Protein AF-A0A431NS01-F1 (afdb_monomer)

Radius of gyration: 31.06 Å; Cα contacts (8 Å, |Δi|>4): 645; chains: 1; bounding box: 121×93×99 Å

Nearest PDB structures (foldseek):
  7duw-assembly1_A  TM=1.323E-01  e=1.481E+00  Rhizobium tropici
  5a7d-assembly2_Q  TM=1.524E-01  e=5.743E+00  Drosophila melanogaster

Sequence (541 aa):
MADAGSRIERSRRGRADPACVFRDGCDLYASVATGSGQASLRGASGALLPEGGARLRQSWDGGRGHHDRQRLPRGDGAGVHAAAARGLDRRRDRAGGPIRLALPAAEPRCATGMMEAVNAPSPPDAMTRFLVTWSALGTILAVLVPLATPVLLGGSMLMPLLLADRPELGQRFWKIGPTTALMLVICLYLAVNASWSPASRNAAMAVAMVVLATLAAHVATVAFPLMRAEQVDALRRGLVIGLLVGLAILAFEYVTRMSGQRALKSLLDTLGVRGVRIETGNWLHPRNQGMTRNLGFVVPIVWIGLAACLRINRADSRSAGALIFALAAVSVLVSPSATAKIGLTAGAIGALGALWFPQLTLAGLTAAWVFLCAAVVPVAHLLYRLRLYDAAWIHETGRHRIAIWGATSDWYWSAPIFGAGLASAREQPALDAAHADALKNLSATAKLNWHAHNGYLQVWYEAGAVGGLLFMLLGLALLHAVRKSDDVVKPLLIGAFASFTFFIATGFSLWAAWYIGALGLVIVSAQLTGAELPGGAAKPR

Foldseek 3Di:
DDDDDDDDDDDDDDDDDPDDDDDDDPPPPPPPDDDDDDDDDDDDDDDDDDDDDDDDDDDDDDDDDDDDDDDDDDDDDDDDDDDDDDDDDDPPDCDDDDPPPPPPDPDPPDDPPDDPPPPPPDPDDPLLVVLLQLLLVLLLCCLQPLVCLLVSLLVLLVVLCVAFDPVQLVVCLPLQFPLLVLLVVLLVLLVVLLVLFPPNVLSVLLSVLSVSLSVSLSSLLRRVVRHDPSSLLSSLNSNLNNLLVNLQVLLVCLVQQNPVLVVVVVVCVVVVPPDDDRQQDDPVDGPCVSNVSSLLLLLLQLLLNLLSLLVPPDPVSNVSNVSSLVSNCSSQVSDPDPLSVQLNVQLVCQLVCCVPPVPVSLVVLLVLLCCLLPVLLVVLLVCVVVLVLPVPVDDLLRSVLSLLSNQLSVLLVVPAAAASGPPNLQVDDDDDPVSVVSCVVRDPVCDPPSASLAASSRQRHSGHPVSSVSSSVSLVLQSVLLVPFDSSSSSSSSSSSSSNSSSNRRHDHCSDSSSSSSVSVSSSSSVSSVSNRRRPDPPPD

Mean predicted aligned error: 11.87 Å

pLDDT: mean 80.88, std 24.95, range [27.64, 98.75]

Structure (mmCIF, N/CA/C/O backbone):
data_AF-A0A431NS01-F1
#
_entry.id   AF-A0A431NS01-F1
#
loop_
_atom_site.group_PDB
_atom_site.id
_atom_site.type_symbol
_atom_site.label_atom_id
_atom_site.label_alt_id
_atom_site.label_comp_id
_atom_site.label_asym_id
_atom_site.label_entity_id
_atom_site.label_seq_id
_atom_site.pdbx_PDB_ins_code
_atom_site.Cartn_x
_atom_site.Cartn_y
_atom_site.Cartn_z
_atom_site.occupancy
_atom_site.B_iso_or_equiv
_atom_site.auth_seq_id
_atom_site.auth_comp_id
_atom_site.auth_asym_id
_atom_site.auth_atom_id
_atom_site.pdbx_PDB_model_num
ATOM 1 N N . MET A 1 1 ? 75.195 24.330 -11.729 1.00 33.34 1 MET A N 1
ATOM 2 C CA . MET A 1 1 ? 75.000 25.610 -12.444 1.00 33.34 1 MET A CA 1
ATOM 3 C C . MET A 1 1 ? 73.632 25.513 -13.104 1.00 33.34 1 MET A C 1
ATOM 5 O O . MET A 1 1 ? 73.496 24.703 -14.004 1.00 33.34 1 MET A O 1
ATOM 9 N N . ALA A 1 2 ? 72.581 25.921 -12.385 1.00 33.59 2 ALA A N 1
ATOM 10 C CA . ALA A 1 2 ? 71.924 27.243 -12.482 1.00 33.59 2 ALA A CA 1
ATOM 11 C C . ALA A 1 2 ? 70.943 27.262 -13.679 1.00 33.59 2 ALA A C 1
ATOM 13 O O . ALA A 1 2 ? 71.342 26.874 -14.765 1.00 33.59 2 ALA A O 1
ATOM 14 N N . ASP A 1 3 ? 69.675 27.662 -13.603 1.00 36.19 3 ASP A N 1
ATOM 15 C CA . ASP A 1 3 ? 68.833 28.206 -12.537 1.00 36.19 3 ASP A CA 1
ATOM 16 C C . ASP A 1 3 ? 67.353 28.125 -13.003 1.00 36.19 3 ASP A C 1
ATOM 18 O O . ASP A 1 3 ? 67.060 27.773 -14.145 1.00 36.19 3 ASP A O 1
ATOM 22 N N . ALA A 1 4 ? 66.458 28.439 -12.075 1.00 36.59 4 ALA A N 1
ATOM 23 C CA . ALA A 1 4 ? 65.003 28.397 -12.019 1.00 36.59 4 ALA A CA 1
ATOM 24 C C . ALA A 1 4 ? 64.166 28.994 -13.174 1.00 36.59 4 ALA A C 1
ATOM 26 O O . ALA A 1 4 ? 64.605 29.824 -13.964 1.00 36.59 4 ALA A O 1
ATOM 27 N N . GLY A 1 5 ? 62.865 28.661 -13.157 1.00 29.86 5 GLY A N 1
ATOM 28 C CA . GLY A 1 5 ? 61.849 29.394 -13.918 1.00 29.86 5 GLY A CA 1
ATOM 29 C C . GLY A 1 5 ? 60.424 28.843 -13.833 1.00 29.86 5 GLY A C 1
ATOM 30 O O . GLY A 1 5 ? 59.851 28.460 -14.846 1.00 29.86 5 GLY A O 1
ATOM 31 N N . SER A 1 6 ? 59.837 28.805 -12.637 1.00 34.50 6 SER A N 1
ATOM 32 C CA . SER A 1 6 ? 58.416 28.517 -12.407 1.00 34.50 6 SER A CA 1
ATOM 33 C C . SER A 1 6 ? 57.505 29.612 -12.991 1.00 34.50 6 SER A C 1
ATOM 35 O O . SER A 1 6 ? 57.715 30.803 -12.758 1.00 34.50 6 SER A O 1
ATOM 37 N N . ARG A 1 7 ? 56.434 29.226 -13.703 1.00 35.66 7 ARG A N 1
ATOM 38 C CA . ARG A 1 7 ? 55.319 30.130 -14.036 1.00 35.66 7 ARG A CA 1
ATOM 39 C C . ARG A 1 7 ? 53.987 29.523 -13.616 1.00 35.66 7 ARG A C 1
ATOM 41 O O . ARG A 1 7 ? 53.487 28.570 -14.198 1.00 35.66 7 ARG A O 1
ATOM 48 N N . ILE A 1 8 ? 53.462 30.113 -12.550 1.00 33.59 8 ILE A N 1
ATOM 49 C CA . ILE A 1 8 ? 52.143 29.911 -11.963 1.00 33.59 8 ILE A CA 1
ATOM 50 C C . ILE A 1 8 ? 51.148 30.751 -12.772 1.00 33.59 8 ILE A C 1
ATOM 52 O O . ILE A 1 8 ? 51.217 31.981 -12.735 1.00 33.59 8 ILE A O 1
ATOM 56 N N . GLU A 1 9 ? 50.208 30.115 -13.469 1.00 35.34 9 GLU A N 1
ATOM 57 C CA . GLU A 1 9 ? 49.037 30.803 -14.017 1.00 35.34 9 GLU A CA 1
ATOM 58 C C . GLU A 1 9 ? 47.927 30.875 -12.962 1.00 35.34 9 GLU A C 1
ATOM 60 O O . GLU A 1 9 ? 47.358 29.879 -12.517 1.00 35.34 9 GLU A O 1
ATOM 65 N N . ARG A 1 10 ? 47.647 32.109 -12.531 1.00 30.94 10 ARG A N 1
ATOM 66 C CA . ARG A 1 10 ? 46.547 32.474 -11.637 1.00 30.94 10 ARG A CA 1
ATOM 67 C C . ARG A 1 10 ? 45.225 32.396 -12.402 1.00 30.94 10 ARG A C 1
ATOM 69 O O . ARG A 1 10 ? 44.937 33.281 -13.207 1.00 30.94 10 ARG A O 1
ATOM 76 N N . SER A 1 11 ? 44.379 31.417 -12.088 1.00 33.78 11 SER A N 1
ATOM 77 C CA . SER A 1 11 ? 42.965 31.477 -12.461 1.00 33.78 11 SER A CA 1
ATOM 78 C C . SER A 1 11 ? 42.239 32.500 -11.576 1.00 33.78 11 SER A C 1
ATOM 80 O O . SER A 1 11 ? 42.367 32.536 -10.347 1.00 33.78 11 SER A O 1
ATOM 82 N N . ARG A 1 12 ? 41.521 33.416 -12.228 1.00 36.84 12 ARG A N 1
ATOM 83 C CA . ARG A 1 12 ? 40.730 34.472 -11.594 1.00 36.84 12 ARG A CA 1
ATOM 84 C C . ARG A 1 12 ? 39.577 33.857 -10.797 1.00 36.84 12 ARG A C 1
ATOM 86 O O . ARG A 1 12 ? 38.711 33.194 -11.358 1.00 36.84 12 ARG A O 1
ATOM 93 N N . ARG A 1 13 ? 39.535 34.159 -9.496 1.00 33.12 13 ARG A N 1
ATOM 94 C CA . ARG A 1 13 ? 38.363 33.986 -8.628 1.00 33.12 13 ARG A CA 1
ATOM 95 C C . ARG A 1 13 ? 37.255 34.946 -9.076 1.00 33.12 13 ARG A C 1
ATOM 97 O O . ARG A 1 13 ? 37.357 36.150 -8.849 1.00 33.12 13 ARG A O 1
ATOM 104 N N . GLY A 1 14 ? 36.212 34.407 -9.700 1.00 31.81 14 GLY A N 1
ATOM 105 C CA . GLY A 1 14 ? 34.910 35.059 -9.822 1.00 31.81 14 GLY A CA 1
ATOM 106 C C . GLY A 1 14 ? 34.128 34.893 -8.520 1.00 31.81 14 GLY A C 1
ATOM 107 O O . GLY A 1 14 ? 34.096 33.806 -7.948 1.00 31.81 14 GLY A O 1
ATOM 108 N N . ARG A 1 15 ? 33.559 35.994 -8.025 1.00 32.25 15 ARG A N 1
ATOM 109 C CA . ARG A 1 15 ? 32.717 36.060 -6.824 1.00 32.25 15 ARG A CA 1
ATOM 110 C C . ARG A 1 15 ? 31.480 35.176 -7.004 1.00 32.25 15 ARG A C 1
ATOM 112 O O . ARG A 1 15 ? 30.786 35.310 -8.005 1.00 32.25 15 ARG A O 1
ATOM 119 N N . ALA A 1 16 ? 31.217 34.305 -6.033 1.00 30.95 16 ALA A N 1
ATOM 120 C CA . ALA A 1 16 ? 29.962 33.574 -5.926 1.00 30.95 16 ALA A CA 1
ATOM 121 C C . ALA A 1 16 ? 28.913 34.473 -5.261 1.00 30.95 16 ALA A C 1
ATOM 123 O O . ALA A 1 16 ? 29.131 34.978 -4.159 1.00 30.95 16 ALA A O 1
ATOM 124 N N . ASP A 1 17 ? 27.804 34.671 -5.963 1.00 34.62 17 ASP A N 1
ATOM 125 C CA . ASP A 1 17 ? 26.605 35.369 -5.510 1.00 34.62 17 ASP A CA 1
ATOM 126 C C . ASP A 1 17 ? 25.679 34.341 -4.822 1.00 34.62 17 ASP A C 1
ATOM 128 O O . ASP A 1 17 ? 25.337 33.330 -5.448 1.00 34.62 17 ASP A O 1
ATOM 132 N N . PRO A 1 18 ? 25.297 34.498 -3.541 1.00 35.00 18 PRO A N 1
ATOM 133 C CA . PRO A 1 18 ? 24.524 33.494 -2.823 1.00 35.00 18 PRO A CA 1
ATOM 134 C C . PRO A 1 18 ? 23.024 33.785 -2.945 1.00 35.00 18 PRO A C 1
ATOM 136 O O . PRO A 1 18 ? 22.380 34.154 -1.969 1.00 35.00 18 PRO A O 1
ATOM 139 N N . ALA A 1 19 ? 22.445 33.632 -4.138 1.00 31.41 19 ALA A N 1
ATOM 140 C CA . ALA A 1 19 ? 20.993 33.741 -4.311 1.00 31.41 19 ALA A CA 1
ATOM 141 C C . ALA A 1 19 ? 20.503 33.110 -5.625 1.00 31.41 19 ALA A C 1
ATOM 143 O O . ALA A 1 19 ? 20.149 33.826 -6.552 1.00 31.41 19 ALA A O 1
ATOM 144 N N . CYS A 1 20 ? 20.473 31.775 -5.712 1.00 30.70 20 CYS A N 1
ATOM 145 C CA . CYS A 1 20 ? 19.517 31.006 -6.533 1.00 30.70 20 CYS A CA 1
ATOM 146 C C . CYS A 1 20 ? 19.805 29.503 -6.402 1.00 30.70 20 CYS A C 1
ATOM 148 O O . CYS A 1 20 ? 20.466 28.896 -7.236 1.00 30.70 20 CYS A O 1
ATOM 150 N N . VAL A 1 21 ? 19.289 28.884 -5.341 1.00 31.81 21 VAL A N 1
ATOM 151 C CA . VAL A 1 21 ? 19.198 27.423 -5.220 1.00 31.81 21 VAL A CA 1
ATOM 152 C C . VAL A 1 21 ? 17.716 27.095 -5.182 1.00 31.81 21 VAL A C 1
ATOM 154 O O . VAL A 1 21 ? 17.154 27.057 -4.104 1.00 31.81 21 VAL A O 1
ATOM 157 N N . PHE A 1 22 ? 17.060 26.974 -6.339 1.00 32.44 22 PHE A N 1
ATOM 158 C CA . PHE A 1 22 ? 15.772 26.277 -6.523 1.00 32.44 22 PHE A CA 1
ATOM 159 C C . PHE A 1 22 ? 15.331 26.397 -7.988 1.00 32.44 22 PHE A C 1
ATOM 161 O O . PHE A 1 22 ? 14.490 27.221 -8.334 1.00 32.44 22 PHE A O 1
ATOM 168 N N . ARG A 1 23 ? 15.914 25.578 -8.862 1.00 31.03 23 ARG A N 1
ATOM 169 C CA . ARG A 1 23 ? 15.356 25.157 -10.159 1.00 31.03 23 ARG A CA 1
ATOM 170 C C . ARG A 1 23 ? 16.413 24.289 -10.812 1.00 31.03 23 ARG A C 1
ATOM 172 O O . ARG A 1 23 ? 17.381 24.831 -11.298 1.00 31.03 23 ARG A O 1
ATOM 179 N N . ASP A 1 24 ? 16.251 22.976 -10.709 1.00 28.94 24 ASP A N 1
ATOM 180 C CA . ASP A 1 24 ? 16.693 22.020 -11.726 1.00 28.94 24 ASP A CA 1
ATOM 181 C C . ASP A 1 24 ? 16.125 20.644 -11.371 1.00 28.94 24 ASP A C 1
ATOM 183 O O . ASP A 1 24 ? 16.316 20.099 -10.281 1.00 28.94 24 ASP A O 1
ATOM 187 N N . GLY A 1 25 ? 15.296 20.131 -12.273 1.00 27.64 25 GLY A N 1
ATOM 188 C CA . GLY A 1 25 ? 14.521 18.906 -12.078 1.00 27.64 25 GLY A CA 1
ATOM 189 C C . GLY A 1 25 ? 13.311 18.756 -13.002 1.00 27.64 25 GLY A C 1
ATOM 190 O O . GLY A 1 25 ? 12.562 17.798 -12.845 1.00 27.64 25 GLY A O 1
ATOM 191 N N . CYS A 1 26 ? 13.090 19.674 -13.951 1.00 28.86 26 CYS A N 1
ATOM 192 C CA . CYS A 1 26 ? 11.990 19.578 -14.921 1.00 28.86 26 CYS A CA 1
ATOM 193 C C . CYS A 1 26 ? 12.416 19.569 -16.400 1.00 28.86 26 CYS A C 1
ATOM 195 O O . CYS A 1 26 ? 11.560 19.303 -17.241 1.00 28.86 26 CYS A O 1
ATOM 197 N N . ASP A 1 27 ? 13.699 19.739 -16.734 1.00 28.06 27 ASP A N 1
ATOM 198 C CA . ASP A 1 27 ? 14.088 20.031 -18.126 1.00 28.06 27 ASP A CA 1
ATOM 199 C C . ASP A 1 27 ? 14.616 18.851 -18.954 1.00 28.06 27 ASP A C 1
ATOM 201 O O . ASP A 1 27 ? 14.976 19.027 -20.113 1.00 28.06 27 ASP A O 1
ATOM 205 N N . LEU A 1 28 ? 14.534 17.607 -18.468 1.00 30.22 28 LEU A N 1
ATOM 206 C CA . LEU A 1 28 ? 14.897 16.440 -19.294 1.00 30.22 28 LEU A CA 1
ATOM 207 C C . LEU A 1 28 ? 13.788 15.948 -20.258 1.00 30.22 28 LEU A C 1
ATOM 209 O O . LEU A 1 28 ? 13.894 14.858 -20.816 1.00 30.22 28 LEU A O 1
ATOM 213 N N . TYR A 1 29 ? 12.716 16.723 -20.468 1.00 31.14 29 TYR A N 1
ATOM 214 C CA . TYR A 1 29 ? 11.567 16.324 -21.305 1.00 31.14 29 TYR A CA 1
ATOM 215 C C . TYR A 1 29 ? 11.198 17.299 -22.441 1.00 31.14 29 TYR A C 1
ATOM 217 O O . TYR A 1 29 ? 10.174 17.092 -23.091 1.00 31.14 29 TYR A O 1
ATOM 225 N N . ALA A 1 30 ? 12.008 18.326 -22.722 1.00 29.73 30 ALA A N 1
ATOM 226 C CA . ALA A 1 30 ? 11.619 19.430 -23.612 1.00 29.73 30 ALA A CA 1
ATOM 227 C C . ALA A 1 30 ? 12.442 19.596 -24.910 1.00 29.73 30 ALA A C 1
ATOM 229 O O . ALA A 1 30 ? 12.482 20.696 -25.449 1.00 29.73 30 ALA A O 1
ATOM 230 N N . SER A 1 31 ? 13.064 18.546 -25.464 1.00 28.95 31 SER A N 1
ATOM 231 C CA . SER A 1 31 ? 13.873 18.684 -26.693 1.00 28.95 31 SER A CA 1
ATOM 232 C C . SER A 1 31 ? 13.560 17.699 -27.826 1.00 28.95 31 SER A C 1
ATOM 234 O O . SER A 1 31 ? 14.472 17.248 -28.497 1.00 28.95 31 SER A O 1
ATOM 236 N N . VAL A 1 32 ? 12.285 17.395 -28.107 1.00 33.78 32 VAL A N 1
ATOM 237 C CA . VAL A 1 32 ? 11.858 16.921 -29.448 1.00 33.78 32 VAL A CA 1
ATOM 238 C C . VAL A 1 32 ? 10.396 17.322 -29.690 1.00 33.78 32 VAL A C 1
ATOM 240 O O . VAL A 1 32 ? 9.506 16.493 -29.535 1.00 33.78 32 VAL A O 1
ATOM 243 N N . ALA A 1 33 ? 10.124 18.597 -29.995 1.00 32.38 33 ALA A N 1
ATOM 244 C CA . ALA A 1 33 ? 8.884 19.037 -30.663 1.00 32.38 33 ALA A CA 1
ATOM 245 C C . ALA A 1 33 ? 8.894 20.551 -30.956 1.00 32.38 33 ALA A C 1
ATOM 247 O O . ALA A 1 33 ? 8.083 21.293 -30.413 1.00 32.38 33 ALA A O 1
ATOM 248 N N . THR A 1 34 ? 9.773 21.017 -31.841 1.00 32.00 34 THR A N 1
ATOM 249 C CA . THR A 1 34 ? 9.561 22.277 -32.576 1.00 32.00 34 THR A CA 1
ATOM 250 C C . THR A 1 34 ? 10.155 22.137 -33.974 1.00 32.00 34 THR A C 1
ATOM 252 O O . THR A 1 34 ? 11.347 22.306 -34.193 1.00 32.00 34 THR A O 1
ATOM 255 N N . GLY A 1 35 ? 9.306 21.777 -34.934 1.00 29.34 35 GLY A N 1
ATOM 256 C CA . GLY A 1 35 ? 9.692 21.602 -36.331 1.00 29.34 35 GLY A CA 1
ATOM 257 C C . GLY A 1 35 ? 8.480 21.648 -37.250 1.00 29.34 35 GLY A C 1
ATOM 258 O O . GLY A 1 35 ? 8.200 20.682 -37.946 1.00 29.34 35 GLY A O 1
ATOM 259 N N . SER A 1 36 ? 7.724 22.746 -37.219 1.00 31.41 36 SER A N 1
ATOM 260 C CA . SER A 1 36 ? 6.714 23.039 -38.241 1.00 31.41 36 SER A CA 1
ATOM 261 C C . SER A 1 36 ? 6.540 24.551 -38.387 1.00 31.41 36 SER A C 1
ATOM 263 O O . SER A 1 36 ? 5.704 25.163 -37.726 1.00 31.41 36 SER A O 1
ATOM 265 N N . GLY A 1 37 ? 7.364 25.146 -39.246 1.00 28.31 37 GLY A N 1
ATOM 266 C CA . GLY A 1 37 ? 7.150 26.475 -39.808 1.00 28.31 37 GLY A CA 1
ATOM 267 C C . GLY A 1 37 ? 6.996 26.345 -41.320 1.00 28.31 37 GLY A C 1
ATOM 268 O O . GLY A 1 37 ? 7.968 26.067 -42.015 1.00 28.31 37 GLY A O 1
ATOM 269 N N . GLN A 1 38 ? 5.765 26.491 -41.809 1.00 33.03 38 GLN A N 1
ATOM 270 C CA . GLN A 1 38 ? 5.445 26.695 -43.221 1.00 33.03 38 GLN A CA 1
ATOM 271 C C . GLN A 1 38 ? 5.909 28.090 -43.662 1.00 33.03 38 GLN A C 1
ATOM 273 O O . GLN A 1 38 ? 5.616 29.055 -42.962 1.00 33.03 38 GLN A O 1
ATOM 278 N N . ALA A 1 39 ? 6.534 28.199 -44.839 1.00 31.11 39 ALA A N 1
ATOM 279 C CA . ALA A 1 39 ? 6.130 29.111 -45.921 1.00 31.11 39 ALA A CA 1
ATOM 280 C C . ALA A 1 39 ? 7.177 29.130 -47.048 1.00 31.11 39 ALA A C 1
ATOM 282 O O . ALA A 1 39 ? 8.329 29.476 -46.813 1.00 31.11 39 ALA A O 1
ATOM 283 N N . SER A 1 40 ? 6.747 28.805 -48.274 1.00 28.42 40 SER A N 1
ATOM 284 C CA . SER A 1 40 ? 7.030 29.559 -49.511 1.00 28.42 40 SER A CA 1
ATOM 285 C C . SER A 1 40 ? 6.770 28.682 -50.741 1.00 28.42 40 SER A C 1
ATOM 287 O O . SER A 1 40 ? 7.588 27.854 -51.134 1.00 28.42 40 SER A O 1
ATOM 289 N N . LEU A 1 41 ? 5.613 28.906 -51.365 1.00 38.66 41 LEU A N 1
ATOM 290 C CA . LEU A 1 41 ? 5.299 28.513 -52.736 1.00 38.66 41 LEU A CA 1
ATOM 291 C C . LEU A 1 41 ? 6.184 29.293 -53.719 1.00 38.66 41 LEU A C 1
ATOM 293 O O . LEU A 1 41 ? 6.156 30.521 -53.691 1.00 38.66 41 LEU A O 1
ATOM 297 N N . ARG A 1 42 ? 6.862 28.596 -54.642 1.00 31.38 42 ARG A N 1
ATOM 298 C CA . ARG A 1 42 ? 7.040 29.013 -56.049 1.00 31.38 42 ARG A CA 1
ATOM 299 C C . ARG A 1 42 ? 7.678 27.896 -56.888 1.00 31.38 42 ARG A C 1
ATOM 301 O O . ARG A 1 42 ? 8.815 27.523 -56.651 1.00 31.38 42 ARG A O 1
ATOM 308 N N . GLY A 1 43 ? 6.896 27.425 -57.863 1.00 30.91 43 GLY A N 1
ATOM 309 C CA . GLY A 1 43 ? 7.279 27.057 -59.232 1.00 30.91 43 GLY A CA 1
ATOM 310 C C . GLY A 1 43 ? 8.401 26.046 -59.477 1.00 30.91 43 GLY A C 1
ATOM 311 O O . GLY A 1 43 ? 9.565 26.375 -59.312 1.00 30.91 43 GLY A O 1
ATOM 312 N N . ALA A 1 44 ? 8.049 24.902 -60.069 1.00 30.08 44 ALA A N 1
ATOM 313 C CA . ALA A 1 44 ? 8.586 24.483 -61.370 1.00 30.08 44 ALA A CA 1
ATOM 314 C C . ALA A 1 44 ? 7.861 23.220 -61.859 1.00 30.08 44 ALA A C 1
ATOM 316 O O . ALA A 1 44 ? 7.810 22.199 -61.179 1.00 30.08 44 ALA A O 1
ATOM 317 N N . SER A 1 45 ? 7.289 23.331 -63.053 1.00 32.59 45 SER A N 1
ATOM 318 C CA . SER A 1 45 ? 6.777 22.247 -63.886 1.00 32.59 45 SER A CA 1
ATOM 319 C C . SER A 1 45 ? 7.890 21.262 -64.256 1.00 32.59 45 SER A C 1
ATOM 321 O O . SER A 1 45 ? 9.009 21.692 -64.524 1.00 32.59 45 SER A O 1
ATOM 323 N N . GLY A 1 46 ? 7.582 19.967 -64.373 1.00 28.86 46 GLY A N 1
ATOM 324 C CA . GLY A 1 46 ? 8.531 19.013 -64.956 1.00 28.86 46 GLY A CA 1
ATOM 325 C C . GLY A 1 46 ? 8.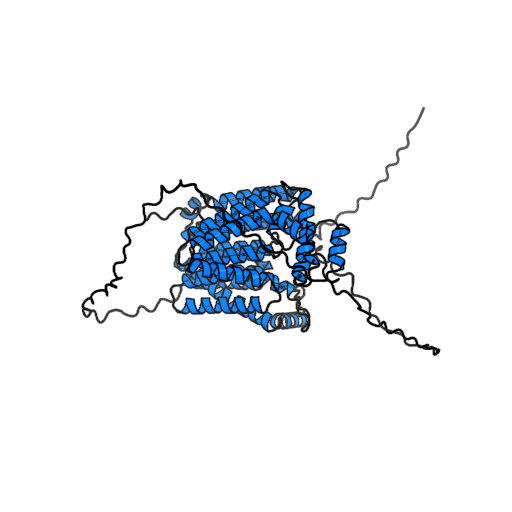204 17.543 -64.712 1.00 28.86 46 GLY A C 1
ATOM 326 O O . GLY A 1 46 ? 8.694 16.965 -63.759 1.00 28.86 46 GLY A O 1
ATOM 327 N N . ALA A 1 47 ? 7.348 17.010 -65.584 1.00 33.84 47 ALA A N 1
ATOM 328 C CA . ALA A 1 47 ? 7.252 15.656 -66.141 1.00 33.84 47 ALA A CA 1
ATOM 329 C C . ALA A 1 47 ? 7.903 14.409 -65.476 1.00 33.84 47 ALA A C 1
ATOM 331 O O . ALA A 1 47 ? 9.017 14.433 -64.968 1.00 33.84 47 ALA A O 1
ATOM 332 N N . LEU A 1 48 ? 7.227 13.282 -65.763 1.00 32.50 48 LEU A N 1
ATOM 333 C CA . LEU A 1 48 ? 7.668 11.873 -65.821 1.00 32.50 48 LEU A CA 1
ATOM 334 C C . LEU A 1 48 ? 7.310 10.983 -64.618 1.00 32.50 48 LEU A C 1
ATOM 336 O O . LEU A 1 48 ? 8.053 10.835 -63.654 1.00 32.50 48 LEU A O 1
ATOM 340 N N . LEU A 1 49 ? 6.168 10.301 -64.768 1.00 37.50 49 LEU A N 1
ATOM 341 C CA . LEU A 1 49 ? 5.919 8.977 -64.195 1.00 37.50 49 LEU A CA 1
ATOM 342 C C . LEU A 1 49 ? 6.729 7.930 -64.977 1.00 37.50 49 LEU A C 1
ATOM 344 O O . LEU A 1 49 ? 6.867 8.057 -66.197 1.00 37.50 49 LEU A O 1
ATOM 348 N N . PRO A 1 50 ? 7.151 6.848 -64.309 1.00 44.47 50 PRO A N 1
ATOM 349 C CA . PRO A 1 50 ? 6.747 5.553 -64.835 1.00 44.47 50 PRO A CA 1
ATOM 350 C C . PRO A 1 50 ? 6.182 4.606 -63.774 1.00 44.47 50 PRO A C 1
ATOM 352 O O . PRO A 1 50 ? 6.475 4.665 -62.581 1.00 44.47 50 PRO A O 1
ATOM 355 N N . GLU A 1 51 ? 5.336 3.734 -64.304 1.00 35.66 51 GLU A N 1
ATOM 356 C CA . GLU A 1 51 ? 4.665 2.598 -63.699 1.00 35.66 51 GLU A CA 1
ATOM 357 C C . GLU A 1 51 ? 5.626 1.524 -63.157 1.00 35.66 51 GLU A C 1
ATOM 359 O O . GLU A 1 51 ? 6.753 1.369 -63.623 1.00 35.66 51 GLU A O 1
ATOM 364 N N . GLY A 1 52 ? 5.117 0.711 -62.227 1.00 30.31 52 GLY A N 1
ATOM 365 C CA . GLY A 1 52 ? 5.720 -0.548 -61.776 1.00 30.31 52 GLY A CA 1
ATOM 366 C C . GLY A 1 52 ? 5.414 -0.778 -60.292 1.00 30.31 52 GLY A C 1
ATOM 367 O O . GLY A 1 52 ? 5.985 -0.122 -59.437 1.00 30.31 52 GLY A O 1
ATOM 368 N N . GLY A 1 53 ? 4.486 -1.629 -59.853 1.00 30.86 53 GLY A N 1
ATOM 369 C CA . GLY A 1 53 ? 4.040 -2.884 -60.444 1.00 30.86 53 GLY A CA 1
ATOM 370 C C . GLY A 1 53 ? 4.836 -4.055 -59.865 1.00 30.86 53 GLY A C 1
ATOM 371 O O . GLY A 1 53 ? 5.652 -4.631 -60.566 1.00 30.86 53 GLY A O 1
ATOM 372 N N . ALA A 1 54 ? 4.597 -4.431 -58.602 1.00 32.03 54 ALA A N 1
ATOM 373 C CA . ALA A 1 54 ? 5.029 -5.731 -58.078 1.00 32.03 54 ALA A CA 1
ATOM 374 C C . ALA A 1 54 ? 4.109 -6.206 -56.942 1.00 32.03 54 ALA A C 1
ATOM 376 O O . ALA A 1 54 ? 4.257 -5.848 -55.776 1.00 32.03 54 ALA A O 1
ATOM 377 N N . ARG A 1 55 ? 3.129 -7.033 -57.323 1.00 33.91 55 ARG A N 1
ATOM 378 C CA . ARG A 1 55 ? 2.357 -7.900 -56.428 1.00 33.91 55 ARG A CA 1
ATOM 379 C C . ARG A 1 55 ? 3.258 -9.060 -56.007 1.00 33.91 55 ARG A C 1
ATOM 381 O O . ARG A 1 55 ? 3.665 -9.836 -56.870 1.00 33.91 55 ARG A O 1
ATOM 388 N N . LEU A 1 56 ? 3.508 -9.232 -54.712 1.00 31.34 56 LEU A N 1
ATOM 389 C CA . LEU A 1 56 ? 4.070 -10.477 -54.188 1.00 31.34 56 LEU A CA 1
ATOM 390 C C . LEU A 1 56 ? 2.930 -11.427 -53.826 1.00 31.34 56 LEU A C 1
ATOM 392 O O . LEU A 1 56 ? 2.119 -11.164 -52.938 1.00 31.34 56 LEU A O 1
ATOM 396 N N . ARG A 1 57 ? 2.856 -12.505 -54.610 1.00 31.56 57 ARG A N 1
ATOM 397 C CA . ARG A 1 57 ? 1.950 -13.635 -54.439 1.00 31.56 57 ARG A CA 1
ATOM 398 C C . ARG A 1 57 ? 2.346 -14.454 -53.217 1.00 31.56 57 ARG A C 1
ATOM 400 O O . ARG A 1 57 ? 3.521 -14.702 -52.967 1.00 31.56 57 ARG A O 1
ATOM 407 N N . GLN A 1 58 ? 1.312 -14.920 -52.531 1.00 35.00 58 GLN A N 1
ATOM 408 C CA . GLN A 1 58 ? 1.332 -16.068 -51.639 1.00 35.00 58 GLN A CA 1
ATOM 409 C C . GLN A 1 58 ? 1.707 -17.342 -52.414 1.00 35.00 58 GLN A C 1
ATOM 411 O O . GLN A 1 58 ? 1.120 -17.630 -53.458 1.00 35.00 58 GLN A O 1
ATOM 416 N N . SER A 1 59 ? 2.626 -18.126 -51.856 1.00 29.83 59 SER A N 1
ATOM 417 C CA . SER A 1 59 ? 2.774 -19.559 -52.118 1.00 29.83 59 SER A CA 1
ATOM 418 C C . SER A 1 59 ? 3.156 -20.236 -50.805 1.00 29.83 59 SER A C 1
ATOM 420 O O . SER A 1 59 ? 4.280 -20.092 -50.325 1.00 29.83 59 SER A O 1
ATOM 422 N N . TRP A 1 60 ? 2.200 -20.933 -50.200 1.00 30.95 60 TRP A N 1
ATOM 423 C CA . TRP A 1 60 ? 2.440 -21.827 -49.076 1.00 30.95 60 TRP A CA 1
ATOM 424 C C . TRP A 1 60 ? 1.959 -23.196 -49.538 1.00 30.95 60 TRP A C 1
ATOM 426 O O . TRP A 1 60 ? 0.758 -23.442 -49.608 1.00 30.95 60 TRP A O 1
ATOM 436 N N . ASP A 1 61 ? 2.914 -24.030 -49.937 1.00 31.19 61 ASP A N 1
ATOM 437 C CA . ASP A 1 61 ? 2.697 -25.417 -50.319 1.00 31.19 61 ASP A CA 1
ATOM 438 C C . ASP A 1 61 ? 3.409 -26.332 -49.322 1.00 31.19 61 ASP A C 1
ATOM 440 O O . ASP A 1 61 ? 4.576 -26.127 -48.996 1.00 31.19 61 ASP A O 1
ATOM 444 N N . GLY A 1 62 ? 2.690 -27.381 -48.921 1.00 30.84 62 GLY A N 1
ATOM 445 C CA . GLY A 1 62 ? 3.263 -28.712 -48.735 1.00 30.84 62 GLY A CA 1
ATOM 446 C C . GLY A 1 62 ? 3.905 -29.044 -47.388 1.00 30.84 62 GLY A C 1
ATOM 447 O O . GLY A 1 62 ? 5.070 -28.757 -47.146 1.00 30.84 62 GLY A O 1
ATOM 448 N N . GLY A 1 63 ? 3.189 -29.823 -46.571 1.00 27.83 63 GLY A N 1
ATOM 449 C CA . GLY A 1 63 ? 3.796 -30.535 -45.444 1.00 27.83 63 GLY A CA 1
ATOM 450 C C . GLY A 1 63 ? 2.846 -31.452 -44.677 1.00 27.83 63 GLY A C 1
ATOM 451 O O . GLY A 1 63 ? 2.643 -31.261 -43.483 1.00 27.83 63 GLY A O 1
ATOM 452 N N . ARG A 1 64 ? 2.241 -32.442 -45.351 1.00 36.69 64 ARG A N 1
ATOM 453 C CA . ARG A 1 64 ? 1.574 -33.579 -44.688 1.00 36.69 64 ARG A CA 1
ATOM 454 C C . ARG A 1 64 ? 2.641 -34.523 -44.127 1.00 36.69 64 ARG A C 1
ATOM 456 O O . ARG A 1 64 ? 3.493 -34.982 -44.879 1.00 36.69 64 ARG A O 1
ATOM 463 N N . GLY A 1 65 ? 2.553 -34.838 -42.837 1.00 32.28 65 GLY A N 1
ATOM 464 C CA . GLY A 1 65 ? 3.398 -35.811 -42.143 1.00 32.28 65 GLY A CA 1
ATOM 465 C C . GLY A 1 65 ? 2.559 -36.679 -41.207 1.00 32.28 65 GLY A C 1
ATOM 466 O O . GLY A 1 65 ? 1.666 -36.186 -40.527 1.00 32.28 65 GLY A O 1
ATOM 467 N N . HIS A 1 66 ? 2.820 -37.979 -41.268 1.00 34.19 66 HIS A N 1
ATOM 468 C CA . HIS A 1 66 ? 2.007 -39.103 -40.821 1.00 34.19 66 HIS A CA 1
ATOM 469 C C . HIS A 1 66 ? 1.761 -39.244 -39.309 1.00 34.19 66 HIS A C 1
ATOM 471 O O . HIS A 1 66 ? 2.564 -38.861 -38.465 1.00 34.19 66 HIS A O 1
ATOM 477 N N . HIS A 1 67 ? 0.638 -39.915 -39.033 1.00 35.50 67 HIS A N 1
ATOM 478 C CA . HIS A 1 67 ? 0.316 -40.691 -37.839 1.00 35.50 67 HIS A CA 1
ATOM 479 C C . HIS A 1 67 ? 1.505 -41.460 -37.249 1.00 35.50 67 HIS A C 1
ATOM 481 O O . HIS A 1 67 ? 2.128 -42.232 -37.970 1.00 35.50 67 HIS A O 1
ATOM 487 N N . ASP A 1 68 ? 1.654 -41.419 -35.922 1.00 34.31 68 ASP A N 1
ATOM 488 C CA . ASP A 1 68 ? 2.019 -42.636 -35.201 1.00 34.31 68 ASP A CA 1
ATOM 489 C C . ASP A 1 68 ? 1.413 -42.693 -33.790 1.00 34.31 68 ASP A C 1
ATOM 491 O O . ASP A 1 68 ? 1.525 -41.771 -32.981 1.00 34.31 68 ASP A O 1
ATOM 495 N N . ARG A 1 69 ? 0.691 -43.786 -33.532 1.00 37.12 69 ARG A N 1
ATOM 496 C CA . ARG A 1 69 ? 0.033 -44.114 -32.262 1.00 37.12 69 ARG A CA 1
ATOM 497 C C . ARG A 1 69 ? 0.996 -44.973 -31.451 1.00 37.12 69 ARG A C 1
ATOM 499 O O . ARG A 1 69 ? 1.160 -46.147 -31.770 1.00 37.12 69 ARG A O 1
ATOM 506 N N . GLN A 1 70 ? 1.555 -44.447 -30.364 1.00 38.00 70 GLN A N 1
ATOM 507 C CA . GLN A 1 70 ? 2.273 -45.283 -29.401 1.00 38.00 70 GLN A CA 1
ATOM 508 C C . GLN A 1 70 ? 1.359 -45.753 -28.268 1.00 38.00 70 GLN A C 1
ATOM 510 O O . GLN A 1 70 ? 0.649 -44.986 -27.619 1.00 38.00 70 GLN A O 1
ATOM 515 N N . ARG A 1 71 ? 1.361 -47.078 -28.116 1.00 34.62 71 ARG A N 1
ATOM 516 C CA . ARG A 1 71 ? 0.606 -47.887 -27.165 1.00 34.62 71 ARG A CA 1
ATOM 517 C C . ARG A 1 71 ? 1.194 -47.760 -25.759 1.00 34.62 71 ARG A C 1
ATOM 519 O O . ARG A 1 71 ? 2.405 -47.798 -25.580 1.00 34.62 71 ARG A O 1
ATOM 526 N N . LEU A 1 72 ? 0.301 -47.701 -24.777 1.00 38.06 72 LEU A N 1
ATOM 527 C CA . LEU A 1 72 ? 0.586 -47.889 -23.354 1.00 38.06 72 LEU A CA 1
ATOM 528 C C . LEU A 1 72 ? 0.920 -49.363 -23.061 1.00 38.06 72 LEU A C 1
ATOM 530 O O . LEU A 1 72 ? 0.191 -50.236 -23.546 1.00 38.06 72 LEU A O 1
ATOM 534 N N . PRO A 1 73 ? 1.910 -49.669 -22.206 1.00 51.41 73 PRO A N 1
ATOM 535 C CA . PRO A 1 73 ? 1.982 -50.959 -21.544 1.00 51.41 73 PRO A CA 1
ATOM 536 C C . PRO A 1 73 ? 1.200 -50.931 -20.223 1.00 51.41 73 PRO A C 1
ATOM 538 O O . PRO A 1 73 ? 1.428 -50.092 -19.352 1.00 51.41 73 PRO A O 1
ATOM 541 N N . ARG A 1 74 ? 0.275 -51.887 -20.089 1.00 41.88 74 ARG A N 1
ATOM 542 C CA . ARG A 1 74 ? -0.269 -52.344 -18.806 1.00 41.88 74 ARG A CA 1
ATOM 543 C C . ARG A 1 74 ? 0.821 -53.139 -18.090 1.00 41.88 74 ARG A C 1
ATOM 545 O O . ARG A 1 74 ? 1.373 -54.063 -18.680 1.00 41.88 74 ARG A O 1
ATOM 552 N N . GLY A 1 75 ? 1.099 -52.785 -16.842 1.00 39.31 75 GLY A N 1
ATOM 553 C CA . GLY A 1 75 ? 1.924 -53.569 -15.931 1.00 39.31 75 GLY A CA 1
ATOM 554 C C . GLY A 1 75 ? 1.144 -53.820 -14.651 1.00 39.31 75 GLY A C 1
ATOM 555 O O . GLY A 1 75 ? 0.943 -52.896 -13.866 1.00 39.31 75 GLY A O 1
ATOM 556 N N . ASP A 1 76 ? 0.691 -55.061 -14.486 1.00 41.16 76 ASP A N 1
ATOM 557 C CA . ASP A 1 76 ? 0.242 -55.618 -13.216 1.00 41.16 76 ASP A CA 1
ATOM 558 C C . ASP A 1 76 ? 1.454 -55.811 -12.296 1.00 41.16 76 ASP A C 1
ATOM 560 O O . ASP A 1 76 ? 2.510 -56.278 -12.723 1.00 41.16 76 ASP A O 1
ATOM 564 N N . GLY A 1 77 ? 1.297 -55.461 -11.024 1.00 36.91 77 GLY A N 1
ATOM 565 C CA . GLY A 1 77 ? 2.342 -55.595 -10.017 1.00 36.91 77 GLY A CA 1
ATOM 566 C C . GLY A 1 77 ? 1.750 -55.530 -8.621 1.00 36.91 77 GLY A C 1
ATOM 567 O O . GLY A 1 77 ? 1.652 -54.466 -8.018 1.00 36.91 77 GLY A O 1
ATOM 568 N N . ALA A 1 78 ? 1.313 -56.689 -8.140 1.00 36.62 78 ALA A N 1
ATOM 569 C CA . ALA A 1 78 ? 0.935 -56.927 -6.760 1.00 36.62 78 ALA A CA 1
ATOM 570 C C . ALA A 1 78 ? 2.144 -56.788 -5.818 1.00 36.62 78 ALA A C 1
ATOM 572 O O . ALA A 1 78 ? 3.252 -57.182 -6.172 1.00 36.62 78 ALA A O 1
ATOM 573 N N . GLY A 1 79 ? 1.891 -56.356 -4.579 1.00 33.12 79 GLY A N 1
ATOM 574 C CA . GLY A 1 79 ? 2.665 -56.831 -3.432 1.00 33.12 79 GLY A CA 1
ATOM 575 C C . GLY A 1 79 ? 3.247 -55.777 -2.488 1.00 33.12 79 GLY A C 1
ATOM 576 O O . GLY A 1 79 ? 4.277 -55.187 -2.766 1.00 33.12 79 GLY A O 1
ATOM 577 N N . VAL A 1 80 ? 2.614 -55.691 -1.311 1.00 35.88 80 VAL A N 1
ATOM 578 C CA . VAL A 1 80 ? 3.244 -55.633 0.024 1.00 35.88 80 VAL A CA 1
ATOM 579 C C . VAL A 1 80 ? 4.149 -54.428 0.345 1.00 35.88 80 VAL A C 1
ATOM 581 O O . VAL A 1 80 ? 5.299 -54.374 -0.055 1.00 35.88 80 VAL A O 1
ATOM 584 N N . HIS A 1 81 ? 3.676 -53.531 1.219 1.00 38.88 81 HIS A N 1
ATOM 585 C CA . HIS A 1 81 ? 4.235 -53.399 2.575 1.00 38.88 81 HIS A CA 1
ATOM 586 C C . HIS A 1 81 ? 3.366 -52.495 3.459 1.00 38.88 81 HIS A C 1
ATOM 588 O O . HIS A 1 81 ? 3.162 -51.308 3.214 1.00 38.88 81 HIS A O 1
ATOM 594 N N . ALA A 1 82 ? 2.851 -53.118 4.515 1.00 36.75 82 ALA A N 1
ATOM 595 C CA . ALA A 1 82 ? 2.251 -52.484 5.669 1.00 36.75 82 ALA A CA 1
ATOM 596 C C . ALA A 1 82 ? 3.324 -51.794 6.525 1.00 36.75 82 ALA A C 1
ATOM 598 O O . ALA A 1 82 ? 4.399 -52.361 6.700 1.00 36.75 82 ALA A O 1
ATOM 599 N N . ALA A 1 83 ? 2.980 -50.627 7.085 1.00 36.25 83 ALA A N 1
ATOM 600 C CA . ALA A 1 83 ? 3.320 -50.143 8.435 1.00 36.25 83 ALA A CA 1
ATOM 601 C C . ALA A 1 83 ? 3.450 -48.610 8.456 1.00 36.25 83 ALA A C 1
ATOM 603 O O . ALA A 1 83 ? 4.498 -48.083 8.113 1.00 36.25 83 ALA A O 1
ATOM 604 N N . ALA A 1 84 ? 2.399 -47.909 8.902 1.00 36.88 84 ALA A N 1
ATOM 605 C CA . ALA A 1 84 ? 2.482 -46.661 9.684 1.00 36.88 84 ALA A CA 1
ATOM 606 C C . ALA A 1 84 ? 1.072 -46.088 9.915 1.00 36.88 84 ALA A C 1
ATOM 608 O O . ALA A 1 84 ? 0.679 -45.079 9.340 1.00 36.88 84 ALA A O 1
ATOM 609 N N . ALA A 1 85 ? 0.289 -46.744 10.772 1.00 36.31 85 ALA A N 1
ATOM 610 C CA . ALA A 1 85 ? -0.954 -46.190 11.300 1.00 36.31 85 ALA A CA 1
ATOM 611 C C . ALA A 1 85 ? -0.948 -46.326 12.825 1.00 36.31 85 ALA A C 1
ATOM 613 O O . ALA A 1 85 ? -1.468 -47.288 13.378 1.00 36.31 85 ALA A O 1
ATOM 614 N N . ARG A 1 86 ? -0.313 -45.371 13.511 1.00 39.94 86 ARG A N 1
ATOM 615 C CA . ARG A 1 86 ? -0.542 -45.086 14.934 1.00 39.94 86 ARG A CA 1
ATOM 616 C C . ARG A 1 86 ? -0.388 -43.587 15.143 1.00 39.94 86 ARG A C 1
ATOM 618 O O . ARG A 1 86 ? 0.710 -43.067 14.994 1.00 39.94 86 ARG A O 1
ATOM 625 N N . GLY A 1 87 ? -1.485 -42.910 15.482 1.00 37.91 87 GLY A N 1
ATOM 626 C CA . GLY A 1 87 ? -1.406 -41.535 15.975 1.00 37.91 87 GLY A CA 1
ATOM 627 C C . GLY A 1 87 ? -2.519 -40.570 15.580 1.00 37.91 87 GLY A C 1
ATOM 628 O O . GLY A 1 87 ? -2.235 -39.385 15.493 1.00 37.91 87 GLY A O 1
ATOM 629 N N . LEU A 1 88 ? -3.762 -41.006 15.356 1.00 42.44 88 LEU A N 1
ATOM 630 C CA . LEU A 1 88 ? -4.904 -40.083 15.272 1.00 42.44 88 LEU A CA 1
ATOM 631 C C . LEU A 1 88 ? -6.148 -40.710 15.909 1.00 42.44 88 LEU A C 1
ATOM 633 O O . LEU A 1 88 ? -7.063 -41.135 15.215 1.00 42.44 88 LEU A O 1
ATOM 637 N N . ASP A 1 89 ? -6.178 -40.742 17.243 1.00 39.75 89 ASP A N 1
ATOM 638 C CA . ASP A 1 89 ? -7.381 -41.091 18.005 1.00 39.75 89 ASP A CA 1
ATOM 639 C C . ASP A 1 89 ? -7.660 -40.066 19.118 1.00 39.75 89 ASP A C 1
ATOM 641 O O . ASP A 1 89 ? -7.456 -40.306 20.304 1.00 39.75 89 ASP A O 1
ATOM 645 N N . ARG A 1 90 ? -8.051 -38.849 18.708 1.00 45.97 90 ARG A N 1
ATOM 646 C CA . ARG A 1 90 ? -8.638 -37.811 19.587 1.00 45.97 90 ARG A CA 1
ATOM 647 C C . ARG A 1 90 ? -9.694 -36.954 18.872 1.00 45.97 90 ARG A C 1
ATOM 649 O O . ARG A 1 90 ? -9.753 -35.742 19.069 1.00 45.97 90 ARG A O 1
ATOM 656 N N . ARG A 1 91 ? -10.518 -37.545 17.996 1.00 45.47 91 ARG A N 1
ATOM 657 C CA . ARG A 1 91 ? -11.648 -36.838 17.344 1.00 45.47 91 ARG A CA 1
ATOM 658 C C . ARG A 1 91 ? -12.862 -37.733 17.061 1.00 45.47 91 ARG A C 1
ATOM 660 O O . ARG A 1 91 ? -13.432 -37.690 15.975 1.00 45.47 91 ARG A O 1
ATOM 667 N N . ARG A 1 92 ? -13.311 -38.498 18.052 1.00 41.94 92 ARG A N 1
ATOM 668 C CA . ARG A 1 92 ? -14.636 -39.133 18.037 1.00 41.94 92 ARG A CA 1
ATOM 669 C C . ARG A 1 92 ? -15.304 -38.914 19.385 1.00 41.94 92 ARG A C 1
ATOM 671 O O . ARG A 1 92 ? -15.148 -39.735 20.259 1.00 41.94 92 ARG A O 1
ATOM 678 N N . ASP A 1 93 ? -15.968 -37.765 19.519 1.00 43.44 93 ASP A N 1
ATOM 679 C CA . ASP A 1 93 ? -17.034 -37.509 20.510 1.00 43.44 93 ASP A CA 1
ATOM 680 C C . ASP A 1 93 ? -17.903 -36.299 20.104 1.00 43.44 93 ASP A C 1
ATOM 682 O O . ASP A 1 93 ? -18.427 -35.544 20.916 1.00 43.44 93 ASP A O 1
ATOM 686 N N . ARG A 1 94 ? -18.087 -36.084 18.795 1.00 46.28 94 ARG A N 1
ATOM 687 C CA . ARG A 1 94 ? -19.151 -35.202 18.285 1.00 46.28 94 ARG A CA 1
ATOM 688 C C . ARG A 1 94 ? -20.068 -35.998 17.370 1.00 46.28 94 ARG A C 1
ATOM 690 O O . ARG A 1 94 ? -20.156 -35.738 16.175 1.00 46.28 94 ARG A O 1
ATOM 697 N N . ALA A 1 95 ? -20.700 -37.018 17.946 1.00 42.09 95 ALA A N 1
ATOM 698 C CA . ALA A 1 95 ? -21.891 -37.612 17.365 1.00 42.09 95 ALA A CA 1
ATOM 699 C C . ALA A 1 95 ? -23.011 -36.558 17.371 1.00 42.09 95 ALA A C 1
ATOM 701 O O . ALA A 1 95 ? -23.245 -35.878 18.371 1.00 42.09 95 ALA A O 1
ATOM 702 N N . GLY A 1 96 ? -23.639 -36.386 16.210 1.00 44.06 96 GLY A N 1
ATOM 703 C CA . GLY A 1 96 ? -24.678 -35.402 15.946 1.00 44.06 96 GLY A CA 1
ATOM 704 C C . GLY A 1 96 ? -25.945 -35.631 16.764 1.00 44.06 96 GLY A C 1
ATOM 705 O O . GLY A 1 96 ? -26.816 -36.399 16.366 1.00 44.06 96 GLY A O 1
ATOM 706 N N . GLY A 1 97 ? -26.082 -34.889 17.860 1.00 44.81 97 GLY A N 1
ATOM 707 C CA . GLY A 1 97 ? -27.397 -34.542 18.387 1.00 44.81 97 GLY A CA 1
ATOM 708 C C . GLY A 1 97 ? -28.080 -33.526 17.457 1.00 44.81 97 GLY A C 1
ATOM 709 O O . GLY A 1 97 ? -27.396 -32.642 16.932 1.00 44.81 97 GLY A O 1
ATOM 710 N N . PRO A 1 98 ? -29.404 -33.616 17.232 1.00 43.66 98 PRO A N 1
ATOM 711 C CA . PRO A 1 98 ? -30.139 -32.587 16.507 1.00 43.66 98 PRO A CA 1
ATOM 712 C C . PRO A 1 98 ? -29.917 -31.238 17.195 1.00 43.66 98 PRO A C 1
ATOM 714 O O . PRO A 1 98 ? -30.037 -31.135 18.418 1.00 43.66 98 PRO A O 1
ATOM 717 N N . ILE A 1 99 ? -29.588 -30.208 16.411 1.00 44.81 99 ILE A N 1
ATOM 718 C CA . ILE A 1 99 ? -29.510 -28.823 16.879 1.00 44.81 99 ILE A CA 1
ATOM 719 C C . ILE A 1 99 ? -30.919 -28.436 17.343 1.00 44.81 99 ILE A C 1
ATOM 721 O O . ILE A 1 99 ? -31.751 -27.993 16.555 1.00 44.81 99 ILE A O 1
ATOM 725 N N . ARG A 1 100 ? -31.215 -28.647 18.629 1.00 36.28 100 ARG A N 1
ATOM 726 C CA . ARG A 1 100 ? -32.366 -28.038 19.287 1.00 36.28 100 ARG A CA 1
ATOM 727 C C . ARG A 1 100 ? -32.043 -26.553 19.404 1.00 36.28 100 ARG A C 1
ATOM 729 O O . ARG A 1 100 ? -31.316 -26.142 20.303 1.00 36.28 100 ARG A O 1
ATOM 736 N N . LEU A 1 101 ? -32.562 -25.762 18.467 1.00 41.38 101 LEU A N 1
ATOM 737 C CA . LEU A 1 101 ? -32.807 -24.341 18.683 1.00 41.38 101 LEU A CA 1
ATOM 738 C C . LEU A 1 101 ? -33.740 -24.243 19.894 1.00 41.38 101 LEU A C 1
ATOM 740 O O . LEU A 1 101 ? -34.955 -24.369 19.765 1.00 41.38 101 LEU A O 1
ATOM 744 N N . ALA A 1 102 ? -33.161 -24.105 21.086 1.00 38.81 102 ALA A N 1
ATOM 745 C CA . ALA A 1 102 ? -33.896 -23.673 22.257 1.00 38.81 102 ALA A CA 1
ATOM 746 C C . ALA A 1 102 ? -34.364 -22.246 21.960 1.00 38.81 102 ALA A C 1
ATOM 748 O O . ALA A 1 102 ? -33.602 -21.289 22.089 1.00 38.81 102 ALA A O 1
ATOM 749 N N . LEU A 1 103 ? -35.595 -22.126 21.463 1.00 44.38 103 LEU A N 1
ATOM 750 C CA . LEU A 1 103 ? -36.309 -20.861 21.456 1.00 44.38 103 LEU A CA 1
ATOM 751 C C . LEU A 1 103 ? -36.311 -20.369 22.910 1.00 44.38 103 LEU A C 1
ATOM 753 O O . LEU A 1 103 ? -36.743 -21.130 23.782 1.00 44.38 103 LEU A O 1
ATOM 757 N N . PRO A 1 104 ? -35.779 -19.169 23.201 1.00 55.06 104 PRO A N 1
ATOM 758 C CA . PRO A 1 104 ? -35.827 -18.633 24.550 1.00 55.06 104 PRO A CA 1
ATOM 759 C C . PRO A 1 104 ? -37.290 -18.609 24.996 1.00 55.06 104 PRO A C 1
ATOM 761 O O . PRO A 1 104 ? -38.159 -18.135 24.260 1.00 55.06 104 PRO A O 1
ATOM 764 N N . ALA A 1 105 ? -37.556 -19.191 26.168 1.00 51.19 105 ALA A N 1
ATOM 765 C CA . ALA A 1 105 ? -38.866 -19.145 26.794 1.00 51.19 105 ALA A CA 1
ATOM 766 C C . ALA A 1 105 ? -39.323 -17.683 26.830 1.00 51.19 105 ALA A C 1
ATOM 768 O O . ALA A 1 105 ? -38.572 -16.810 27.263 1.00 51.19 105 ALA A O 1
ATOM 769 N N . ALA A 1 106 ? -40.518 -17.423 26.302 1.00 44.41 106 ALA A N 1
ATOM 770 C CA . ALA A 1 106 ? -41.111 -16.099 26.287 1.00 44.41 106 ALA A CA 1
ATOM 771 C C . ALA A 1 106 ? -41.253 -15.610 27.733 1.00 44.41 106 ALA A C 1
ATOM 773 O O . ALA A 1 106 ? -42.145 -16.050 28.457 1.00 44.41 106 ALA A O 1
ATOM 774 N N . GLU A 1 107 ? -40.347 -14.732 28.160 1.00 54.50 107 GLU A N 1
ATOM 775 C CA . GLU A 1 107 ? -40.494 -14.037 29.429 1.00 54.50 107 GLU A CA 1
ATOM 776 C C . GLU A 1 107 ? -41.788 -13.209 29.385 1.00 54.50 107 GLU A C 1
ATOM 778 O O . GLU A 1 107 ? -42.060 -12.531 28.382 1.00 54.50 107 GLU A O 1
ATOM 783 N N . PRO A 1 108 ? -42.617 -13.266 30.441 1.00 58.53 108 PRO A N 1
ATOM 784 C CA . PRO A 1 108 ? -43.818 -12.459 30.526 1.00 58.53 108 PRO A CA 1
ATOM 785 C C . PRO A 1 108 ? -43.411 -10.985 30.491 1.00 58.53 108 PRO A C 1
ATOM 787 O O . PRO A 1 108 ? -42.756 -10.480 31.402 1.00 58.53 108 PRO A O 1
ATOM 790 N N . ARG A 1 109 ? -43.801 -10.300 29.410 1.00 48.41 109 ARG A N 1
ATOM 791 C CA . ARG A 1 109 ? -43.692 -8.847 29.254 1.00 48.41 109 ARG A CA 1
ATOM 792 C C . ARG A 1 109 ? -44.556 -8.182 30.320 1.00 48.41 109 ARG A C 1
ATOM 794 O O . ARG A 1 109 ? -45.727 -7.890 30.095 1.00 48.41 109 ARG A O 1
ATOM 801 N N . CYS A 1 110 ? -43.973 -7.990 31.496 1.00 53.69 110 CYS A N 1
ATOM 802 C CA . CYS A 1 110 ? -44.546 -7.165 32.538 1.00 53.69 110 CYS A CA 1
ATOM 803 C C . CYS A 1 110 ? -44.597 -5.728 32.010 1.00 53.69 110 CYS A C 1
ATOM 805 O O . CYS A 1 110 ? -43.621 -5.217 31.460 1.00 53.69 110 CYS A O 1
ATOM 807 N N . ALA A 1 111 ? -45.770 -5.117 32.113 1.00 53.06 111 ALA A N 1
ATOM 808 C CA . ALA A 1 111 ? -46.070 -3.792 31.609 1.00 53.06 111 ALA A CA 1
ATOM 809 C C . ALA A 1 111 ? -45.289 -2.710 32.378 1.00 53.06 111 ALA A C 1
ATOM 811 O O . ALA A 1 111 ? -45.809 -2.093 33.299 1.00 53.06 111 ALA A O 1
ATOM 812 N N . THR A 1 112 ? -44.050 -2.436 31.975 1.00 59.44 112 THR A N 1
ATOM 813 C CA . THR A 1 112 ? -43.349 -1.171 32.245 1.00 59.44 112 THR A CA 1
ATOM 814 C C . THR A 1 112 ? -43.567 -0.228 31.066 1.00 59.44 112 THR A C 1
ATOM 816 O O . THR A 1 112 ? -42.661 0.137 30.321 1.00 59.44 112 THR A O 1
ATOM 819 N N . GLY A 1 113 ? -44.835 0.129 30.858 1.00 55.97 113 GLY A N 1
ATOM 820 C CA . GLY A 1 113 ? -45.209 1.245 30.003 1.00 55.97 113 GLY A CA 1
ATOM 821 C C . GLY A 1 113 ? -44.869 2.570 30.687 1.00 55.97 113 GLY A C 1
ATOM 822 O O . GLY A 1 113 ? -45.038 2.706 31.894 1.00 55.97 113 GLY A O 1
ATOM 823 N N . MET A 1 114 ? -44.448 3.546 29.881 1.00 51.06 114 MET A N 1
ATOM 824 C CA . MET A 1 114 ? -44.330 4.969 30.225 1.00 51.06 114 MET A CA 1
ATOM 825 C C . MET A 1 114 ? -43.131 5.391 31.089 1.00 51.06 114 MET A C 1
ATOM 827 O O . MET A 1 114 ? -43.323 5.994 32.136 1.00 51.06 114 MET A O 1
ATOM 831 N N . MET A 1 115 ? -41.893 5.195 30.613 1.00 53.09 115 MET A N 1
ATOM 832 C CA . MET A 1 115 ? -40.815 6.161 30.919 1.00 53.09 115 MET A CA 1
ATOM 833 C C . MET A 1 115 ? -39.566 6.109 30.018 1.00 53.09 115 MET A C 1
ATOM 835 O O . MET A 1 115 ? -38.555 6.720 30.356 1.00 53.09 115 MET A O 1
ATOM 839 N N . GLU A 1 116 ? -39.615 5.486 28.833 1.00 56.72 116 GLU A N 1
ATOM 840 C CA . GLU A 1 116 ? -38.643 5.805 27.772 1.00 56.72 116 GLU A CA 1
ATOM 841 C C . GLU A 1 116 ? -39.011 7.162 27.162 1.00 56.72 116 GLU A C 1
ATOM 843 O O . GLU A 1 116 ? -39.506 7.280 26.041 1.00 56.72 116 GLU A O 1
ATOM 848 N N . ALA A 1 117 ? -38.799 8.220 27.946 1.00 56.44 117 ALA A N 1
ATOM 849 C CA . ALA A 1 117 ? -38.600 9.539 27.388 1.00 56.44 117 ALA A CA 1
ATOM 850 C C . ALA A 1 117 ? -37.458 9.400 26.379 1.00 56.44 117 ALA A C 1
ATOM 852 O O . ALA A 1 117 ? -36.322 9.089 26.737 1.00 56.44 117 ALA A O 1
ATOM 853 N N . VAL A 1 118 ? -37.822 9.540 25.107 1.00 59.59 118 VAL A N 1
ATOM 854 C CA . VAL A 1 118 ? -36.946 9.541 23.944 1.00 59.59 118 VAL A CA 1
ATOM 855 C C . VAL A 1 118 ? -35.857 10.580 24.193 1.00 59.59 118 VAL A C 1
ATOM 857 O O . VAL A 1 118 ? -36.028 11.762 23.903 1.00 59.59 118 VAL A O 1
ATOM 860 N N . ASN A 1 119 ? -34.737 10.147 24.770 1.00 65.00 119 ASN A N 1
ATOM 861 C CA . ASN A 1 119 ? -33.519 10.935 24.833 1.00 65.00 119 ASN A CA 1
ATOM 862 C C . ASN A 1 119 ? -33.021 11.037 23.396 1.00 65.00 119 ASN A C 1
ATOM 864 O O . ASN A 1 119 ? -32.258 10.193 22.922 1.00 65.00 119 ASN A O 1
ATOM 868 N N . ALA A 1 120 ? -33.528 12.039 22.674 1.00 68.12 120 ALA A N 1
ATOM 869 C CA . ALA A 1 120 ? -33.016 12.391 21.368 1.00 68.12 120 ALA A CA 1
ATOM 870 C C . ALA A 1 120 ? -31.489 12.507 21.500 1.00 68.12 120 ALA A C 1
ATOM 872 O O . ALA A 1 120 ? -31.015 13.173 22.427 1.00 68.12 120 ALA A O 1
ATOM 873 N N . PRO A 1 121 ? -30.711 11.820 20.644 1.00 74.44 121 PRO A N 1
ATOM 874 C CA . PRO A 1 121 ? -29.264 11.837 20.753 1.00 74.44 121 PRO A CA 1
ATOM 875 C C . PRO A 1 121 ? -28.800 13.289 20.714 1.00 74.44 121 PRO A C 1
ATOM 877 O O . PRO A 1 121 ? -29.146 14.031 19.790 1.00 74.44 121 PRO A O 1
ATOM 880 N N . SER A 1 122 ? -28.046 13.699 21.734 1.00 76.38 122 SER A N 1
ATOM 881 C CA . SER A 1 122 ? -27.463 15.032 21.772 1.00 76.38 122 SER A CA 1
ATOM 882 C C . SER A 1 12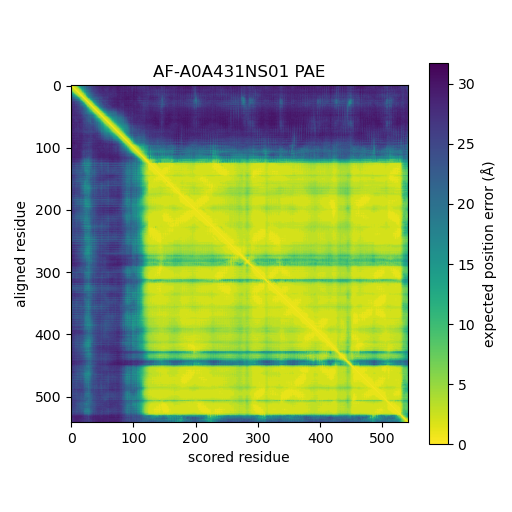2 ? -26.653 15.262 20.489 1.00 76.38 122 SER A C 1
ATOM 884 O O . SER A 1 122 ? -26.020 14.332 19.970 1.00 76.38 122 SER A O 1
ATOM 886 N N . PRO A 1 123 ? -26.706 16.475 19.910 1.00 78.19 123 PRO A N 1
ATOM 887 C CA . PRO A 1 123 ? -25.966 16.767 18.694 1.00 78.19 123 PRO A CA 1
ATOM 888 C C . PRO A 1 123 ? -24.477 16.463 18.913 1.00 78.19 123 PRO A C 1
ATOM 890 O O . PRO A 1 123 ? -23.958 16.724 20.001 1.00 78.19 123 PRO A O 1
ATOM 893 N N . PRO A 1 124 ? -23.771 15.930 17.898 1.00 84.44 124 PRO A N 1
ATOM 894 C CA . PRO A 1 124 ? -22.365 15.586 18.046 1.00 84.44 124 PRO A CA 1
ATOM 895 C C . PRO A 1 124 ? -21.559 16.815 18.473 1.00 84.44 124 PRO A C 1
ATOM 897 O O . PRO A 1 124 ? -21.728 17.919 17.927 1.00 84.44 124 PRO A O 1
ATOM 900 N N . ASP A 1 125 ? -20.659 16.613 19.434 1.00 94.62 125 ASP A N 1
ATOM 901 C CA . ASP A 1 125 ? -19.785 17.673 19.922 1.00 94.62 125 ASP A CA 1
ATOM 902 C C . ASP A 1 125 ? -18.911 18.248 18.782 1.00 94.62 125 ASP A C 1
ATOM 904 O O . ASP A 1 125 ? -18.759 17.673 17.692 1.00 94.62 125 ASP A O 1
ATOM 908 N N . ALA A 1 126 ? -18.380 19.455 18.988 1.00 95.56 126 ALA A N 1
ATOM 909 C CA . ALA A 1 126 ? -17.566 20.132 17.977 1.00 95.56 126 ALA A CA 1
ATOM 910 C C . ALA A 1 126 ? -16.311 19.315 17.603 1.00 95.56 126 ALA A C 1
ATOM 912 O O . ALA A 1 126 ? -15.915 19.285 16.437 1.00 95.56 126 ALA A O 1
ATOM 913 N N . MET A 1 127 ? -15.735 18.596 18.573 1.00 95.50 127 MET A N 1
ATOM 914 C CA . MET A 1 127 ? -14.557 17.745 18.388 1.00 95.50 127 MET A CA 1
ATOM 915 C C . MET A 1 127 ? -14.838 16.568 17.444 1.00 95.50 127 MET A C 1
ATOM 917 O O . MET A 1 127 ? -14.064 16.303 16.529 1.00 95.50 127 MET A O 1
ATOM 921 N N . THR A 1 128 ? -15.971 15.891 17.606 1.00 95.38 128 THR A N 1
ATOM 922 C CA . THR A 1 128 ? -16.411 14.780 16.756 1.00 95.38 128 THR A CA 1
ATOM 923 C C . THR A 1 128 ? -16.574 15.244 15.316 1.00 95.38 128 THR A C 1
ATOM 925 O O . THR A 1 128 ? -16.065 14.598 14.400 1.00 95.38 128 THR A O 1
ATOM 928 N N . ARG A 1 129 ? -17.236 16.390 15.098 1.00 96.38 129 ARG A N 1
ATOM 929 C CA . ARG A 1 129 ? -17.387 16.979 13.757 1.00 96.38 129 ARG A CA 1
ATOM 930 C C . ARG A 1 129 ? -16.039 17.326 13.134 1.00 96.38 129 ARG A C 1
ATOM 932 O O . ARG A 1 129 ? -15.824 17.035 11.959 1.00 96.38 129 ARG A O 1
ATOM 939 N N . PHE A 1 130 ? -15.125 17.894 13.917 1.00 96.94 130 PHE A N 1
ATOM 940 C CA . PHE A 1 130 ? -13.774 18.195 13.459 1.00 96.94 130 PHE A CA 1
ATOM 941 C C . PHE A 1 130 ? -13.011 16.930 13.039 1.00 96.94 130 PHE A C 1
ATOM 943 O O . PHE A 1 130 ? -12.459 16.897 11.943 1.00 96.94 130 PHE A O 1
ATOM 950 N N . LEU A 1 131 ? -13.038 15.863 13.845 1.00 97.06 131 LEU A N 1
ATOM 951 C CA . LEU A 1 131 ? -12.346 14.604 13.542 1.00 97.06 131 LEU A CA 1
ATOM 952 C C . LEU A 1 131 ? -12.911 13.885 12.313 1.00 97.06 131 LEU A C 1
ATOM 954 O O . LEU A 1 131 ? -12.139 13.364 11.503 1.00 97.06 131 LEU A O 1
ATOM 958 N N . VAL A 1 132 ? -14.239 13.889 12.146 1.00 97.31 132 VAL A N 1
ATOM 959 C CA . VAL A 1 132 ? -14.887 13.371 10.931 1.00 97.31 132 VAL A CA 1
ATOM 960 C C . VAL A 1 132 ? -14.382 14.137 9.709 1.00 97.31 132 VAL A C 1
ATOM 962 O O . VAL A 1 132 ? -13.921 13.517 8.753 1.00 97.31 132 VAL A O 1
ATOM 965 N N . THR A 1 133 ? -14.410 15.472 9.751 1.00 97.44 133 THR A N 1
ATOM 966 C CA . THR A 1 133 ? -13.956 16.325 8.642 1.00 97.44 133 THR A CA 1
ATOM 967 C C . THR A 1 133 ? -12.467 16.142 8.353 1.00 97.44 133 THR A C 1
ATOM 969 O O . THR A 1 133 ? -12.088 15.987 7.195 1.00 97.44 133 THR A O 1
ATOM 972 N N . TRP A 1 134 ? -11.624 16.093 9.388 1.00 97.75 134 TRP A N 1
ATOM 973 C CA . TRP A 1 134 ? -10.182 15.869 9.272 1.00 97.75 134 TRP A CA 1
ATOM 974 C C . TRP A 1 134 ? -9.872 14.570 8.524 1.00 97.75 134 TRP A C 1
ATOM 976 O O . TRP A 1 134 ? -9.144 14.567 7.529 1.00 97.75 134 TRP A O 1
ATOM 986 N N . SER A 1 135 ? -10.463 13.459 8.972 1.00 98.00 135 SER A N 1
ATOM 987 C CA . SER A 1 135 ? -10.232 12.154 8.355 1.00 98.00 135 SER A CA 1
ATOM 988 C C . SER A 1 135 ? -10.858 12.053 6.959 1.00 98.00 135 SER A C 1
ATOM 990 O O . SER A 1 135 ? -10.230 11.490 6.057 1.00 98.00 135 SER A O 1
ATOM 992 N N . ALA A 1 136 ? -12.034 12.652 6.736 1.00 98.12 136 ALA A N 1
ATOM 993 C CA . ALA A 1 136 ? -12.674 12.687 5.423 1.00 98.12 136 ALA A CA 1
ATOM 994 C C . ALA A 1 136 ? -11.835 13.454 4.396 1.00 98.12 136 ALA A C 1
ATOM 996 O O . ALA A 1 136 ? -11.528 12.906 3.339 1.00 98.12 136 ALA A O 1
ATOM 997 N N . LEU A 1 137 ? -11.400 14.677 4.714 1.00 98.06 137 LEU A N 1
ATOM 998 C CA . LEU A 1 137 ? -10.563 15.484 3.822 1.00 98.06 137 LEU A CA 1
ATOM 999 C C . LEU A 1 137 ? -9.220 14.807 3.544 1.00 98.06 137 LEU A C 1
ATOM 1001 O O . LEU A 1 137 ? -8.811 14.724 2.386 1.00 98.06 137 LEU A O 1
ATOM 1005 N N . GLY A 1 138 ? -8.565 14.262 4.575 1.00 97.88 138 GLY A N 1
ATOM 1006 C CA . GLY A 1 138 ? -7.318 13.519 4.400 1.00 97.88 138 GLY A CA 1
ATOM 1007 C C . GLY A 1 138 ? -7.481 12.317 3.466 1.00 97.88 138 GLY A C 1
ATOM 1008 O O . GLY A 1 138 ? -6.655 12.098 2.583 1.00 97.88 138 GLY A O 1
ATOM 1009 N N . THR A 1 139 ? -8.586 11.581 3.593 1.00 98.44 139 THR A N 1
ATOM 1010 C CA . THR A 1 139 ? -8.886 10.426 2.736 1.00 98.44 139 THR A CA 1
ATOM 1011 C C . THR A 1 139 ? -9.219 10.841 1.301 1.00 98.44 139 THR A C 1
ATOM 1013 O O . THR A 1 139 ? -8.696 10.237 0.365 1.00 98.44 139 THR A O 1
ATOM 1016 N N . ILE A 1 140 ? -10.023 11.895 1.100 1.00 98.00 140 ILE A N 1
ATOM 1017 C CA . ILE A 1 140 ? -10.332 12.440 -0.236 1.00 98.00 140 ILE A CA 1
ATOM 1018 C C . ILE A 1 140 ? -9.038 12.843 -0.945 1.00 98.00 140 ILE A C 1
ATOM 1020 O O . ILE A 1 140 ? -8.805 12.446 -2.087 1.00 98.00 140 ILE A O 1
ATOM 1024 N N . LEU A 1 141 ? -8.166 13.583 -0.254 1.00 97.31 141 LEU A N 1
ATOM 1025 C CA . LEU A 1 141 ? -6.881 14.006 -0.803 1.00 97.31 141 LEU A CA 1
ATOM 1026 C C . LEU A 1 141 ? -5.971 12.813 -1.112 1.00 97.31 141 LEU A C 1
ATOM 1028 O O . LEU A 1 141 ? -5.339 12.809 -2.163 1.00 97.31 141 LEU A O 1
ATOM 1032 N N . ALA A 1 142 ? -5.936 11.778 -0.268 1.00 97.25 142 ALA A N 1
ATOM 1033 C CA . ALA A 1 142 ? -5.146 10.575 -0.535 1.00 97.25 142 ALA A CA 1
ATOM 1034 C C . ALA A 1 142 ? -5.640 9.804 -1.775 1.00 97.25 142 ALA A C 1
ATOM 1036 O O . ALA A 1 142 ? -4.826 9.303 -2.552 1.00 97.25 142 ALA A O 1
ATOM 1037 N N . VAL A 1 143 ? -6.961 9.736 -1.989 1.00 97.44 143 VAL A N 1
ATOM 1038 C CA . VAL A 1 143 ? -7.562 9.089 -3.168 1.00 97.44 143 VAL A CA 1
ATOM 1039 C C . VAL A 1 143 ? -7.320 9.897 -4.441 1.00 97.44 143 VAL A C 1
ATOM 1041 O O . VAL A 1 143 ? -6.989 9.317 -5.474 1.00 97.44 143 VAL A O 1
ATOM 1044 N N . LEU A 1 144 ? -7.493 11.219 -4.398 1.00 95.69 144 LEU A N 1
ATOM 1045 C CA . LEU A 1 144 ? -7.448 12.067 -5.595 1.00 95.69 144 LEU A CA 1
ATOM 1046 C C . LEU A 1 144 ? -6.040 12.545 -5.948 1.00 95.69 144 LEU A C 1
ATOM 1048 O O . LEU A 1 144 ? -5.719 12.684 -7.130 1.00 95.69 144 LEU A O 1
ATOM 1052 N N . VAL A 1 145 ? -5.195 12.758 -4.940 1.00 95.50 145 VAL A N 1
ATOM 1053 C CA . VAL A 1 145 ? -3.846 13.313 -5.066 1.00 95.50 145 VAL A CA 1
ATOM 1054 C C . VAL A 1 145 ? -2.848 12.411 -4.328 1.00 95.50 145 VAL A C 1
ATOM 1056 O O . VAL A 1 145 ? -2.321 12.787 -3.281 1.00 95.50 145 VAL A O 1
ATOM 1059 N N . PRO A 1 146 ? -2.503 11.226 -4.869 1.00 93.00 146 PRO A N 1
ATOM 1060 C CA . PRO A 1 146 ? -1.587 10.299 -4.202 1.00 93.00 146 PRO A CA 1
ATOM 1061 C C . PRO A 1 146 ? -0.226 10.912 -3.884 1.00 93.00 146 PRO A C 1
ATOM 1063 O O . PRO A 1 146 ? 0.410 10.526 -2.917 1.00 93.00 146 PRO A O 1
ATOM 1066 N N . LEU A 1 147 ? 0.223 11.903 -4.659 1.00 94.19 147 LEU A N 1
ATOM 1067 C CA . LEU A 1 147 ? 1.466 12.628 -4.381 1.00 94.19 147 LEU A CA 1
ATOM 1068 C C . LEU A 1 147 ? 1.456 13.371 -3.035 1.00 94.19 147 LEU A C 1
ATOM 1070 O O . LEU A 1 147 ? 2.528 13.657 -2.512 1.00 94.19 147 LEU A O 1
ATOM 1074 N N . ALA A 1 148 ? 0.281 13.652 -2.467 1.00 96.62 148 ALA A N 1
ATOM 1075 C CA . ALA A 1 148 ? 0.133 14.257 -1.149 1.00 96.62 148 ALA A CA 1
ATOM 1076 C C . ALA A 1 148 ? 0.225 13.238 -0.000 1.00 96.62 148 ALA A C 1
ATOM 1078 O O . ALA A 1 148 ? 0.335 13.645 1.156 1.00 96.62 148 ALA A O 1
ATOM 1079 N N . THR A 1 149 ? 0.215 11.927 -0.276 1.00 97.88 149 THR A N 1
ATOM 1080 C CA . THR A 1 149 ? 0.231 10.893 0.773 1.00 97.88 149 THR A CA 1
ATOM 1081 C C . THR A 1 149 ? 1.412 11.000 1.744 1.00 97.88 149 THR A C 1
ATOM 1083 O O . THR A 1 149 ? 1.183 10.686 2.908 1.00 97.88 149 THR A O 1
ATOM 1086 N N . PRO A 1 150 ? 2.623 11.491 1.386 1.00 98.12 150 PRO A N 1
ATOM 1087 C CA . PRO A 1 150 ? 3.673 11.729 2.375 1.00 98.12 150 PRO A CA 1
ATOM 1088 C C . PRO A 1 150 ? 3.271 12.735 3.454 1.00 98.12 150 PRO A C 1
ATOM 1090 O O . PRO A 1 150 ? 3.435 12.484 4.645 1.00 98.12 150 PRO A O 1
ATOM 1093 N N . VAL A 1 151 ? 2.688 13.859 3.035 1.00 98.12 151 VAL A N 1
ATOM 1094 C CA . VAL A 1 151 ? 2.244 14.926 3.940 1.00 98.12 151 VAL A CA 1
ATOM 1095 C C . VAL A 1 151 ? 1.055 14.448 4.766 1.00 98.12 151 VAL A C 1
ATOM 1097 O O . VAL A 1 151 ? 1.022 14.646 5.977 1.00 98.12 151 VAL A O 1
ATOM 1100 N N . LEU A 1 152 ? 0.103 13.765 4.128 1.00 98.25 152 LEU A N 1
ATOM 1101 C CA . LEU A 1 152 ? -1.076 13.213 4.797 1.00 98.25 152 LEU A CA 1
ATOM 1102 C C . LEU A 1 152 ? -0.703 12.137 5.823 1.00 98.25 152 LEU A C 1
ATOM 1104 O O . LEU A 1 152 ? -1.300 12.092 6.896 1.00 98.25 152 LEU A O 1
ATOM 1108 N N . LEU A 1 153 ? 0.304 11.309 5.535 1.00 98.31 153 LEU A N 1
ATOM 1109 C CA . LEU A 1 153 ? 0.841 10.331 6.479 1.00 98.31 153 LEU A CA 1
ATOM 1110 C C . LEU A 1 153 ? 1.442 11.024 7.705 1.00 98.31 153 LEU A C 1
ATOM 1112 O O . LEU A 1 153 ? 1.121 10.643 8.829 1.00 98.31 153 LEU A O 1
ATOM 1116 N N . GLY A 1 154 ? 2.225 12.088 7.503 1.00 97.75 154 GLY A N 1
ATOM 1117 C CA . GLY A 1 154 ? 2.708 12.936 8.595 1.00 97.75 154 GLY A CA 1
ATOM 1118 C C . GLY A 1 154 ? 1.565 13.527 9.428 1.00 97.75 154 GLY A C 1
ATOM 1119 O O . GLY A 1 154 ? 1.540 13.397 10.651 1.00 97.75 154 GLY A O 1
ATOM 1120 N N . GLY A 1 155 ? 0.566 14.102 8.753 1.00 97.62 155 GLY A N 1
ATOM 1121 C CA . GLY A 1 155 ? -0.628 14.666 9.383 1.00 97.62 155 GLY A CA 1
ATOM 1122 C C . GLY A 1 155 ? -1.456 13.636 10.157 1.00 97.62 155 GLY A C 1
ATOM 1123 O O . GLY A 1 155 ? -2.020 13.963 11.200 1.00 97.62 155 GLY A O 1
ATOM 1124 N N . SER A 1 156 ? -1.489 12.376 9.711 1.00 97.50 156 SER A N 1
ATOM 1125 C CA . SER A 1 156 ? -2.262 11.308 10.361 1.00 97.50 156 SER A CA 1
ATOM 1126 C C . SER A 1 156 ? -1.830 11.024 11.806 1.00 97.50 156 SER A C 1
ATOM 1128 O O . SER A 1 156 ? -2.637 10.536 12.594 1.00 97.50 156 SER A O 1
ATOM 1130 N N . MET A 1 157 ? -0.602 11.400 12.182 1.00 97.62 157 MET A N 1
ATOM 1131 C CA . MET A 1 157 ? -0.074 11.261 13.544 1.00 97.62 157 MET A CA 1
ATOM 1132 C C . MET A 1 157 ? -0.558 12.354 14.504 1.00 97.62 157 MET A C 1
ATOM 1134 O O . MET A 1 157 ? -0.557 12.139 15.714 1.00 97.62 157 MET A O 1
ATOM 1138 N N . LEU A 1 158 ? -0.978 13.520 13.997 1.00 97.44 158 LEU A N 1
ATOM 1139 C CA . LEU A 1 158 ? -1.262 14.690 14.833 1.00 97.44 158 LEU A CA 1
ATOM 1140 C C . LEU A 1 158 ? -2.448 14.455 15.774 1.00 97.44 158 LEU A C 1
ATOM 1142 O O . LEU A 1 158 ? -2.332 14.675 16.976 1.00 97.44 158 LEU A O 1
ATOM 1146 N N . MET A 1 159 ? -3.582 13.987 15.245 1.00 96.38 159 MET A N 1
ATOM 1147 C CA . MET A 1 159 ? -4.791 13.797 16.058 1.00 96.38 159 MET A CA 1
ATOM 1148 C C . MET A 1 159 ? -4.621 12.730 17.147 1.00 96.38 159 MET A C 1
ATOM 1150 O O . MET A 1 159 ? -4.985 13.013 18.288 1.00 96.38 159 MET A O 1
ATOM 1154 N N . PRO A 1 160 ? -4.033 11.549 16.867 1.00 96.12 160 PRO A N 1
ATOM 1155 C CA . PRO A 1 160 ? -3.773 10.561 17.910 1.00 96.12 160 PRO A CA 1
ATOM 1156 C C . PRO A 1 160 ? -2.857 11.081 19.018 1.00 96.12 160 PRO A C 1
ATOM 1158 O O . PRO A 1 160 ? -3.156 10.876 20.188 1.00 96.12 160 PRO A O 1
ATOM 1161 N N . LEU A 1 161 ? -1.787 11.806 18.674 1.00 97.25 161 LEU A N 1
ATOM 1162 C CA . LEU A 1 161 ? -0.862 12.367 19.666 1.00 97.25 161 LEU A CA 1
ATOM 1163 C C . LEU A 1 161 ? -1.503 13.461 20.529 1.00 97.25 161 LEU A C 1
ATOM 1165 O O . LEU A 1 161 ? -1.185 13.574 21.710 1.00 97.25 161 LEU A O 1
ATOM 1169 N N . LEU A 1 162 ? -2.391 14.275 19.953 1.00 97.12 162 LEU A N 1
ATOM 1170 C CA . LEU A 1 162 ? -3.055 15.363 20.675 1.00 97.12 162 LEU A CA 1
ATOM 1171 C C . LEU A 1 162 ? -4.180 14.878 21.595 1.00 97.12 162 LEU A C 1
ATOM 1173 O O . LEU A 1 162 ? -4.430 15.518 22.615 1.00 97.12 162 LEU A O 1
ATOM 1177 N N . LEU A 1 163 ? -4.871 13.798 21.219 1.00 96.56 163 LEU A N 1
ATOM 1178 C CA . LEU A 1 163 ? -6.084 13.333 21.898 1.00 96.56 163 LEU A CA 1
ATOM 1179 C C . LEU A 1 163 ? -5.880 12.121 22.809 1.00 96.56 163 LEU A C 1
ATOM 1181 O O . LEU A 1 163 ? -6.765 11.841 23.615 1.00 96.56 163 LEU A O 1
ATOM 1185 N N . ALA A 1 164 ? -4.767 11.397 22.678 1.00 96.50 164 ALA A N 1
ATOM 1186 C CA . ALA A 1 164 ? -4.418 10.322 23.598 1.00 96.50 164 ALA A CA 1
ATOM 1187 C C . ALA A 1 164 ? -4.088 10.864 24.999 1.00 96.50 164 ALA A C 1
ATOM 1189 O O . ALA A 1 164 ? -3.563 11.971 25.151 1.00 96.50 164 ALA A O 1
ATOM 1190 N N . ASP A 1 165 ? -4.357 10.052 26.022 1.00 95.81 165 ASP A N 1
ATOM 1191 C CA . ASP A 1 165 ? -3.918 10.311 27.396 1.00 95.81 165 ASP A CA 1
ATOM 1192 C C . ASP A 1 165 ? -2.388 10.499 27.441 1.00 95.81 165 ASP A C 1
ATOM 1194 O O . ASP A 1 165 ? -1.632 9.579 27.127 1.00 95.81 165 ASP A O 1
ATOM 1198 N N . ARG A 1 166 ? -1.921 11.712 27.775 1.00 96.88 166 ARG A N 1
ATOM 1199 C CA . ARG A 1 166 ? -0.495 12.083 27.695 1.00 96.88 166 ARG A CA 1
ATOM 1200 C C . ARG A 1 166 ? 0.390 11.289 28.670 1.00 96.88 166 ARG A C 1
ATOM 1202 O O . ARG A 1 166 ? 1.427 10.800 28.211 1.00 96.88 166 ARG A O 1
ATOM 1209 N N . PRO A 1 167 ? 0.042 11.153 29.969 1.00 96.94 167 PRO A N 1
ATOM 1210 C CA . PRO A 1 167 ? 0.782 10.288 30.887 1.00 96.94 167 PRO A CA 1
ATOM 1211 C C . PRO A 1 167 ? 0.926 8.847 30.386 1.00 96.94 167 PRO A C 1
ATOM 1213 O O . PRO A 1 167 ? 2.044 8.326 30.343 1.00 96.94 167 PRO A O 1
ATOM 1216 N N . GLU A 1 168 ? -0.170 8.209 29.965 1.00 96.06 168 GLU A N 1
ATOM 1217 C CA . GLU A 1 168 ? -0.115 6.829 29.470 1.00 96.06 168 GLU A CA 1
ATOM 1218 C C . GLU A 1 168 ? 0.638 6.716 28.143 1.00 96.06 168 GLU A C 1
ATOM 1220 O O . GLU A 1 168 ? 1.403 5.767 27.941 1.00 96.06 168 GLU A O 1
ATOM 1225 N N . LEU A 1 169 ? 0.468 7.693 27.248 1.00 96.00 169 LEU A N 1
ATOM 1226 C CA . LEU A 1 169 ? 1.179 7.752 25.977 1.00 96.00 169 LEU A CA 1
ATOM 1227 C C . LEU A 1 169 ? 2.687 7.784 26.217 1.00 96.00 169 LEU A C 1
ATOM 1229 O O . LEU A 1 169 ? 3.394 6.971 25.632 1.00 96.00 169 LEU A O 1
ATOM 1233 N N . GLY A 1 170 ? 3.177 8.640 27.119 1.00 96.62 170 GLY A N 1
ATOM 1234 C CA . GLY A 1 170 ? 4.601 8.715 27.457 1.00 96.62 170 GLY A CA 1
ATOM 1235 C C . GLY A 1 170 ? 5.173 7.378 27.943 1.00 96.62 170 GLY A C 1
ATOM 1236 O O . GLY A 1 170 ? 6.273 6.995 27.547 1.00 96.62 170 GLY A O 1
ATOM 1237 N N . GLN A 1 171 ? 4.405 6.620 28.733 1.00 95.75 171 GLN A N 1
ATOM 1238 C CA . GLN A 1 171 ? 4.819 5.298 29.215 1.00 95.75 171 GLN A CA 1
ATOM 1239 C C . GLN A 1 171 ? 4.794 4.220 28.124 1.00 95.75 171 GLN A C 1
ATOM 1241 O O . GLN A 1 171 ? 5.637 3.320 28.117 1.00 95.75 171 GLN A O 1
ATOM 1246 N N . ARG A 1 172 ? 3.807 4.256 27.221 1.00 96.00 172 ARG A N 1
ATOM 1247 C CA . ARG A 1 172 ? 3.647 3.241 26.169 1.00 96.00 172 ARG A CA 1
ATOM 1248 C C . ARG A 1 172 ? 4.475 3.529 24.920 1.00 96.00 172 ARG A C 1
ATOM 1250 O O . ARG A 1 172 ? 4.814 2.583 24.221 1.00 96.00 172 ARG A O 1
ATOM 1257 N N . PHE A 1 173 ? 4.836 4.783 24.659 1.00 96.12 173 PHE A N 1
ATOM 1258 C CA . PHE A 1 173 ? 5.593 5.181 23.469 1.00 96.12 173 PHE A CA 1
ATOM 1259 C C . PHE A 1 173 ? 6.953 4.478 23.386 1.00 96.12 173 PHE A C 1
ATOM 1261 O O . PHE A 1 173 ? 7.387 4.070 22.319 1.00 96.12 173 PHE A O 1
ATOM 1268 N N . TRP A 1 174 ? 7.598 4.234 24.526 1.00 95.62 174 TRP A N 1
ATOM 1269 C CA . TRP A 1 174 ? 8.875 3.516 24.570 1.00 95.62 174 TRP A CA 1
ATOM 1270 C C . TRP A 1 174 ? 8.733 1.987 24.524 1.00 95.62 174 TRP A C 1
ATOM 1272 O O . TRP A 1 174 ? 9.733 1.276 24.420 1.00 95.62 174 TRP A O 1
ATOM 1282 N N . LYS A 1 175 ? 7.506 1.447 24.570 1.00 95.38 175 LYS A N 1
ATOM 1283 C CA . LYS A 1 175 ? 7.247 0.004 24.462 1.00 95.38 175 LYS A CA 1
ATOM 1284 C C . LYS A 1 175 ? 7.204 -0.398 22.989 1.00 95.38 175 LYS A C 1
ATOM 1286 O O . LYS A 1 175 ? 6.146 -0.495 22.370 1.00 95.38 175 LYS A O 1
ATOM 1291 N N . ILE A 1 176 ? 8.384 -0.631 22.423 1.00 96.00 176 ILE A N 1
ATOM 1292 C CA . ILE A 1 176 ? 8.544 -1.027 21.022 1.00 96.00 176 ILE A CA 1
ATOM 1293 C C . ILE A 1 176 ? 8.069 -2.476 20.840 1.00 96.00 176 ILE A C 1
ATOM 1295 O O . ILE A 1 176 ? 8.697 -3.421 21.315 1.00 96.00 176 ILE A O 1
ATOM 1299 N N . GLY A 1 177 ? 6.953 -2.659 20.130 1.00 94.44 177 GLY A N 1
ATOM 1300 C CA . GLY A 1 177 ? 6.462 -3.984 19.746 1.00 94.44 177 GLY A CA 1
ATOM 1301 C C . GLY A 1 177 ? 7.353 -4.660 18.691 1.00 94.44 177 GLY A C 1
ATOM 1302 O O . GLY A 1 177 ? 8.073 -3.973 17.962 1.00 94.44 177 GLY A O 1
ATOM 1303 N N . PRO A 1 178 ? 7.277 -5.995 18.530 1.00 95.50 178 PRO A N 1
ATOM 1304 C CA . PRO A 1 178 ? 8.127 -6.748 17.600 1.00 95.50 178 PRO A CA 1
ATOM 1305 C C . PRO A 1 178 ? 8.019 -6.271 16.145 1.00 95.50 178 PRO A C 1
ATOM 1307 O O . PRO A 1 178 ? 9.028 -6.192 15.449 1.00 95.50 178 PRO A O 1
ATOM 1310 N N . THR A 1 179 ? 6.819 -5.897 15.685 1.00 95.25 179 THR A N 1
ATOM 1311 C CA . THR A 1 179 ? 6.630 -5.362 14.323 1.00 95.25 179 THR A CA 1
ATOM 1312 C C . THR A 1 179 ? 7.333 -4.015 14.152 1.00 95.25 179 THR A C 1
ATOM 1314 O O . THR A 1 179 ? 8.023 -3.809 13.159 1.00 95.25 179 THR A O 1
ATOM 1317 N N . THR A 1 180 ? 7.214 -3.111 15.133 1.00 96.62 180 THR A N 1
ATOM 1318 C CA . THR A 1 180 ? 7.918 -1.820 15.109 1.00 96.62 180 THR A CA 1
ATOM 1319 C C . THR A 1 180 ? 9.429 -2.023 15.164 1.00 96.62 180 THR A C 1
ATOM 1321 O O . THR A 1 180 ? 10.140 -1.396 14.389 1.00 96.62 180 THR A O 1
ATOM 1324 N N . ALA A 1 181 ? 9.926 -2.929 16.012 1.00 97.94 181 ALA A N 1
ATOM 1325 C CA . ALA A 1 181 ? 11.350 -3.252 16.081 1.00 97.94 181 ALA A CA 1
ATOM 1326 C C . ALA A 1 181 ? 11.884 -3.742 14.724 1.00 97.94 181 ALA A C 1
ATOM 1328 O O . ALA A 1 181 ? 12.908 -3.251 14.255 1.00 97.94 181 ALA A O 1
ATOM 1329 N N . LEU A 1 182 ? 11.158 -4.639 14.048 1.00 98.25 182 LEU A N 1
ATOM 1330 C CA . LEU A 1 182 ? 11.517 -5.095 12.704 1.00 98.25 182 LEU A CA 1
ATOM 1331 C C . LEU A 1 182 ? 11.522 -3.945 11.685 1.00 98.25 182 LEU A C 1
ATOM 1333 O O . LEU A 1 182 ? 12.451 -3.843 10.887 1.00 98.25 182 LEU A O 1
ATOM 1337 N N . MET A 1 183 ? 10.527 -3.053 11.722 1.00 98.19 183 MET A N 1
ATOM 1338 C CA . MET A 1 183 ? 10.506 -1.870 10.855 1.00 98.19 183 MET A CA 1
ATOM 1339 C C . MET A 1 183 ? 11.686 -0.927 11.132 1.00 98.19 183 MET A C 1
ATOM 1341 O O . MET A 1 183 ? 12.265 -0.401 10.190 1.00 98.19 183 MET A O 1
ATOM 1345 N N . LEU A 1 184 ? 12.102 -0.755 12.392 1.00 98.38 184 LEU A N 1
ATOM 1346 C CA . LEU A 1 184 ? 13.293 0.028 12.745 1.00 98.38 184 LEU A CA 1
ATOM 1347 C C . LEU A 1 184 ? 14.583 -0.613 12.213 1.00 98.38 184 LEU A C 1
ATOM 1349 O O . LEU A 1 184 ? 15.436 0.097 11.683 1.00 98.38 184 LEU A O 1
ATOM 1353 N N . VAL A 1 185 ? 14.706 -1.943 12.289 1.00 98.62 185 VAL A N 1
ATOM 1354 C CA . VAL A 1 185 ? 15.824 -2.684 11.675 1.00 98.62 185 VAL A CA 1
ATOM 1355 C C . VAL A 1 185 ? 15.838 -2.482 10.160 1.00 98.62 185 VAL A C 1
ATOM 1357 O O . VAL A 1 185 ? 16.896 -2.223 9.591 1.00 98.62 185 VAL A O 1
ATOM 1360 N N . ILE A 1 186 ? 14.670 -2.526 9.509 1.00 98.62 186 ILE A N 1
ATOM 1361 C CA . ILE A 1 186 ? 14.534 -2.214 8.082 1.00 98.62 186 ILE A CA 1
ATOM 1362 C C . ILE A 1 186 ? 14.991 -0.780 7.805 1.00 98.62 186 ILE A C 1
ATOM 1364 O O . ILE A 1 186 ? 15.821 -0.583 6.928 1.00 98.62 186 ILE A O 1
ATOM 1368 N N . CYS A 1 187 ? 14.518 0.215 8.559 1.00 98.56 187 CYS A N 1
ATOM 1369 C CA . CYS A 1 187 ? 14.939 1.609 8.397 1.00 98.56 187 CYS A CA 1
ATOM 1370 C C . CYS A 1 187 ? 16.461 1.766 8.484 1.00 98.56 187 CYS A C 1
ATOM 1372 O O . CYS A 1 187 ? 17.052 2.417 7.624 1.00 98.56 187 CYS A O 1
ATOM 1374 N N . LEU A 1 188 ? 17.095 1.153 9.489 1.00 98.62 188 LEU A N 1
ATOM 1375 C CA . LEU A 1 188 ? 18.546 1.200 9.666 1.00 98.62 188 LEU A CA 1
ATOM 1376 C C . LEU A 1 188 ? 19.273 0.542 8.490 1.00 98.62 188 LEU A C 1
ATOM 1378 O O . LEU A 1 188 ? 20.200 1.124 7.931 1.00 98.62 188 LEU A O 1
ATOM 1382 N N . TYR A 1 189 ? 18.822 -0.645 8.083 1.00 98.75 189 TYR A N 1
ATOM 1383 C CA . TYR A 1 189 ? 19.397 -1.356 6.951 1.00 98.75 189 TYR A CA 1
ATOM 1384 C C . TYR A 1 189 ? 19.281 -0.552 5.649 1.00 98.75 189 TYR A C 1
ATOM 1386 O O . TYR A 1 189 ? 20.273 -0.389 4.944 1.00 98.75 189 TYR A O 1
ATOM 1394 N N . LEU A 1 190 ? 18.102 0.001 5.347 1.00 98.50 190 LEU A N 1
ATOM 1395 C CA . LEU A 1 190 ? 17.889 0.800 4.138 1.00 98.50 190 LEU A CA 1
ATOM 1396 C C . LEU A 1 190 ? 18.669 2.122 4.177 1.00 98.50 190 LEU A C 1
ATOM 1398 O O . LEU A 1 190 ? 19.111 2.581 3.129 1.00 98.50 190 LEU A O 1
ATOM 1402 N N . ALA A 1 191 ? 18.886 2.715 5.355 1.00 98.50 191 ALA A N 1
ATOM 1403 C CA . ALA A 1 191 ? 19.740 3.894 5.506 1.00 98.50 191 ALA A CA 1
ATOM 1404 C C . ALA A 1 191 ? 21.209 3.581 5.181 1.00 98.50 191 ALA A C 1
ATOM 1406 O O . ALA A 1 191 ? 21.850 4.339 4.456 1.00 98.50 191 ALA A O 1
ATOM 1407 N N . VAL A 1 192 ? 21.721 2.440 5.658 1.00 98.56 192 VAL A N 1
ATOM 1408 C CA . VAL A 1 192 ? 23.063 1.957 5.304 1.00 98.56 192 VAL A CA 1
ATOM 1409 C C . VAL A 1 192 ? 23.133 1.638 3.809 1.00 98.56 192 VAL A C 1
ATOM 1411 O O . VAL A 1 192 ? 24.018 2.144 3.128 1.00 98.56 192 VAL A O 1
ATOM 1414 N N . ASN A 1 193 ? 22.161 0.897 3.270 1.00 98.50 193 ASN A N 1
ATOM 1415 C CA . ASN A 1 193 ? 22.084 0.552 1.847 1.00 98.50 193 ASN A CA 1
ATOM 1416 C C . ASN A 1 193 ? 21.992 1.774 0.917 1.00 98.50 193 ASN A C 1
ATOM 1418 O O . ASN A 1 193 ? 22.569 1.773 -0.168 1.00 98.50 193 ASN A O 1
ATOM 1422 N N . ALA A 1 194 ? 21.339 2.853 1.347 1.00 98.12 194 ALA A N 1
ATOM 1423 C CA . ALA A 1 194 ? 21.278 4.095 0.585 1.00 98.12 194 ALA A CA 1
ATOM 1424 C C . ALA A 1 194 ? 22.643 4.800 0.443 1.00 98.12 194 ALA A C 1
ATOM 1426 O O . ALA A 1 194 ? 22.795 5.607 -0.474 1.00 98.12 194 ALA A O 1
ATOM 1427 N N . SER A 1 195 ? 23.629 4.509 1.304 1.00 98.19 195 SER A N 1
ATOM 1428 C CA . SER A 1 195 ? 24.929 5.206 1.311 1.00 98.19 195 SER A CA 1
ATOM 1429 C C . SER A 1 195 ? 25.796 4.942 0.075 1.00 98.19 195 SER A C 1
ATOM 1431 O O . SER A 1 195 ? 26.622 5.784 -0.267 1.00 98.19 195 SER A O 1
ATOM 1433 N N . TRP A 1 196 ? 25.577 3.826 -0.628 1.00 98.12 196 TRP A N 1
ATOM 1434 C CA . TRP A 1 196 ? 26.235 3.517 -1.905 1.00 98.12 196 TRP A CA 1
ATOM 1435 C C . TRP A 1 196 ? 25.277 3.564 -3.098 1.00 98.12 196 TRP A C 1
ATOM 1437 O O . TRP A 1 196 ? 25.609 3.084 -4.181 1.00 98.12 196 TRP A O 1
ATOM 1447 N N . SER A 1 197 ? 24.080 4.133 -2.925 1.00 97.00 197 SER A N 1
ATOM 1448 C CA . SER A 1 197 ? 23.152 4.273 -4.040 1.00 97.00 197 SER A CA 1
ATOM 1449 C C . SER A 1 197 ? 23.661 5.303 -5.057 1.00 97.00 197 SER A C 1
ATOM 1451 O O . SER A 1 197 ? 23.936 6.445 -4.673 1.00 97.00 197 SER A O 1
ATOM 1453 N N . PRO A 1 198 ? 23.675 4.976 -6.364 1.00 95.62 198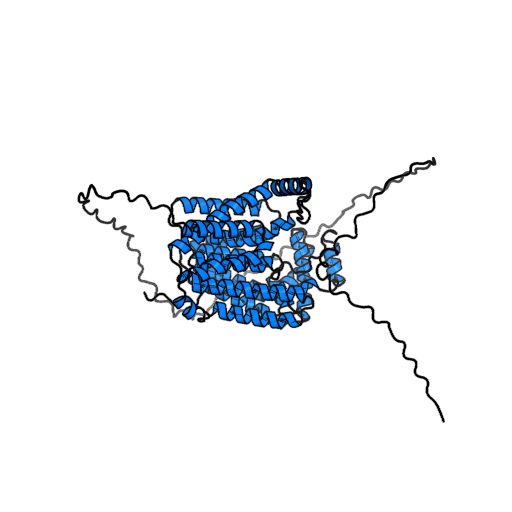 PRO A N 1
ATOM 1454 C CA . PRO A 1 198 ? 23.928 5.968 -7.408 1.00 95.62 198 PRO A CA 1
ATOM 1455 C C . PRO A 1 198 ? 22.822 7.038 -7.466 1.00 95.62 198 PRO A C 1
ATOM 1457 O O . PRO A 1 198 ? 23.052 8.154 -7.920 1.00 95.62 198 PRO A O 1
ATOM 1460 N N . ALA A 1 199 ? 21.628 6.736 -6.944 1.00 95.25 199 ALA A N 1
ATOM 1461 C CA . ALA A 1 199 ? 20.454 7.602 -6.935 1.00 95.25 199 ALA A CA 1
ATOM 1462 C C . ALA A 1 199 ? 20.250 8.289 -5.570 1.00 95.25 199 ALA A C 1
ATOM 1464 O O . ALA A 1 199 ? 19.138 8.278 -5.029 1.00 95.25 199 ALA A O 1
ATOM 1465 N N . SER A 1 200 ? 21.303 8.880 -4.996 1.00 96.06 200 SER A N 1
ATOM 1466 C CA . SER A 1 200 ? 21.364 9.347 -3.595 1.00 96.06 200 SER A CA 1
ATOM 1467 C C . SER A 1 200 ? 20.136 10.142 -3.121 1.00 96.06 200 SER A C 1
ATOM 1469 O O . SER A 1 200 ? 19.587 9.864 -2.055 1.00 96.06 200 SER A O 1
ATOM 1471 N N . ARG A 1 201 ? 19.624 11.080 -3.931 1.00 96.31 201 ARG A N 1
ATOM 1472 C CA . ARG A 1 201 ? 18.417 11.864 -3.605 1.00 96.31 201 ARG A CA 1
ATOM 1473 C C . ARG A 1 201 ? 17.157 10.998 -3.510 1.00 96.31 201 ARG A C 1
ATOM 1475 O O . ARG A 1 201 ? 16.361 11.171 -2.587 1.00 96.31 201 ARG A O 1
ATOM 1482 N N . ASN A 1 202 ? 16.954 10.093 -4.468 1.00 95.31 202 ASN A N 1
ATOM 1483 C CA . ASN A 1 202 ? 15.803 9.187 -4.469 1.00 95.31 202 ASN A CA 1
ATOM 1484 C C . ASN A 1 202 ? 15.914 8.174 -3.320 1.00 95.31 202 ASN A C 1
ATOM 1486 O O . ASN A 1 202 ? 14.910 7.893 -2.667 1.00 95.31 202 ASN A O 1
ATOM 1490 N N . ALA A 1 203 ? 17.126 7.688 -3.043 1.00 97.12 203 ALA A N 1
ATOM 1491 C CA . ALA A 1 203 ? 17.421 6.788 -1.935 1.00 97.12 203 ALA A CA 1
ATOM 1492 C C . ALA A 1 203 ? 17.110 7.441 -0.580 1.00 97.12 203 ALA A C 1
ATOM 1494 O O . ALA A 1 203 ? 16.335 6.897 0.204 1.00 97.12 203 ALA A O 1
ATOM 1495 N N . ALA A 1 204 ? 17.624 8.652 -0.340 1.00 97.94 204 ALA A N 1
ATOM 1496 C CA . ALA A 1 204 ? 17.371 9.409 0.885 1.00 97.94 204 ALA A CA 1
ATOM 1497 C C . ALA A 1 204 ? 15.875 9.691 1.089 1.00 97.94 204 ALA A C 1
ATOM 1499 O O . ALA A 1 204 ? 15.351 9.510 2.188 1.00 97.94 204 ALA A O 1
ATOM 1500 N N . MET A 1 205 ? 15.163 10.074 0.023 1.00 97.62 205 MET A N 1
ATOM 1501 C CA . MET A 1 205 ? 13.716 10.288 0.076 1.00 97.62 205 MET A CA 1
ATOM 1502 C C . MET A 1 205 ? 12.963 8.999 0.429 1.00 97.62 205 MET A C 1
ATOM 1504 O O . MET A 1 205 ? 12.052 9.023 1.252 1.00 97.62 205 MET A O 1
ATOM 1508 N N . ALA A 1 206 ? 13.336 7.865 -0.163 1.00 97.38 206 ALA A N 1
ATOM 1509 C CA . ALA A 1 206 ? 12.715 6.583 0.144 1.00 97.38 206 ALA A CA 1
ATOM 1510 C C . ALA A 1 206 ? 12.965 6.157 1.600 1.00 97.38 206 ALA A C 1
ATOM 1512 O O . ALA A 1 206 ? 12.014 5.781 2.282 1.00 97.38 206 ALA A O 1
ATOM 1513 N N . VAL A 1 207 ? 14.194 6.302 2.111 1.00 98.50 207 VAL A N 1
ATOM 1514 C CA . VAL A 1 207 ? 14.522 6.043 3.526 1.00 98.50 207 VAL A CA 1
ATOM 1515 C C . VAL A 1 207 ? 13.688 6.931 4.448 1.00 98.50 207 VAL A C 1
ATOM 1517 O O . VAL A 1 207 ? 13.022 6.416 5.345 1.00 98.50 207 VAL A O 1
ATOM 1520 N N . ALA A 1 208 ? 13.650 8.244 4.196 1.00 98.44 208 ALA A N 1
ATOM 1521 C CA . ALA A 1 208 ? 12.849 9.184 4.981 1.00 98.44 208 ALA A CA 1
ATOM 1522 C C . ALA A 1 208 ? 11.364 8.787 5.008 1.00 98.44 208 ALA A C 1
ATOM 1524 O O . ALA A 1 208 ? 10.708 8.870 6.046 1.00 98.44 208 ALA A O 1
ATOM 1525 N N . MET A 1 209 ? 10.841 8.289 3.887 1.00 98.38 209 MET A N 1
ATOM 1526 C CA . MET A 1 209 ? 9.459 7.832 3.794 1.00 98.38 209 MET A CA 1
ATOM 1527 C C . MET A 1 209 ? 9.188 6.517 4.524 1.00 98.38 209 MET A C 1
ATOM 1529 O O . MET A 1 209 ? 8.126 6.383 5.131 1.00 98.38 209 MET A O 1
ATOM 1533 N N . VAL A 1 210 ? 10.122 5.562 4.510 1.00 98.44 210 VAL A N 1
ATOM 1534 C CA . VAL A 1 210 ? 9.995 4.328 5.305 1.00 98.44 210 VAL A CA 1
ATOM 1535 C C . VAL A 1 210 ? 10.064 4.651 6.800 1.00 98.44 210 VAL A C 1
ATOM 1537 O O . VAL A 1 210 ? 9.262 4.124 7.574 1.00 98.44 210 VAL A O 1
ATOM 1540 N N . VAL A 1 211 ? 10.938 5.578 7.208 1.00 98.62 211 VAL A N 1
ATOM 1541 C CA . VAL A 1 211 ? 10.990 6.100 8.584 1.00 98.62 211 VAL A CA 1
ATOM 1542 C C . VAL A 1 211 ? 9.659 6.750 8.964 1.00 98.62 211 VAL A C 1
ATOM 1544 O O . VAL A 1 211 ? 9.083 6.392 9.989 1.00 98.62 211 VAL A O 1
ATOM 1547 N N . LEU A 1 212 ? 9.116 7.634 8.121 1.00 98.44 212 LEU A N 1
ATOM 1548 C CA . LEU A 1 212 ? 7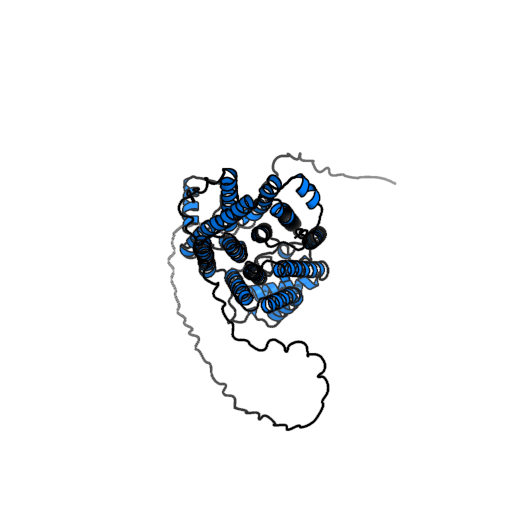.831 8.289 8.374 1.00 98.44 212 LEU A CA 1
ATOM 1549 C C . LEU A 1 212 ? 6.677 7.281 8.500 1.00 98.44 212 LEU A C 1
ATOM 1551 O O . LEU A 1 212 ? 5.867 7.393 9.417 1.00 98.44 212 LEU A O 1
ATOM 1555 N N . ALA A 1 213 ? 6.616 6.271 7.627 1.00 98.44 213 ALA A N 1
ATOM 1556 C CA . ALA A 1 213 ? 5.620 5.200 7.712 1.00 98.44 213 ALA A CA 1
ATOM 1557 C C . ALA A 1 213 ? 5.770 4.357 8.984 1.00 98.44 213 ALA A C 1
ATOM 1559 O O . ALA A 1 213 ? 4.768 3.983 9.593 1.00 98.44 213 ALA A O 1
ATOM 1560 N N . THR A 1 214 ? 7.007 4.110 9.416 1.00 98.31 214 THR A N 1
ATOM 1561 C CA . THR A 1 214 ? 7.310 3.395 10.661 1.00 98.31 214 THR A CA 1
ATOM 1562 C C . THR A 1 214 ? 6.845 4.184 11.880 1.00 98.31 214 THR A C 1
ATOM 1564 O O . THR A 1 214 ? 6.147 3.630 12.730 1.00 98.31 214 THR A O 1
ATOM 1567 N N . LEU A 1 215 ? 7.169 5.481 11.945 1.00 98.31 215 LEU A N 1
ATOM 1568 C CA . LEU A 1 215 ? 6.707 6.363 13.018 1.00 98.31 215 LEU A CA 1
ATOM 1569 C C . LEU A 1 215 ? 5.182 6.442 13.044 1.00 98.31 215 LEU A C 1
ATOM 1571 O O . LEU A 1 215 ? 4.593 6.258 14.103 1.00 98.31 215 LEU A O 1
ATOM 1575 N N . ALA A 1 216 ? 4.537 6.650 11.895 1.00 98.12 216 ALA A N 1
ATOM 1576 C CA . ALA A 1 216 ? 3.085 6.760 11.827 1.00 98.12 216 ALA A CA 1
ATOM 1577 C C . ALA A 1 216 ? 2.380 5.477 12.281 1.00 98.12 216 ALA A C 1
ATOM 1579 O O . ALA A 1 216 ? 1.455 5.540 13.089 1.00 98.12 216 ALA A O 1
ATOM 1580 N N . ALA A 1 217 ? 2.854 4.309 11.835 1.00 97.25 217 ALA A N 1
ATOM 1581 C CA . ALA A 1 217 ? 2.316 3.023 12.269 1.00 97.25 217 ALA A CA 1
ATOM 1582 C C . ALA A 1 217 ? 2.536 2.775 13.771 1.00 97.25 217 ALA A C 1
ATOM 1584 O O . ALA A 1 217 ? 1.654 2.224 14.433 1.00 97.25 217 ALA A O 1
ATOM 1585 N N . HIS A 1 218 ? 3.687 3.179 14.319 1.00 97.44 218 HIS A N 1
ATOM 1586 C CA . HIS A 1 218 ? 3.978 3.057 15.747 1.00 97.44 218 HIS A CA 1
ATOM 1587 C C . HIS A 1 218 ? 3.105 3.993 16.594 1.00 97.44 218 HIS A C 1
ATOM 1589 O O . HIS A 1 218 ? 2.445 3.528 17.522 1.00 97.44 218 HIS A O 1
ATOM 1595 N N . VAL A 1 219 ? 3.027 5.278 16.226 1.00 97.44 219 VAL A N 1
ATOM 1596 C CA . VAL A 1 219 ? 2.156 6.274 16.869 1.00 97.44 219 VAL A CA 1
ATOM 1597 C C . VAL A 1 219 ? 0.718 5.779 16.888 1.00 97.44 219 VAL A C 1
ATOM 1599 O O . VAL A 1 219 ? 0.095 5.768 17.942 1.00 97.44 219 VAL A O 1
ATOM 1602 N N . ALA A 1 220 ? 0.201 5.322 15.751 1.00 96.75 220 ALA A N 1
ATOM 1603 C CA . ALA A 1 220 ? -1.164 4.830 15.651 1.00 96.75 220 ALA A CA 1
ATOM 1604 C C . ALA A 1 220 ? -1.399 3.571 16.519 1.00 96.75 220 ALA A C 1
ATOM 1606 O O . ALA A 1 220 ? -2.408 3.496 17.221 1.00 96.75 220 ALA A O 1
ATOM 1607 N N . THR A 1 221 ? -0.426 2.651 16.594 1.00 95.38 221 THR A N 1
ATOM 1608 C CA . THR A 1 221 ? -0.497 1.454 17.461 1.00 95.38 221 THR A CA 1
ATOM 1609 C C . THR A 1 221 ? -0.586 1.818 18.941 1.00 95.38 221 THR A C 1
ATOM 1611 O O . THR A 1 221 ? -1.322 1.180 19.691 1.00 95.38 221 THR A O 1
ATOM 1614 N N . VAL A 1 222 ? 0.179 2.822 19.373 1.00 96.31 222 VAL A N 1
ATOM 1615 C CA . VAL A 1 222 ? 0.264 3.214 20.785 1.00 96.31 222 VAL A CA 1
ATOM 1616 C C . VAL A 1 222 ? -0.874 4.156 21.183 1.00 96.31 222 VAL A C 1
ATOM 1618 O O . VAL A 1 222 ? -1.444 3.998 22.260 1.00 96.31 222 VAL A O 1
ATOM 1621 N N . ALA A 1 223 ? -1.210 5.127 20.332 1.00 96.69 223 ALA A N 1
ATOM 1622 C CA . ALA A 1 223 ? -2.122 6.214 20.665 1.00 96.69 223 ALA A CA 1
ATOM 1623 C C . ALA A 1 223 ? -3.601 5.849 20.475 1.00 96.69 223 ALA A C 1
ATOM 1625 O O . ALA A 1 223 ? -4.416 6.242 21.305 1.00 96.69 223 ALA A O 1
ATOM 1626 N N . PHE A 1 224 ? -3.981 5.078 19.444 1.00 95.94 224 PHE A N 1
ATOM 1627 C CA . PHE A 1 224 ? -5.400 4.752 19.221 1.00 95.94 224 PHE A CA 1
ATOM 1628 C C . PHE A 1 224 ? -6.072 4.030 20.401 1.00 95.94 224 PHE A C 1
ATOM 1630 O O . PHE A 1 224 ? -7.201 4.398 20.725 1.00 95.94 224 PHE A O 1
ATOM 1637 N N . PRO A 1 225 ? -5.426 3.067 21.092 1.00 95.31 225 PRO A N 1
ATOM 1638 C CA . PRO A 1 225 ? -6.008 2.444 22.283 1.00 95.31 225 PRO A CA 1
ATOM 1639 C C . PRO A 1 225 ? -6.209 3.395 23.473 1.00 95.31 225 PRO A C 1
ATOM 1641 O O . PRO A 1 225 ? -6.946 3.044 24.390 1.00 95.31 225 PRO A O 1
ATOM 1644 N N . LEU A 1 226 ? -5.542 4.556 23.475 1.00 95.38 226 LEU A N 1
ATOM 1645 C CA . LEU A 1 226 ? -5.609 5.580 24.526 1.00 95.38 226 LEU A CA 1
ATOM 1646 C C . LEU A 1 226 ? -6.610 6.700 24.212 1.00 95.38 226 LEU A C 1
ATOM 1648 O O . LEU A 1 226 ? -6.836 7.579 25.040 1.00 95.38 226 LEU A O 1
ATOM 1652 N N . MET A 1 227 ? -7.182 6.708 23.009 1.00 95.44 227 MET A N 1
ATOM 1653 C CA . MET A 1 227 ? -8.208 7.670 22.619 1.00 95.44 227 MET A CA 1
ATOM 1654 C C . MET A 1 227 ? -9.588 7.218 23.100 1.00 95.44 227 MET A C 1
ATOM 1656 O O . MET A 1 227 ? -9.867 6.024 23.236 1.00 95.44 227 MET A O 1
ATOM 1660 N N . ARG A 1 228 ? -10.504 8.175 23.282 1.00 93.69 228 ARG A N 1
ATOM 1661 C CA . ARG A 1 228 ? -11.908 7.853 23.570 1.00 93.69 228 ARG A CA 1
ATOM 1662 C C . ARG A 1 228 ? -12.528 7.124 22.376 1.00 93.69 228 ARG A C 1
ATOM 1664 O O . ARG A 1 228 ? -12.292 7.500 21.226 1.00 93.69 228 ARG A O 1
ATOM 1671 N N . ALA A 1 229 ? -13.372 6.126 22.642 1.00 92.56 229 ALA A N 1
ATOM 1672 C CA . ALA A 1 229 ? -14.027 5.331 21.597 1.00 92.56 229 ALA A CA 1
ATOM 1673 C C . ALA A 1 229 ? -14.780 6.210 20.578 1.00 92.56 229 ALA A C 1
ATOM 1675 O O . ALA A 1 229 ? -14.642 6.017 19.373 1.00 92.56 229 ALA A O 1
ATOM 1676 N N . GLU A 1 230 ? -15.467 7.249 21.060 1.00 93.00 230 GLU A N 1
ATOM 1677 C CA . GLU A 1 230 ? -16.187 8.240 20.249 1.00 93.00 230 GLU A CA 1
ATOM 1678 C C . GLU A 1 230 ? -15.285 8.956 19.229 1.00 93.00 230 GLU A C 1
ATOM 1680 O O . GLU A 1 230 ? -15.694 9.201 18.092 1.00 93.00 230 GLU A O 1
ATOM 1685 N N . GLN A 1 231 ? -14.039 9.262 19.613 1.00 95.06 231 GLN A N 1
ATOM 1686 C CA . GLN A 1 231 ? -13.057 9.929 18.756 1.00 95.06 231 GLN A CA 1
ATOM 1687 C C . GLN A 1 231 ? -12.545 8.980 17.669 1.00 95.06 231 GLN A C 1
ATOM 1689 O O . GLN A 1 231 ? -12.424 9.371 16.507 1.00 95.06 231 GLN A O 1
ATOM 1694 N N . VAL A 1 232 ? -12.287 7.717 18.018 1.00 95.62 232 VAL A N 1
ATOM 1695 C CA . VAL A 1 232 ? -11.891 6.691 17.042 1.00 95.62 232 VAL A CA 1
ATOM 1696 C C . VAL A 1 232 ? -13.041 6.417 16.065 1.00 95.62 232 VAL A C 1
ATOM 1698 O O . VAL A 1 232 ? -12.819 6.336 14.857 1.00 95.62 232 VAL A O 1
ATOM 1701 N N . ASP A 1 233 ? -14.284 6.370 16.547 1.00 94.00 233 ASP A N 1
ATOM 1702 C CA . ASP A 1 233 ? -15.482 6.244 15.710 1.00 94.00 233 ASP A CA 1
ATOM 1703 C C . ASP A 1 233 ? -15.712 7.462 14.809 1.00 94.00 233 ASP A C 1
ATOM 1705 O O . ASP A 1 233 ? -16.187 7.326 13.678 1.00 94.00 233 ASP A O 1
ATOM 1709 N N . ALA A 1 234 ? -15.372 8.667 15.268 1.00 95.81 234 ALA A N 1
ATOM 1710 C CA . ALA A 1 234 ? -15.369 9.867 14.436 1.00 95.81 234 ALA A CA 1
ATOM 1711 C C . ALA A 1 234 ? -14.372 9.739 13.271 1.00 95.81 234 ALA A C 1
ATOM 1713 O O . ALA A 1 234 ? -14.748 9.958 12.119 1.00 95.81 234 ALA A O 1
ATOM 1714 N N . LEU A 1 235 ? -13.139 9.295 13.543 1.00 97.38 235 LEU A N 1
ATOM 1715 C CA . LEU A 1 235 ? -12.129 9.051 12.508 1.00 97.38 235 LEU A CA 1
ATOM 1716 C C . LEU A 1 235 ? -12.568 7.951 11.524 1.00 97.38 235 LEU A C 1
ATOM 1718 O O . LEU A 1 235 ? -12.464 8.143 10.316 1.00 97.38 235 LEU A O 1
ATOM 1722 N N . ARG A 1 236 ? -13.139 6.834 12.001 1.00 96.75 236 ARG A N 1
ATOM 1723 C CA . ARG A 1 236 ? -13.696 5.769 11.134 1.00 96.75 236 ARG A CA 1
ATOM 1724 C C . ARG A 1 236 ? -14.780 6.296 10.195 1.00 96.75 236 ARG A C 1
ATOM 1726 O O . ARG A 1 236 ? -14.773 5.982 9.007 1.00 96.75 236 ARG A O 1
ATOM 1733 N N . ARG A 1 237 ? -15.710 7.103 10.717 1.00 96.69 237 ARG A N 1
ATOM 1734 C CA . ARG A 1 237 ? -16.768 7.734 9.911 1.00 96.69 237 ARG A CA 1
ATOM 1735 C C . ARG A 1 237 ? -16.181 8.683 8.870 1.00 96.69 237 ARG A C 1
ATOM 1737 O O . ARG A 1 237 ? -16.612 8.645 7.722 1.00 96.69 237 ARG A O 1
ATOM 1744 N N . GLY A 1 238 ? -15.181 9.479 9.249 1.00 97.81 238 GLY A N 1
ATOM 1745 C CA . GLY A 1 238 ? -14.451 10.339 8.320 1.00 97.81 238 GLY A CA 1
ATOM 1746 C C . GLY A 1 238 ? -13.791 9.549 7.188 1.00 97.81 238 GLY A C 1
ATOM 1747 O O . GLY A 1 238 ? -14.003 9.884 6.028 1.00 97.81 238 GLY A O 1
ATOM 1748 N N . LEU A 1 239 ? -13.096 8.450 7.497 1.00 98.12 239 LEU A N 1
ATOM 1749 C CA . LEU A 1 239 ? -12.511 7.544 6.500 1.00 98.12 239 LEU A CA 1
ATOM 1750 C C . LEU A 1 239 ? -13.567 7.029 5.508 1.00 98.12 239 LEU A C 1
ATOM 1752 O O . LEU A 1 239 ? -13.364 7.109 4.299 1.00 98.12 239 LEU A O 1
ATOM 1756 N N . VAL A 1 240 ? -14.711 6.542 5.999 1.00 98.00 240 VAL A N 1
ATOM 1757 C CA . VAL A 1 240 ? -15.815 6.039 5.157 1.00 98.00 240 VAL A CA 1
ATOM 1758 C C . VAL A 1 240 ? -16.377 7.137 4.249 1.00 98.00 240 VAL A C 1
ATOM 1760 O O . VAL A 1 240 ? -16.503 6.925 3.044 1.00 98.00 240 VAL A O 1
ATOM 1763 N N . ILE A 1 241 ? -16.667 8.323 4.796 1.00 98.06 241 ILE A N 1
ATOM 1764 C CA . ILE A 1 241 ? -17.162 9.473 4.020 1.00 98.06 241 ILE A CA 1
ATOM 1765 C C . ILE A 1 241 ? -16.136 9.882 2.962 1.00 98.06 241 ILE A C 1
ATOM 1767 O O . ILE A 1 241 ? -16.484 10.087 1.799 1.00 98.06 241 ILE A O 1
ATOM 1771 N N . GLY A 1 242 ? -14.864 9.972 3.347 1.00 98.44 242 GLY A N 1
ATOM 1772 C CA . GLY A 1 242 ? -13.805 10.380 2.441 1.00 98.44 242 GLY A CA 1
ATOM 1773 C C . GLY A 1 242 ? -13.558 9.374 1.317 1.00 98.44 242 GLY A C 1
ATOM 1774 O O . GLY A 1 242 ? -13.319 9.785 0.183 1.00 98.44 242 GLY A O 1
ATOM 1775 N N . LEU A 1 243 ? -13.689 8.070 1.592 1.00 98.44 243 LEU A N 1
ATOM 1776 C CA . LEU A 1 243 ? -13.660 7.034 0.558 1.00 98.44 243 LEU A CA 1
ATOM 1777 C C . LEU A 1 243 ? -14.853 7.154 -0.387 1.00 98.44 243 LEU A C 1
ATOM 1779 O O . LEU A 1 243 ? -14.647 7.124 -1.593 1.00 98.44 243 LEU A O 1
ATOM 1783 N N . LEU A 1 244 ? -16.074 7.331 0.122 1.00 98.25 244 LEU A N 1
ATOM 1784 C CA . LEU A 1 244 ? -17.260 7.503 -0.723 1.00 98.25 244 LEU A CA 1
ATOM 1785 C C . LEU A 1 244 ? -17.104 8.686 -1.684 1.00 98.25 244 LEU A C 1
ATOM 1787 O O . LEU A 1 244 ? -17.267 8.522 -2.891 1.00 98.25 244 LEU A O 1
ATOM 1791 N N . VAL A 1 245 ? -16.732 9.860 -1.166 1.00 98.31 245 VAL A N 1
ATOM 1792 C CA . VAL A 1 245 ? -16.562 11.075 -1.978 1.00 98.31 245 VAL A CA 1
ATOM 1793 C C . VAL A 1 245 ? -15.380 10.936 -2.940 1.00 98.31 245 VAL A C 1
ATOM 1795 O O . VAL A 1 245 ? -15.524 11.180 -4.138 1.00 98.31 245 VAL A O 1
ATOM 1798 N N . GLY A 1 246 ? -14.217 10.505 -2.444 1.00 98.19 246 GLY A N 1
ATOM 1799 C CA . GLY A 1 246 ? -13.012 10.348 -3.258 1.00 98.19 246 GLY A CA 1
ATOM 1800 C C . GLY A 1 246 ? -13.184 9.317 -4.375 1.00 98.19 246 GLY A C 1
ATOM 1801 O O . GLY A 1 246 ? -12.793 9.575 -5.512 1.00 98.19 246 GLY A O 1
ATOM 1802 N N . LEU A 1 247 ? -13.804 8.168 -4.083 1.00 98.38 247 LEU A N 1
ATOM 1803 C CA . LEU A 1 247 ? -14.076 7.125 -5.074 1.00 98.38 247 LEU A CA 1
ATOM 1804 C C . LEU A 1 247 ? -15.176 7.528 -6.053 1.00 98.38 247 LEU A C 1
ATOM 1806 O O . LEU A 1 247 ? -15.070 7.172 -7.220 1.00 98.38 247 LEU A O 1
ATOM 1810 N N . ALA A 1 248 ? -16.196 8.279 -5.627 1.00 98.31 248 ALA A N 1
ATOM 1811 C CA . ALA A 1 248 ? -17.214 8.798 -6.539 1.00 98.31 248 ALA A CA 1
ATOM 1812 C C . ALA A 1 248 ? -16.597 9.743 -7.578 1.00 98.31 248 ALA A C 1
ATOM 1814 O O . ALA A 1 248 ? -16.843 9.587 -8.773 1.00 98.31 248 ALA A O 1
ATOM 1815 N N . ILE A 1 249 ? -15.732 10.663 -7.139 1.00 97.62 249 ILE A N 1
ATOM 1816 C CA . ILE A 1 249 ? -14.993 11.561 -8.036 1.00 97.62 249 ILE A CA 1
ATOM 1817 C C . ILE A 1 249 ? -14.063 10.755 -8.951 1.00 97.62 249 ILE A C 1
ATOM 1819 O O . ILE A 1 249 ? -14.041 10.977 -10.158 1.00 97.62 249 ILE A O 1
ATOM 1823 N N . LEU A 1 250 ? -13.320 9.784 -8.409 1.00 96.75 250 LEU A N 1
ATOM 1824 C CA . LEU A 1 250 ? -12.409 8.965 -9.210 1.00 96.75 250 LEU A CA 1
ATOM 1825 C C . LEU A 1 250 ? -13.150 8.124 -10.263 1.00 96.75 250 LEU A C 1
ATOM 1827 O O . LEU A 1 250 ? -12.710 8.057 -11.412 1.00 96.75 250 LEU A O 1
ATOM 1831 N N . ALA A 1 251 ? -14.272 7.508 -9.887 1.00 97.69 251 ALA A N 1
ATOM 1832 C CA . ALA A 1 251 ? -15.124 6.738 -10.785 1.00 97.69 251 ALA A CA 1
ATOM 1833 C C . ALA A 1 251 ? -15.697 7.635 -11.885 1.00 97.69 251 ALA A C 1
ATOM 1835 O O . ALA A 1 251 ? -15.631 7.269 -13.058 1.00 97.69 251 ALA A O 1
ATOM 1836 N N . PHE A 1 252 ? -16.186 8.825 -11.519 1.00 97.50 252 PHE A N 1
ATOM 1837 C CA . PHE A 1 252 ? -16.640 9.833 -12.472 1.00 97.50 252 PHE A CA 1
ATOM 1838 C C . PHE A 1 252 ? -15.546 10.161 -13.490 1.00 97.50 252 PHE A C 1
ATOM 1840 O O . PHE A 1 252 ? -15.786 10.023 -14.684 1.00 97.50 252 PHE A O 1
ATOM 1847 N N . GLU A 1 253 ? -14.332 10.500 -13.045 1.00 95.81 253 GLU A N 1
ATOM 1848 C CA . GLU A 1 253 ? -13.225 10.830 -13.949 1.00 95.81 253 GLU A CA 1
ATOM 1849 C C . GLU A 1 253 ? -12.856 9.658 -14.875 1.00 95.81 253 GLU A C 1
ATOM 1851 O O . GLU A 1 253 ? -12.574 9.877 -16.049 1.00 95.81 253 GLU A O 1
ATOM 1856 N N . TYR A 1 254 ? -12.889 8.402 -14.416 1.00 95.19 254 TYR A N 1
ATOM 1857 C CA . TYR A 1 254 ? -12.644 7.263 -15.312 1.00 95.19 254 TYR A CA 1
ATOM 1858 C C . TYR A 1 254 ? -13.765 7.077 -16.343 1.00 95.19 254 TYR A C 1
ATOM 1860 O O . TYR A 1 254 ? -13.480 6.883 -17.526 1.00 95.19 254 TYR A O 1
ATOM 1868 N N . VAL A 1 255 ? -15.028 7.174 -15.920 1.00 96.12 255 VAL A N 1
ATOM 1869 C CA . VAL A 1 255 ? -16.201 7.003 -16.793 1.00 96.12 255 VAL A CA 1
ATOM 1870 C C . VAL A 1 255 ? -16.287 8.116 -17.839 1.00 96.12 255 VAL A C 1
ATOM 1872 O O . VAL A 1 255 ? -16.517 7.844 -19.016 1.00 96.12 255 VAL A O 1
ATOM 1875 N N . THR A 1 256 ? -16.030 9.365 -17.452 1.00 95.44 256 THR A N 1
ATOM 1876 C CA . THR A 1 256 ? -16.075 10.530 -18.352 1.00 95.44 256 THR A CA 1
ATOM 1877 C C . THR A 1 256 ? -14.755 10.793 -19.078 1.00 95.44 256 THR A C 1
ATOM 1879 O O . THR A 1 256 ? -14.580 11.824 -19.737 1.00 95.44 256 THR A O 1
ATOM 1882 N N . ARG A 1 257 ? -13.807 9.852 -18.982 1.00 93.56 257 ARG A N 1
ATOM 1883 C CA . ARG A 1 257 ? -12.474 9.925 -19.590 1.00 93.56 257 ARG A CA 1
ATOM 1884 C C . ARG A 1 257 ? -11.703 11.186 -19.200 1.00 93.56 257 ARG A C 1
ATOM 1886 O O . ARG A 1 257 ? -11.048 11.759 -20.062 1.00 93.56 257 ARG A O 1
ATOM 1893 N N . MET A 1 258 ? -11.760 11.624 -17.947 1.00 93.44 258 MET A N 1
ATOM 1894 C CA . MET A 1 258 ? -11.090 12.799 -17.368 1.00 93.44 258 MET A CA 1
ATOM 1895 C C . MET A 1 258 ? -11.781 14.144 -17.661 1.00 93.44 258 MET A C 1
ATOM 1897 O O . MET A 1 258 ? -11.109 15.158 -17.887 1.00 93.44 258 MET A O 1
ATOM 1901 N N . SER A 1 259 ? -13.118 14.176 -17.755 1.00 94.50 259 SER A N 1
ATOM 1902 C CA . SER A 1 259 ? -13.829 15.413 -18.110 1.00 94.50 259 SER A CA 1
ATOM 1903 C C . SER A 1 259 ? -13.699 16.496 -17.039 1.00 94.50 259 SER A C 1
ATOM 1905 O O . SER A 1 259 ? -13.560 17.667 -17.390 1.00 94.50 259 SER A O 1
ATOM 1907 N N . GLY A 1 260 ? -13.710 16.126 -15.754 1.00 94.38 260 GLY A N 1
ATOM 1908 C CA . GLY A 1 260 ? -13.611 17.084 -14.654 1.00 94.38 260 GLY A CA 1
ATOM 1909 C C . GLY A 1 260 ? -12.214 17.689 -14.579 1.00 94.38 260 GLY A C 1
ATOM 1910 O O . GLY A 1 260 ? -12.074 18.910 -14.536 1.00 94.38 260 GLY A O 1
ATOM 1911 N N . GLN A 1 261 ? -11.169 16.870 -14.721 1.00 93.81 261 GLN A N 1
ATOM 1912 C CA . GLN A 1 261 ? -9.795 17.373 -14.812 1.00 93.81 261 GLN A CA 1
ATOM 1913 C C . GLN A 1 261 ? -9.573 18.275 -16.035 1.00 93.81 261 GLN A C 1
ATOM 1915 O O . GLN A 1 261 ? -8.821 19.246 -15.946 1.00 93.81 261 GLN A O 1
ATOM 1920 N N . ARG A 1 262 ? -10.233 18.007 -17.173 1.00 93.69 262 ARG A N 1
ATOM 1921 C CA . ARG A 1 262 ? -10.182 18.897 -18.349 1.00 93.69 262 ARG A CA 1
ATOM 1922 C C . ARG A 1 262 ? -10.879 20.227 -18.096 1.00 93.69 262 ARG A C 1
ATOM 1924 O O . ARG A 1 262 ? -10.314 21.261 -18.442 1.00 93.69 262 ARG A O 1
ATOM 1931 N N . ALA A 1 263 ? -12.062 20.201 -17.489 1.00 95.44 263 ALA A N 1
ATOM 1932 C CA . ALA A 1 263 ? -12.782 21.414 -17.120 1.00 95.44 263 ALA A CA 1
ATOM 1933 C C . ALA A 1 263 ? -11.964 22.258 -16.132 1.00 95.44 263 ALA A C 1
ATOM 1935 O O . ALA A 1 263 ? -11.790 23.454 -16.349 1.00 95.44 263 ALA A O 1
ATOM 1936 N N . LEU A 1 264 ? -11.372 21.624 -15.113 1.00 94.50 264 LEU A N 1
ATOM 1937 C CA . LEU A 1 264 ? -10.493 22.291 -14.154 1.00 94.50 264 LEU A CA 1
ATOM 1938 C C . LEU A 1 264 ? -9.262 22.893 -14.837 1.00 94.50 264 LEU A C 1
ATOM 1940 O O . LEU A 1 264 ? -8.932 24.046 -14.582 1.00 94.50 264 LEU A O 1
ATOM 1944 N N . LYS A 1 265 ? -8.605 22.148 -15.735 1.00 94.00 265 LYS A N 1
ATOM 1945 C CA . LYS A 1 265 ? -7.479 22.675 -16.514 1.00 94.00 265 LYS A CA 1
ATOM 1946 C C . LYS A 1 265 ? -7.898 23.908 -17.316 1.00 94.00 265 LYS A C 1
ATOM 1948 O O . LYS A 1 265 ? -7.229 24.929 -17.235 1.00 94.00 265 LYS A O 1
ATOM 1953 N N . SER A 1 266 ? -9.014 23.823 -18.042 1.00 95.31 266 SER A N 1
ATOM 1954 C CA . SER A 1 266 ? -9.536 24.940 -18.831 1.00 95.31 266 SER A CA 1
ATOM 1955 C C . SER A 1 266 ? -9.834 26.158 -17.960 1.00 95.31 266 SER A C 1
ATOM 1957 O O . SER A 1 266 ? -9.518 27.271 -18.358 1.00 95.31 266 SER A O 1
ATOM 1959 N N . LEU A 1 267 ? -10.410 25.960 -16.772 1.00 96.19 267 LEU A N 1
ATOM 1960 C CA . LEU A 1 267 ? -10.686 27.040 -15.830 1.00 96.19 267 LEU A CA 1
ATOM 1961 C C . LEU A 1 267 ? -9.394 27.699 -15.330 1.00 96.19 267 LEU A C 1
ATOM 1963 O O . LEU A 1 267 ? -9.304 28.922 -15.319 1.00 96.19 267 LEU A O 1
ATOM 1967 N N . LEU A 1 268 ? -8.391 26.907 -14.938 1.00 95.88 268 LEU A N 1
ATOM 1968 C CA . LEU A 1 268 ? -7.098 27.422 -14.473 1.00 95.88 268 LEU A CA 1
ATOM 1969 C C . LEU A 1 268 ? -6.357 28.192 -15.571 1.00 95.88 268 LEU A C 1
ATOM 1971 O O . LEU A 1 268 ? -5.776 29.239 -15.285 1.00 95.88 268 LEU A O 1
ATOM 1975 N N . ASP A 1 269 ? -6.423 27.703 -16.811 1.00 94.44 269 ASP A N 1
ATOM 1976 C CA . ASP A 1 269 ? -5.861 28.384 -17.977 1.00 94.44 269 ASP A CA 1
ATOM 1977 C C . ASP A 1 269 ? -6.573 29.732 -18.211 1.00 94.44 269 ASP A C 1
ATOM 1979 O O . ASP A 1 269 ? -5.903 30.752 -18.369 1.00 94.44 269 ASP A O 1
ATOM 1983 N N . THR A 1 270 ? -7.912 29.770 -18.144 1.00 96.94 270 THR A N 1
ATOM 1984 C CA . THR A 1 270 ? -8.710 31.007 -18.266 1.00 96.94 270 THR A CA 1
ATOM 1985 C C . THR A 1 270 ? -8.406 32.012 -17.155 1.00 96.94 270 THR A C 1
ATOM 1987 O O . THR A 1 270 ? -8.338 33.212 -17.407 1.00 96.94 270 THR A O 1
ATOM 1990 N N . LEU A 1 271 ? -8.199 31.538 -15.924 1.00 97.25 271 LEU A N 1
ATOM 1991 C CA . LEU A 1 271 ? -7.835 32.376 -14.778 1.00 97.25 271 LEU A CA 1
ATOM 1992 C C . LEU A 1 271 ? -6.352 32.789 -14.774 1.00 97.25 271 LEU A C 1
ATOM 1994 O O . LEU A 1 271 ? -5.931 33.540 -13.897 1.00 97.25 271 LEU A O 1
ATOM 1998 N N . GLY A 1 272 ? -5.540 32.293 -15.714 1.00 96.25 272 GLY A N 1
ATOM 1999 C CA . GLY A 1 272 ? -4.111 32.596 -15.785 1.00 96.25 272 GLY A CA 1
ATOM 2000 C C . GLY A 1 272 ? -3.296 32.043 -14.610 1.00 96.25 272 GLY A C 1
ATOM 2001 O O . GLY A 1 272 ? -2.218 32.566 -14.314 1.00 96.25 272 GLY A O 1
ATOM 2002 N N . VAL A 1 273 ? -3.781 30.998 -13.927 1.00 96.12 273 VAL A N 1
ATOM 2003 C CA . VAL A 1 273 ? -3.100 30.402 -12.768 1.00 96.12 273 VAL A CA 1
ATOM 2004 C C . VAL A 1 273 ? -1.862 29.641 -13.239 1.00 96.12 273 VAL A C 1
ATOM 2006 O O . VAL A 1 273 ? -1.934 28.517 -13.736 1.00 96.12 273 VAL A O 1
ATOM 2009 N N . ARG A 1 274 ? -0.688 30.251 -13.065 1.00 94.06 274 ARG A N 1
ATOM 2010 C CA . ARG A 1 274 ? 0.603 29.624 -13.377 1.00 94.06 274 ARG A CA 1
ATOM 2011 C C . ARG A 1 274 ? 1.044 28.706 -12.234 1.00 94.06 274 ARG A C 1
ATOM 2013 O O . ARG A 1 274 ? 0.840 29.012 -11.066 1.00 94.06 274 ARG A O 1
ATOM 2020 N N . GLY A 1 275 ? 1.691 27.590 -12.574 1.00 87.62 275 GLY A N 1
ATOM 2021 C CA . GLY A 1 275 ? 2.300 26.667 -11.603 1.00 87.62 275 GLY A CA 1
ATOM 2022 C C . GLY A 1 275 ? 1.507 25.388 -11.317 1.00 87.62 275 GLY A C 1
ATOM 2023 O O . GLY A 1 275 ? 2.064 24.459 -10.738 1.00 87.62 275 GLY A O 1
ATOM 2024 N N . VAL A 1 276 ? 0.257 25.281 -11.780 1.00 87.50 276 VAL A N 1
ATOM 2025 C CA . VAL A 1 276 ? -0.522 24.036 -11.703 1.00 87.50 276 VAL A CA 1
ATOM 2026 C C . VAL A 1 276 ? -0.515 23.353 -13.066 1.00 87.50 276 VAL A C 1
ATOM 2028 O O . VAL A 1 276 ? -1.082 23.856 -14.031 1.00 87.50 276 VAL A O 1
ATOM 2031 N N . ARG A 1 277 ? 0.134 22.189 -13.159 1.00 86.38 277 ARG A N 1
ATOM 2032 C CA . ARG A 1 277 ? 0.198 21.401 -14.396 1.00 86.38 277 ARG A CA 1
ATOM 2033 C C . ARG A 1 277 ? -0.752 20.210 -14.304 1.00 86.38 277 ARG A C 1
ATOM 2035 O O . ARG A 1 277 ? -0.480 19.259 -13.577 1.00 86.38 277 ARG A O 1
ATOM 2042 N N . ILE A 1 278 ? -1.847 20.256 -15.062 1.00 87.31 278 ILE A N 1
ATOM 2043 C CA . ILE A 1 278 ? -2.790 19.137 -15.206 1.00 87.31 278 ILE A CA 1
ATOM 2044 C C . ILE A 1 278 ? -2.572 18.482 -16.571 1.00 87.31 278 ILE A C 1
ATOM 2046 O O . ILE A 1 278 ? -2.744 19.116 -17.614 1.00 87.31 278 ILE A O 1
ATOM 2050 N N . GLU A 1 279 ? -2.197 17.204 -16.571 1.00 86.56 279 GLU A N 1
ATOM 2051 C CA . GLU A 1 279 ? -1.985 16.424 -17.791 1.00 86.56 279 GLU A CA 1
ATOM 2052 C C . GLU A 1 279 ? -3.181 15.512 -18.066 1.00 86.56 279 GLU A C 1
ATOM 2054 O O . GLU A 1 279 ? -3.278 14.418 -17.521 1.00 86.56 279 GLU A O 1
ATOM 2059 N N . THR A 1 280 ? -4.093 15.956 -18.928 1.00 84.88 280 THR A N 1
ATOM 2060 C CA . THR A 1 280 ? -5.325 15.212 -19.248 1.00 84.88 280 THR A CA 1
ATOM 2061 C C . THR A 1 280 ? -5.247 14.418 -20.552 1.00 84.88 280 THR A C 1
ATOM 2063 O O . THR A 1 280 ? -6.009 13.474 -20.755 1.00 84.88 280 THR A O 1
ATOM 2066 N N . GLY A 1 281 ? -4.317 14.759 -21.448 1.00 83.06 281 GLY A N 1
ATOM 2067 C CA . GLY A 1 281 ? -4.322 14.238 -22.818 1.00 83.06 281 GLY A CA 1
ATOM 2068 C C . GLY A 1 281 ? -5.500 14.782 -23.632 1.00 83.06 281 GLY A C 1
ATOM 2069 O O . GLY A 1 281 ? -6.050 15.836 -23.317 1.00 83.06 281 GLY A O 1
ATOM 2070 N N . ASN A 1 282 ? -5.885 14.068 -24.689 1.00 82.25 282 ASN A N 1
ATOM 2071 C CA . ASN A 1 282 ? -7.062 14.397 -25.497 1.00 82.25 282 ASN A CA 1
ATOM 2072 C C . ASN A 1 282 ? -8.159 13.326 -25.322 1.00 82.25 282 ASN A C 1
ATOM 2074 O O . ASN A 1 282 ? -7.961 12.330 -24.632 1.00 82.25 282 ASN A O 1
ATOM 2078 N N . TRP A 1 283 ? -9.334 13.529 -25.923 1.00 79.94 283 TRP A N 1
ATOM 2079 C CA . TRP A 1 283 ? -10.476 12.608 -25.781 1.00 79.94 283 TRP A CA 1
ATOM 2080 C C . TRP A 1 283 ? -10.245 11.216 -26.394 1.00 79.94 283 TRP A C 1
ATOM 2082 O O . TRP A 1 283 ? -10.841 10.238 -25.933 1.00 79.94 283 TRP A O 1
ATOM 2092 N N . LEU A 1 284 ? -9.390 11.134 -27.418 1.00 77.69 284 LEU A N 1
ATOM 2093 C CA . LEU A 1 284 ? -9.028 9.889 -28.107 1.00 77.69 284 LEU A CA 1
ATOM 2094 C C . LEU A 1 284 ? -7.966 9.099 -27.324 1.00 77.69 284 LEU A C 1
ATOM 2096 O O . LEU A 1 284 ? -8.012 7.874 -27.263 1.00 77.69 284 LEU A O 1
ATOM 2100 N N . HIS A 1 285 ? -7.048 9.812 -26.675 1.00 78.19 285 HIS A N 1
ATOM 2101 C CA . HIS A 1 285 ? -5.902 9.298 -25.935 1.00 78.19 285 HIS A CA 1
ATOM 2102 C C . HIS A 1 285 ? -5.780 10.028 -24.585 1.00 78.19 285 HIS A C 1
ATOM 2104 O O . HIS A 1 285 ? -4.881 10.863 -24.398 1.00 78.19 285 HIS A O 1
ATOM 2110 N N . PRO A 1 286 ? -6.692 9.749 -23.632 1.00 81.25 286 PRO A N 1
ATOM 2111 C CA . PRO A 1 286 ? -6.618 10.333 -22.301 1.00 81.25 286 PRO A CA 1
ATOM 2112 C C . PRO A 1 286 ? -5.324 9.889 -21.612 1.00 81.25 286 PRO A C 1
ATOM 2114 O O . PRO A 1 286 ? -4.966 8.706 -21.609 1.00 81.25 286 PRO A O 1
ATOM 2117 N N . ARG A 1 287 ? -4.596 10.838 -21.012 1.00 82.69 287 ARG A N 1
ATOM 2118 C CA . ARG A 1 287 ? -3.351 10.546 -20.284 1.00 82.69 287 ARG A CA 1
ATOM 2119 C C . ARG A 1 287 ? -3.664 10.053 -18.874 1.00 82.69 287 ARG A C 1
ATOM 2121 O O . ARG A 1 287 ? -3.416 10.722 -17.879 1.00 82.69 287 ARG A O 1
ATOM 2128 N N . ASN A 1 288 ? -4.118 8.809 -18.785 1.00 81.62 288 ASN A N 1
ATOM 2129 C CA . ASN A 1 288 ? -4.499 8.178 -17.518 1.00 81.62 288 ASN A CA 1
ATOM 2130 C C . ASN A 1 288 ? -3.321 7.914 -16.558 1.00 81.62 288 ASN A C 1
ATOM 2132 O O . ASN A 1 288 ? -3.540 7.464 -15.434 1.00 81.62 288 ASN A O 1
ATOM 2136 N N . GLN A 1 289 ? -2.070 8.166 -16.965 1.00 77.12 289 GLN A N 1
ATOM 2137 C CA . GLN A 1 289 ? -0.878 7.832 -16.176 1.00 77.12 289 GLN A CA 1
ATOM 2138 C C . GLN A 1 289 ? -0.924 8.427 -14.760 1.00 77.12 289 GLN A C 1
ATOM 2140 O O . GLN A 1 289 ? -0.615 7.722 -13.800 1.00 77.12 289 GLN A O 1
ATOM 2145 N N . GLY A 1 290 ? -1.381 9.675 -14.610 1.00 77.94 290 GLY A N 1
ATOM 2146 C CA . GLY A 1 290 ? -1.558 10.298 -13.295 1.00 77.94 290 GLY A CA 1
ATOM 2147 C C . GLY A 1 290 ? -2.548 9.529 -12.416 1.00 77.94 290 GLY A C 1
ATOM 2148 O O . GLY A 1 290 ? -2.218 9.156 -11.294 1.00 77.94 290 GLY A O 1
ATOM 2149 N N . MET A 1 291 ? -3.718 9.195 -12.963 1.00 88.38 291 MET A N 1
ATOM 2150 C CA . MET A 1 291 ? -4.794 8.516 -12.233 1.00 88.38 291 MET A CA 1
ATOM 2151 C C . MET A 1 291 ? -4.499 7.050 -11.914 1.00 88.38 291 MET A C 1
ATOM 2153 O O . MET A 1 291 ? -5.034 6.511 -10.945 1.00 88.38 291 MET A O 1
ATOM 2157 N N . THR A 1 292 ? -3.634 6.379 -12.682 1.00 91.75 292 THR A N 1
ATOM 2158 C CA . THR A 1 292 ? -3.240 5.001 -12.341 1.00 91.75 292 THR A CA 1
ATOM 2159 C C . THR A 1 292 ? -2.528 4.920 -10.988 1.00 91.75 292 THR A C 1
ATOM 2161 O O . THR A 1 292 ? -2.619 3.887 -10.326 1.00 91.75 292 THR A O 1
ATOM 2164 N N . ARG A 1 293 ? -1.888 6.009 -10.528 1.00 93.31 293 ARG A N 1
ATOM 2165 C CA . ARG A 1 293 ? -1.302 6.091 -9.179 1.00 93.31 293 ARG A CA 1
ATOM 2166 C C . ARG A 1 293 ? -2.375 6.042 -8.095 1.00 93.31 293 ARG A C 1
ATOM 2168 O O . ARG A 1 293 ? -2.172 5.381 -7.081 1.00 93.31 293 ARG A O 1
ATOM 2175 N N . ASN A 1 294 ? -3.534 6.660 -8.338 1.00 96.06 294 ASN A N 1
ATOM 2176 C CA . ASN A 1 294 ? -4.669 6.676 -7.408 1.00 96.06 294 ASN A CA 1
ATOM 2177 C C . ASN A 1 294 ? -5.132 5.251 -7.104 1.00 96.06 294 ASN A C 1
ATOM 2179 O O . ASN A 1 294 ? -5.401 4.907 -5.955 1.00 96.06 294 ASN A O 1
ATOM 2183 N N . LEU A 1 295 ? -5.111 4.380 -8.116 1.00 97.12 295 LEU A N 1
ATOM 2184 C CA . LEU A 1 295 ? -5.464 2.970 -7.956 1.00 97.12 295 LEU A CA 1
ATOM 2185 C C . LEU A 1 295 ? -4.497 2.206 -7.041 1.00 97.12 295 LEU A C 1
ATOM 2187 O O . LEU A 1 295 ? -4.916 1.246 -6.403 1.00 97.12 295 LEU A O 1
ATOM 2191 N N . GLY A 1 296 ? -3.239 2.644 -6.927 1.00 95.75 296 GLY A N 1
ATOM 2192 C CA . GLY A 1 296 ? -2.272 2.056 -5.996 1.00 95.75 296 GLY A CA 1
ATOM 2193 C C . GLY A 1 296 ? -2.623 2.265 -4.524 1.00 95.75 296 GLY A C 1
ATOM 2194 O O . GLY A 1 296 ? -2.268 1.425 -3.702 1.00 95.75 296 GLY A O 1
ATOM 2195 N N . PHE A 1 297 ? -3.355 3.335 -4.198 1.00 97.19 297 PHE A N 1
ATOM 2196 C CA . PHE A 1 297 ? -3.923 3.547 -2.865 1.00 97.19 297 PHE A CA 1
ATOM 2197 C C . PHE A 1 297 ? -5.313 2.910 -2.732 1.00 97.19 297 PHE A C 1
ATOM 2199 O O . PHE A 1 297 ? -5.579 2.222 -1.749 1.00 97.19 297 PHE A O 1
ATOM 2206 N N . VAL A 1 298 ? -6.178 3.083 -3.741 1.00 98.31 298 VAL A N 1
ATOM 2207 C CA . VAL A 1 298 ? -7.575 2.608 -3.727 1.00 98.31 298 VAL A CA 1
ATOM 2208 C C . VAL A 1 298 ? -7.687 1.091 -3.554 1.00 98.31 298 VAL A C 1
ATOM 2210 O O . VAL A 1 298 ? -8.497 0.621 -2.757 1.00 98.31 298 VAL A O 1
ATOM 2213 N N . VAL A 1 299 ? -6.878 0.320 -4.284 1.00 98.19 299 VAL A N 1
ATOM 2214 C CA . VAL A 1 299 ? -6.967 -1.149 -4.298 1.00 98.19 299 VAL A CA 1
ATOM 2215 C C . VAL A 1 299 ? -6.774 -1.777 -2.909 1.00 98.19 299 VAL A C 1
ATOM 2217 O O . VAL A 1 299 ? -7.584 -2.624 -2.547 1.00 98.19 299 VAL A O 1
ATOM 2220 N N . PRO A 1 300 ? -5.769 -1.397 -2.100 1.00 97.75 300 PRO A N 1
ATOM 2221 C CA . PRO A 1 300 ? -5.672 -1.897 -0.729 1.00 97.75 300 PRO A CA 1
ATOM 2222 C C . PRO A 1 300 ? -6.628 -1.200 0.260 1.00 97.75 300 PRO A C 1
ATOM 2224 O O . PRO A 1 300 ? -7.170 -1.874 1.136 1.00 97.75 300 PRO A O 1
ATOM 2227 N N . ILE A 1 301 ? -6.869 0.116 0.148 1.00 98.31 301 ILE A N 1
ATOM 2228 C CA . ILE A 1 301 ? -7.664 0.856 1.151 1.00 98.31 301 ILE A CA 1
ATOM 2229 C C . ILE A 1 301 ? -9.160 0.512 1.111 1.00 98.31 301 ILE A C 1
ATOM 2231 O O . ILE A 1 301 ? -9.824 0.616 2.140 1.00 98.31 301 ILE A O 1
ATOM 2235 N N . VAL A 1 302 ? -9.705 0.074 -0.034 1.00 98.56 302 VAL A N 1
ATOM 2236 C CA . VAL A 1 302 ? -11.137 -0.259 -0.157 1.00 98.56 302 VAL A CA 1
ATOM 2237 C C . VAL A 1 302 ? -11.559 -1.300 0.882 1.00 98.56 302 VAL A C 1
ATOM 2239 O O . VAL A 1 302 ? -12.574 -1.126 1.550 1.00 98.56 302 VAL A O 1
ATOM 2242 N N . TRP A 1 303 ? -10.733 -2.323 1.109 1.00 98.56 303 TRP A N 1
ATOM 2243 C CA . TRP A 1 303 ? -10.995 -3.375 2.091 1.00 98.56 303 TRP A CA 1
ATOM 2244 C C . TRP A 1 303 ? -10.987 -2.849 3.526 1.00 98.56 303 TRP A C 1
ATOM 2246 O O . TRP A 1 303 ? -11.802 -3.264 4.347 1.00 98.56 303 TRP A O 1
ATOM 2256 N N . ILE A 1 304 ? -10.110 -1.887 3.816 1.00 98.31 304 ILE A N 1
ATOM 2257 C CA . ILE A 1 304 ? -10.062 -1.210 5.114 1.00 98.31 304 ILE A CA 1
ATOM 2258 C C . ILE A 1 304 ? -11.303 -0.334 5.315 1.00 98.31 304 ILE A C 1
ATOM 2260 O O . ILE A 1 304 ? -11.868 -0.316 6.406 1.00 98.31 304 ILE A O 1
ATOM 2264 N N . GLY A 1 305 ? -11.780 0.329 4.258 1.00 98.00 305 GLY A N 1
ATOM 2265 C CA . GLY A 1 305 ? -13.050 1.055 4.260 1.00 98.00 305 GLY A CA 1
ATOM 2266 C C . GLY A 1 305 ? -14.241 0.155 4.583 1.00 98.00 305 GLY A C 1
ATOM 2267 O O . GLY A 1 305 ? -15.052 0.493 5.444 1.00 98.00 305 GLY A O 1
ATOM 2268 N N . LEU A 1 306 ? -14.303 -1.030 3.969 1.00 98.12 306 LEU A N 1
ATOM 2269 C CA . LEU A 1 306 ? -15.316 -2.040 4.288 1.00 98.12 306 LEU A CA 1
ATOM 2270 C C . LEU A 1 306 ? -15.228 -2.488 5.755 1.00 98.12 306 LEU A C 1
ATOM 2272 O O . LEU A 1 306 ? -16.251 -2.608 6.427 1.00 98.12 306 LEU A O 1
ATOM 2276 N N . ALA A 1 307 ? -14.015 -2.688 6.280 1.00 97.38 307 ALA A N 1
ATOM 2277 C CA . ALA A 1 307 ? -13.817 -3.090 7.671 1.00 97.38 307 ALA A CA 1
ATOM 2278 C C . ALA A 1 307 ? -14.237 -1.977 8.643 1.00 97.38 307 ALA A C 1
ATOM 2280 O O . ALA A 1 307 ? -14.845 -2.254 9.677 1.00 97.38 307 ALA A O 1
ATOM 2281 N N . ALA A 1 308 ? -13.988 -0.714 8.289 1.00 96.94 308 ALA A N 1
ATOM 2282 C CA . ALA A 1 308 ? -14.479 0.437 9.035 1.00 96.94 308 ALA A CA 1
ATOM 2283 C C . ALA A 1 308 ? -16.017 0.505 9.033 1.00 96.94 308 ALA A C 1
ATOM 2285 O O . ALA A 1 308 ? -16.606 0.724 10.090 1.00 96.94 308 ALA A O 1
ATOM 2286 N N . CYS A 1 309 ? -16.674 0.240 7.897 1.00 97.00 309 CYS A N 1
ATOM 2287 C CA . CYS A 1 309 ? -18.135 0.140 7.817 1.00 97.00 309 CYS A CA 1
ATOM 2288 C C . CYS A 1 309 ? -18.694 -0.923 8.773 1.00 97.00 309 CYS A C 1
ATOM 2290 O O . CYS A 1 309 ? -19.633 -0.630 9.507 1.00 97.00 309 CYS A O 1
ATOM 2292 N N . LEU A 1 310 ? -18.092 -2.118 8.833 1.00 95.50 310 LEU A N 1
ATOM 2293 C CA . LEU A 1 310 ? -18.539 -3.183 9.745 1.00 95.50 310 LEU A CA 1
ATOM 2294 C C . LEU A 1 310 ? -18.410 -2.811 11.230 1.00 95.50 310 LEU A C 1
ATOM 2296 O O . LEU A 1 310 ? -19.183 -3.302 12.049 1.00 95.50 310 LEU A O 1
ATOM 2300 N N . ARG A 1 311 ? -17.454 -1.945 11.588 1.00 94.38 311 ARG A N 1
ATOM 2301 C CA . ARG A 1 311 ? -17.292 -1.448 12.965 1.00 94.38 311 ARG A CA 1
ATOM 2302 C C . ARG A 1 311 ? -18.278 -0.337 13.325 1.00 94.38 311 ARG A C 1
ATOM 2304 O O . ARG A 1 311 ? -18.583 -0.161 14.500 1.00 94.38 311 ARG A O 1
ATOM 2311 N N . ILE A 1 312 ? -18.800 0.395 12.342 1.00 93.19 312 ILE A N 1
ATOM 2312 C CA . ILE A 1 312 ? -19.854 1.388 12.560 1.00 93.19 312 ILE A CA 1
ATOM 2313 C C . ILE A 1 312 ? -21.177 0.620 12.695 1.00 93.19 312 ILE A C 1
ATOM 2315 O O . ILE A 1 312 ? -21.763 0.208 11.696 1.00 93.19 312 ILE A O 1
ATOM 2319 N N . ASN A 1 313 ? -21.638 0.406 13.931 1.00 80.94 313 ASN A N 1
ATOM 2320 C CA . ASN A 1 313 ? -22.836 -0.377 14.270 1.00 80.94 313 ASN A CA 1
ATOM 2321 C C . ASN A 1 313 ? -24.155 0.329 13.869 1.00 80.94 313 ASN A C 1
ATOM 2323 O O . ASN A 1 313 ? -24.953 0.724 14.717 1.00 80.94 313 ASN A O 1
ATOM 2327 N N . ARG A 1 314 ? -24.363 0.563 12.568 1.00 83.44 314 ARG A N 1
ATOM 2328 C CA . ARG A 1 314 ? -25.568 1.174 11.984 1.00 83.44 314 ARG A CA 1
ATOM 2329 C C . ARG A 1 314 ? -25.954 0.442 10.707 1.00 83.44 314 ARG A C 1
ATOM 2331 O O . ARG A 1 314 ? -25.081 0.111 9.918 1.00 83.44 314 ARG A O 1
ATOM 2338 N N . ALA A 1 315 ? -27.247 0.232 10.467 1.00 81.94 315 ALA A N 1
ATOM 2339 C CA . ALA A 1 315 ? -27.719 -0.434 9.248 1.00 81.94 315 ALA A CA 1
ATOM 2340 C C . ALA A 1 315 ? -27.191 0.250 7.968 1.00 81.94 315 ALA A C 1
ATOM 2342 O O . ALA A 1 315 ? -26.704 -0.427 7.061 1.00 81.94 315 ALA A O 1
ATOM 2343 N N . ASP A 1 316 ? -27.167 1.586 7.957 1.00 84.44 316 ASP A N 1
ATOM 2344 C CA . ASP A 1 316 ? -26.685 2.400 6.833 1.00 84.44 316 ASP A CA 1
ATOM 2345 C C . ASP A 1 316 ? -25.204 2.167 6.489 1.00 84.44 316 ASP A C 1
ATOM 2347 O O . ASP A 1 316 ? -24.782 2.403 5.354 1.00 84.44 316 ASP A O 1
ATOM 2351 N N . SER A 1 317 ? -24.394 1.668 7.435 1.00 89.88 317 SER A N 1
ATOM 2352 C CA . SER A 1 317 ? -22.970 1.415 7.192 1.00 89.88 317 SER A CA 1
ATOM 2353 C C . SER A 1 317 ? -22.747 0.272 6.200 1.00 89.88 317 SER A C 1
ATOM 2355 O O . SER A 1 317 ? -21.761 0.287 5.462 1.00 89.88 317 SER A O 1
ATOM 2357 N N . ARG A 1 318 ? -23.683 -0.683 6.114 1.00 93.75 318 ARG A N 1
ATOM 2358 C CA . ARG A 1 318 ? -23.623 -1.790 5.147 1.00 93.75 318 ARG A CA 1
ATOM 2359 C C . ARG A 1 318 ? -23.845 -1.292 3.723 1.00 93.75 318 ARG A C 1
ATOM 2361 O O . ARG A 1 318 ? -23.082 -1.656 2.831 1.00 93.75 318 ARG A O 1
ATOM 2368 N N . SER A 1 319 ? -24.829 -0.414 3.531 1.00 95.81 319 SER A N 1
ATOM 2369 C CA . SER A 1 319 ? -25.088 0.245 2.246 1.00 95.81 319 SER A CA 1
ATOM 2370 C C . SER A 1 319 ? -23.900 1.108 1.820 1.00 95.81 319 SER A C 1
ATOM 2372 O O . SER A 1 319 ? -23.481 1.047 0.666 1.00 95.81 319 SER A O 1
ATOM 2374 N N . ALA A 1 320 ? -23.294 1.839 2.763 1.00 96.69 320 ALA A N 1
ATOM 2375 C CA . ALA A 1 320 ? -22.059 2.581 2.515 1.00 96.69 320 ALA A CA 1
ATOM 2376 C C . ALA A 1 320 ? -20.909 1.657 2.081 1.00 96.69 320 ALA A C 1
ATOM 2378 O O . ALA A 1 320 ? -20.218 1.963 1.114 1.00 96.69 320 ALA A O 1
ATOM 2379 N N . GLY A 1 321 ? -20.733 0.504 2.736 1.00 97.00 321 GLY A N 1
ATOM 2380 C CA . GLY A 1 321 ? -19.733 -0.491 2.346 1.00 97.00 321 GLY A CA 1
ATOM 2381 C C . GLY A 1 321 ? -19.957 -1.024 0.927 1.00 97.00 321 GLY A C 1
ATOM 2382 O O . GLY A 1 321 ? -19.038 -1.013 0.109 1.00 97.00 321 GLY A O 1
ATOM 2383 N N . ALA A 1 322 ? -21.189 -1.418 0.595 1.00 97.00 322 ALA A N 1
ATOM 2384 C CA . ALA A 1 322 ? -21.541 -1.866 -0.753 1.00 97.00 322 ALA A CA 1
ATOM 2385 C C . ALA A 1 322 ? -21.250 -0.786 -1.811 1.00 97.00 322 ALA A C 1
ATOM 2387 O O . ALA A 1 322 ? -20.667 -1.083 -2.855 1.00 97.00 322 ALA A O 1
ATOM 2388 N N . LEU A 1 323 ? -21.583 0.475 -1.513 1.00 97.88 323 LEU A N 1
ATOM 2389 C CA . LEU A 1 323 ? -21.317 1.605 -2.398 1.00 97.88 323 LEU A CA 1
ATOM 2390 C C . LEU A 1 323 ? -19.813 1.889 -2.553 1.00 97.88 323 LEU A C 1
ATOM 2392 O O . LEU A 1 323 ? -19.357 2.098 -3.675 1.00 97.88 323 LEU A O 1
ATOM 2396 N N . ILE A 1 324 ? -19.023 1.834 -1.472 1.00 98.44 324 ILE A N 1
ATOM 2397 C CA . ILE A 1 324 ? -17.552 1.947 -1.527 1.00 98.44 324 ILE A CA 1
ATOM 2398 C C . ILE A 1 324 ? -16.975 0.892 -2.475 1.00 98.44 324 ILE A C 1
ATOM 2400 O O . ILE A 1 324 ? -16.185 1.226 -3.361 1.00 98.44 324 ILE A O 1
ATOM 2404 N N . PHE A 1 325 ? -17.382 -0.372 -2.319 1.00 98.31 325 PHE A N 1
ATOM 2405 C CA . PHE A 1 325 ? -16.893 -1.449 -3.176 1.00 98.31 325 PHE A CA 1
ATOM 2406 C C . PHE A 1 325 ? -17.315 -1.249 -4.634 1.00 98.31 325 PHE A C 1
ATOM 2408 O O . PHE A 1 325 ? -16.478 -1.377 -5.526 1.00 98.31 325 PHE A O 1
ATOM 2415 N N . ALA A 1 326 ? -18.573 -0.874 -4.885 1.00 98.25 326 ALA A N 1
ATOM 2416 C CA . ALA A 1 326 ? -19.074 -0.612 -6.232 1.00 98.25 326 ALA A CA 1
ATOM 2417 C C . ALA A 1 326 ? -18.300 0.521 -6.928 1.00 98.25 326 ALA A C 1
ATOM 2419 O O . ALA A 1 326 ? -17.852 0.352 -8.060 1.00 98.25 326 ALA A O 1
ATOM 2420 N N . LEU A 1 327 ? -18.070 1.649 -6.247 1.00 98.50 327 LEU A N 1
ATOM 2421 C CA . LEU A 1 327 ? -17.319 2.783 -6.799 1.00 98.50 327 LEU A CA 1
ATOM 2422 C C . LEU A 1 327 ? -15.848 2.431 -7.069 1.00 98.50 327 LEU A C 1
ATOM 2424 O O . LEU A 1 327 ? -15.296 2.809 -8.109 1.00 98.50 327 LEU A O 1
ATOM 2428 N N . ALA A 1 328 ? -15.212 1.675 -6.169 1.00 98.44 328 ALA A N 1
ATOM 2429 C CA . ALA A 1 328 ? -13.857 1.172 -6.379 1.00 98.44 328 ALA A CA 1
ATOM 2430 C C . ALA A 1 328 ? -13.794 0.192 -7.562 1.00 98.44 328 ALA A C 1
ATOM 2432 O O . ALA A 1 328 ? -12.903 0.311 -8.404 1.00 98.44 328 ALA A O 1
ATOM 2433 N N . ALA A 1 329 ? -14.754 -0.730 -7.667 1.00 98.38 329 ALA A N 1
ATOM 2434 C CA . ALA A 1 329 ? -14.851 -1.678 -8.770 1.00 98.38 329 ALA A CA 1
ATOM 2435 C C . ALA A 1 329 ? -15.039 -0.959 -10.110 1.00 98.38 329 ALA A C 1
ATOM 2437 O O . ALA A 1 329 ? -14.288 -1.233 -11.040 1.00 98.38 329 ALA A O 1
ATOM 2438 N N . VAL A 1 330 ? -15.949 0.017 -10.201 1.00 98.19 330 VAL A N 1
ATOM 2439 C CA . VAL A 1 330 ? -16.122 0.847 -11.408 1.00 98.19 330 VAL A CA 1
ATOM 2440 C C . VAL A 1 330 ? -14.816 1.557 -11.765 1.00 98.19 330 VAL A C 1
ATOM 2442 O O . VAL A 1 330 ? -14.347 1.436 -12.896 1.00 98.19 330 VAL A O 1
ATOM 2445 N N . SER A 1 331 ? -14.175 2.222 -10.797 1.00 97.75 331 SER A N 1
ATOM 2446 C CA . SER A 1 331 ? -12.896 2.915 -11.017 1.00 97.75 331 SER A CA 1
ATOM 2447 C C . SER A 1 331 ? -11.816 1.974 -11.561 1.00 97.75 331 SER A C 1
ATOM 2449 O O . SER A 1 331 ? -11.113 2.309 -12.510 1.00 97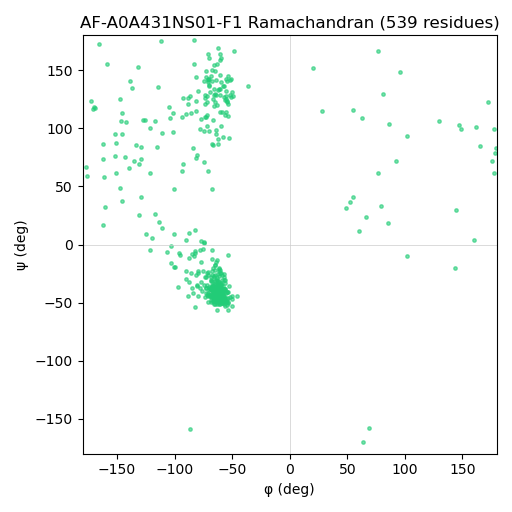.75 331 SER A O 1
ATOM 2451 N N . VAL A 1 332 ? -11.679 0.777 -10.983 1.00 97.50 332 VAL A N 1
ATOM 2452 C CA . VAL A 1 332 ? -10.651 -0.204 -11.362 1.00 97.50 332 VAL A CA 1
ATOM 2453 C C . VAL A 1 332 ? -10.962 -0.872 -12.704 1.00 97.50 332 VAL A C 1
ATOM 2455 O O . VAL A 1 332 ? -10.064 -0.992 -13.542 1.00 97.50 332 VAL A O 1
ATOM 2458 N N . LEU A 1 333 ? -12.207 -1.297 -12.927 1.00 97.25 333 LEU A N 1
ATOM 2459 C CA . LEU A 1 333 ? -12.616 -2.033 -14.125 1.00 97.25 333 LEU A CA 1
ATOM 2460 C C . LEU A 1 333 ? -12.617 -1.145 -15.373 1.00 97.25 333 LEU A C 1
ATOM 2462 O O . LEU A 1 333 ? -12.159 -1.600 -16.419 1.00 97.25 333 LEU A O 1
ATOM 2466 N N . VAL A 1 334 ? -13.045 0.117 -15.252 1.00 96.56 334 VAL A N 1
ATOM 2467 C CA . VAL A 1 334 ? -13.012 1.097 -16.355 1.00 96.56 334 VAL A CA 1
ATOM 2468 C C . VAL A 1 334 ? -11.586 1.586 -16.634 1.00 96.56 334 VAL A C 1
ATOM 2470 O O . VAL A 1 334 ? -11.259 1.938 -17.767 1.00 96.56 334 VAL A O 1
ATOM 2473 N N . SER A 1 335 ? -10.699 1.587 -15.631 1.00 95.38 335 SER A N 1
ATOM 2474 C CA . SER A 1 335 ? -9.308 2.005 -15.834 1.00 95.38 335 SER A CA 1
ATOM 2475 C C . SER A 1 335 ? -8.549 1.097 -16.815 1.00 95.38 335 SER A C 1
ATOM 2477 O O . SER A 1 335 ? -8.815 -0.103 -16.891 1.00 95.38 335 SER A O 1
ATOM 2479 N N . PRO A 1 336 ? -7.493 1.589 -17.487 1.00 92.12 336 PRO A N 1
ATOM 2480 C CA . PRO A 1 336 ? -6.611 0.742 -18.297 1.00 92.12 336 PRO A CA 1
ATOM 2481 C C . PRO A 1 336 ? -5.642 -0.117 -17.458 1.00 92.12 336 PRO A C 1
ATOM 2483 O O . PRO A 1 336 ? -4.893 -0.921 -18.006 1.00 92.12 336 PRO A O 1
ATOM 2486 N N . SER A 1 337 ? -5.617 0.026 -16.127 1.00 93.19 337 SER A N 1
ATOM 2487 C CA . SER A 1 337 ? -4.623 -0.640 -15.278 1.00 93.19 337 SER A CA 1
ATOM 2488 C C . SER A 1 337 ? -4.952 -2.121 -15.080 1.00 93.19 337 SER A C 1
ATOM 2490 O O . SER A 1 337 ? -5.892 -2.464 -14.364 1.00 93.19 337 SER A O 1
ATOM 2492 N N . ALA A 1 338 ? -4.179 -3.018 -15.698 1.00 93.62 338 ALA A N 1
ATOM 2493 C CA . ALA A 1 338 ? -4.276 -4.461 -15.444 1.00 93.62 338 ALA A CA 1
ATOM 2494 C C . ALA A 1 338 ? -3.839 -4.814 -14.010 1.00 93.62 338 ALA A C 1
ATOM 2496 O O . ALA A 1 338 ? -4.505 -5.591 -13.333 1.00 93.62 338 ALA A O 1
ATOM 2497 N N . THR A 1 339 ? -2.784 -4.164 -13.511 1.00 94.31 339 THR A N 1
ATOM 2498 C CA . THR A 1 339 ? -2.276 -4.299 -12.136 1.00 94.31 339 THR A CA 1
ATOM 2499 C C . THR A 1 339 ? -3.362 -4.048 -11.090 1.00 94.31 339 THR A C 1
ATOM 2501 O O . THR A 1 339 ? -3.515 -4.826 -10.151 1.00 94.31 339 THR A O 1
ATOM 2504 N N . ALA A 1 340 ? -4.155 -2.983 -11.262 1.00 96.56 340 ALA A N 1
ATOM 2505 C CA . ALA A 1 340 ? -5.228 -2.658 -10.327 1.00 96.56 340 ALA A CA 1
ATOM 2506 C C . ALA A 1 340 ? -6.343 -3.715 -10.336 1.00 96.56 340 ALA A C 1
ATOM 2508 O O . ALA A 1 340 ? -6.841 -4.079 -9.273 1.00 96.56 340 ALA A O 1
ATOM 2509 N N . LYS A 1 341 ? -6.692 -4.248 -11.517 1.00 97.50 341 LYS A N 1
ATOM 2510 C CA . LYS A 1 341 ? -7.680 -5.332 -11.655 1.00 97.50 341 LYS A CA 1
ATOM 2511 C C . LYS A 1 341 ? -7.209 -6.609 -10.966 1.00 97.50 341 LYS A C 1
ATOM 2513 O O . LYS A 1 341 ? -7.983 -7.209 -10.225 1.00 97.50 341 LYS A O 1
ATOM 2518 N N . ILE A 1 342 ? -5.944 -6.989 -11.164 1.00 96.56 342 ILE A N 1
ATOM 2519 C CA . ILE A 1 342 ? -5.328 -8.141 -10.493 1.00 96.56 342 ILE A CA 1
ATOM 2520 C C . ILE A 1 342 ? -5.377 -7.947 -8.975 1.00 96.56 342 ILE A C 1
ATOM 2522 O O . ILE A 1 342 ? -5.854 -8.827 -8.266 1.00 96.56 342 ILE A O 1
ATOM 2526 N N . GLY A 1 343 ? -4.956 -6.779 -8.479 1.00 97.75 343 GLY A N 1
ATOM 2527 C CA . GLY A 1 343 ? -4.977 -6.476 -7.051 1.00 97.75 343 GLY A CA 1
ATOM 2528 C C . GLY A 1 343 ? -6.387 -6.531 -6.454 1.00 97.75 343 GLY A C 1
ATOM 2529 O O . GLY A 1 343 ? -6.591 -7.211 -5.451 1.00 97.75 343 GLY A O 1
ATOM 2530 N N . LEU A 1 344 ? -7.385 -5.888 -7.070 1.00 98.44 344 LEU A N 1
ATOM 2531 C CA . LEU A 1 344 ? -8.769 -5.926 -6.577 1.00 98.44 344 LEU A CA 1
ATOM 2532 C C . LEU A 1 344 ? -9.341 -7.354 -6.600 1.00 98.44 344 LEU A C 1
ATOM 2534 O O . LEU A 1 344 ? -9.962 -7.784 -5.633 1.00 98.44 344 LEU A O 1
ATOM 2538 N N . THR A 1 345 ? -9.084 -8.112 -7.668 1.00 98.31 345 THR A N 1
ATOM 2539 C CA . THR A 1 345 ? -9.551 -9.503 -7.798 1.00 98.31 345 THR A CA 1
ATOM 2540 C C . THR A 1 345 ? -8.913 -10.405 -6.744 1.00 98.31 345 THR A C 1
ATOM 2542 O O . THR A 1 345 ? -9.614 -11.167 -6.083 1.00 98.31 345 THR A O 1
ATOM 2545 N N . ALA A 1 346 ? -7.601 -10.285 -6.522 1.00 98.50 346 ALA A N 1
ATOM 2546 C CA . ALA A 1 346 ? -6.898 -11.036 -5.485 1.00 98.50 346 ALA A CA 1
ATOM 2547 C C . ALA A 1 346 ? -7.421 -10.706 -4.080 1.00 98.50 346 ALA A C 1
ATOM 2549 O O . ALA A 1 346 ? -7.589 -11.608 -3.262 1.00 98.50 346 ALA A O 1
ATOM 2550 N N . GLY A 1 347 ? -7.734 -9.434 -3.814 1.00 98.50 347 GLY A N 1
ATOM 2551 C CA . GLY A 1 347 ? -8.360 -9.028 -2.557 1.00 98.50 347 GLY A CA 1
ATOM 2552 C C . GLY A 1 347 ? -9.753 -9.616 -2.372 1.00 98.50 347 GLY A C 1
ATOM 2553 O O . GLY A 1 347 ? -10.058 -10.112 -1.291 1.00 98.50 347 GLY A O 1
ATOM 2554 N N . ALA A 1 348 ? -10.567 -9.649 -3.433 1.00 98.56 348 ALA A N 1
ATOM 2555 C CA . ALA A 1 348 ? -11.897 -10.253 -3.398 1.00 98.56 348 ALA A CA 1
ATOM 2556 C C . ALA A 1 348 ? -11.815 -11.756 -3.118 1.00 98.56 348 ALA A C 1
ATOM 2558 O O . ALA A 1 348 ? -12.497 -12.247 -2.223 1.00 98.56 348 ALA A O 1
ATOM 2559 N N . ILE A 1 349 ? -10.932 -12.473 -3.821 1.00 98.56 349 ILE A N 1
ATOM 2560 C CA . ILE A 1 349 ? -10.685 -13.903 -3.596 1.00 98.56 349 ILE A CA 1
ATOM 2561 C C . ILE A 1 349 ? -10.185 -14.145 -2.168 1.00 98.56 349 ILE A C 1
ATOM 2563 O O . ILE A 1 349 ? -10.679 -15.049 -1.501 1.00 98.56 349 ILE A O 1
ATOM 2567 N N . GLY A 1 350 ? -9.247 -13.330 -1.677 1.00 98.56 350 GLY A N 1
ATOM 2568 C CA . GLY A 1 350 ? -8.720 -13.440 -0.318 1.00 98.56 350 GLY A CA 1
ATOM 2569 C C . GLY A 1 350 ? -9.784 -13.193 0.753 1.00 98.56 350 GLY A C 1
ATOM 2570 O O . GLY A 1 350 ? -9.899 -13.972 1.695 1.00 98.56 350 GLY A O 1
ATOM 2571 N N . ALA A 1 351 ? -10.601 -12.150 0.598 1.00 98.31 351 ALA A N 1
ATOM 2572 C CA . ALA A 1 351 ? -11.667 -11.838 1.543 1.00 98.31 351 ALA A CA 1
ATOM 2573 C C . ALA A 1 351 ? -12.762 -12.909 1.542 1.00 98.31 351 ALA A C 1
ATOM 2575 O O . ALA A 1 351 ? -13.129 -13.411 2.601 1.00 98.31 351 ALA A O 1
ATOM 2576 N N . LEU A 1 352 ? -13.241 -13.307 0.362 1.00 98.31 352 LEU A N 1
ATOM 2577 C CA . LEU A 1 352 ? -14.258 -14.344 0.213 1.00 98.31 352 LEU A CA 1
ATOM 2578 C C . LEU A 1 352 ? -13.747 -15.702 0.714 1.00 98.31 352 LEU A C 1
ATOM 2580 O O . LEU A 1 352 ? -14.387 -16.335 1.548 1.00 98.31 352 LEU A O 1
ATOM 2584 N N . GLY A 1 353 ? -12.544 -16.111 0.306 1.00 98.44 353 GLY A N 1
ATOM 2585 C CA . GLY A 1 353 ? -11.899 -17.328 0.799 1.00 98.44 353 GLY A CA 1
ATOM 2586 C C . GLY A 1 353 ? -11.764 -17.338 2.321 1.00 98.44 353 GLY A C 1
ATOM 2587 O O . GLY A 1 353 ? -12.000 -18.367 2.952 1.00 98.44 353 GLY A O 1
ATOM 2588 N N . ALA A 1 354 ? -11.469 -16.190 2.935 1.00 98.12 354 ALA A N 1
ATOM 2589 C CA . ALA A 1 354 ? -11.372 -16.075 4.382 1.00 98.12 354 ALA A CA 1
ATOM 2590 C C . ALA A 1 354 ? -12.719 -16.172 5.118 1.00 98.12 354 ALA A C 1
ATOM 2592 O O . ALA A 1 354 ? -12.717 -16.552 6.287 1.00 98.12 354 ALA A O 1
ATOM 2593 N N . LEU A 1 355 ? -13.848 -15.876 4.461 1.00 97.56 355 LEU A N 1
ATOM 2594 C CA . LEU A 1 355 ? -15.180 -16.080 5.045 1.00 97.56 355 LEU A CA 1
ATOM 2595 C C . LEU A 1 355 ? -15.504 -17.569 5.221 1.00 97.56 355 LEU A C 1
ATOM 2597 O O . LEU A 1 355 ? -16.112 -17.943 6.220 1.00 97.56 355 LEU A O 1
ATOM 2601 N N . TRP A 1 356 ? -15.085 -18.421 4.280 1.00 98.12 356 TRP A N 1
ATOM 2602 C CA . TRP A 1 356 ? -15.384 -19.861 4.321 1.00 98.12 356 TRP A CA 1
ATOM 2603 C C . TRP A 1 356 ? -14.246 -20.704 4.904 1.00 98.12 356 TRP A C 1
ATOM 2605 O O . TRP A 1 356 ? -14.488 -21.676 5.616 1.00 98.12 356 TRP A O 1
ATOM 2615 N N . PHE A 1 357 ? -12.997 -20.328 4.629 1.00 98.12 357 PHE A N 1
ATOM 2616 C CA . PHE A 1 357 ? -11.800 -21.092 4.974 1.00 98.12 357 PHE A CA 1
ATOM 2617 C C . PHE A 1 357 ? -10.672 -20.167 5.471 1.00 98.12 357 PHE A C 1
ATOM 2619 O O . PHE A 1 357 ? -9.621 -20.069 4.826 1.00 98.12 357 PHE A O 1
ATOM 2626 N N . PRO A 1 358 ? -10.830 -19.487 6.624 1.00 96.38 358 PRO A N 1
ATOM 2627 C CA . PRO A 1 358 ? -9.878 -18.474 7.093 1.00 96.38 358 PRO A CA 1
ATOM 2628 C C . PRO A 1 358 ? -8.456 -19.013 7.264 1.00 96.38 358 PRO A C 1
ATOM 2630 O O . PRO A 1 358 ? -7.495 -18.369 6.851 1.00 96.38 358 PRO A O 1
ATOM 2633 N N . GLN A 1 359 ? -8.306 -20.217 7.824 1.00 97.19 359 GLN A N 1
ATOM 2634 C CA . GLN A 1 359 ? -6.987 -20.815 8.063 1.00 97.19 359 GLN A CA 1
ATOM 2635 C C . GLN A 1 359 ? -6.303 -21.254 6.762 1.00 97.19 359 GLN A C 1
ATOM 2637 O O . GLN A 1 359 ? -5.112 -21.009 6.592 1.00 97.19 359 GLN A O 1
ATOM 2642 N N . LEU A 1 360 ? -7.053 -21.862 5.833 1.00 98.25 360 LEU A N 1
ATOM 2643 C CA . LEU A 1 360 ? -6.519 -22.281 4.534 1.00 98.25 360 LEU A CA 1
ATOM 2644 C C . LEU A 1 360 ? -6.132 -21.069 3.684 1.00 98.25 360 LEU A C 1
ATOM 2646 O O . LEU A 1 360 ? -5.066 -21.058 3.080 1.00 98.25 360 LEU A O 1
ATOM 2650 N N . THR A 1 361 ? -6.969 -20.032 3.687 1.00 98.38 361 THR A N 1
ATOM 2651 C CA . THR A 1 361 ? -6.713 -18.794 2.945 1.00 98.38 361 THR A CA 1
ATOM 2652 C C . THR A 1 361 ? -5.489 -18.068 3.490 1.00 98.38 361 THR A C 1
ATOM 2654 O O . THR A 1 361 ? -4.627 -17.671 2.711 1.00 98.38 361 THR A O 1
ATOM 2657 N N . LEU A 1 362 ? -5.355 -17.951 4.818 1.00 98.06 362 LEU A N 1
ATOM 2658 C CA . LEU A 1 362 ? -4.148 -17.399 5.438 1.00 98.06 362 LEU A CA 1
ATOM 2659 C C . LEU A 1 362 ? -2.906 -18.221 5.089 1.00 98.06 362 LEU A C 1
ATOM 2661 O O . LEU A 1 362 ? -1.907 -17.639 4.684 1.00 98.06 362 LEU A O 1
ATOM 2665 N N . ALA A 1 363 ? -2.965 -19.551 5.196 1.00 98.44 363 ALA A N 1
ATOM 2666 C CA . ALA A 1 363 ? -1.838 -20.419 4.856 1.00 98.44 363 ALA A CA 1
ATOM 2667 C C . ALA A 1 363 ? -1.435 -20.287 3.378 1.00 98.44 363 ALA A C 1
ATOM 2669 O O . ALA A 1 363 ? -0.251 -20.146 3.076 1.00 98.44 363 ALA A O 1
ATOM 2670 N N . GLY A 1 364 ? -2.411 -20.268 2.465 1.00 98.50 364 GLY A N 1
ATOM 2671 C CA . GLY A 1 364 ? -2.181 -20.064 1.036 1.00 98.50 364 GLY A CA 1
ATOM 2672 C C . GLY A 1 364 ? -1.574 -18.695 0.735 1.00 98.50 364 GLY A C 1
ATOM 2673 O O . GLY A 1 364 ? -0.629 -18.601 -0.043 1.00 98.50 364 GLY A O 1
ATOM 2674 N N . LEU A 1 365 ? -2.050 -17.638 1.398 1.00 98.44 365 LEU A N 1
ATOM 2675 C CA . LEU A 1 365 ? -1.515 -16.287 1.239 1.00 98.44 365 LEU A CA 1
ATOM 2676 C C . LEU A 1 365 ? -0.106 -16.148 1.831 1.00 98.44 365 LEU A C 1
ATOM 2678 O O . LEU A 1 365 ? 0.746 -15.502 1.227 1.00 98.44 365 LEU A O 1
ATOM 2682 N N . THR A 1 366 ? 0.173 -16.796 2.966 1.00 98.62 366 THR A N 1
ATOM 2683 C CA . THR A 1 366 ? 1.525 -16.915 3.526 1.00 98.62 366 THR A CA 1
ATOM 2684 C C . THR A 1 366 ? 2.459 -17.632 2.554 1.00 98.62 366 THR A C 1
ATOM 2686 O O . THR A 1 366 ? 3.547 -17.130 2.284 1.00 98.62 366 THR A O 1
ATOM 2689 N N . ALA A 1 367 ? 2.036 -18.767 1.991 1.00 98.56 367 ALA A N 1
ATOM 2690 C CA . ALA A 1 367 ? 2.825 -19.508 1.012 1.00 98.56 367 ALA A CA 1
ATOM 2691 C C . ALA A 1 367 ? 3.080 -18.677 -0.255 1.00 98.56 367 ALA A C 1
ATOM 2693 O O . ALA A 1 367 ? 4.215 -18.609 -0.718 1.00 98.56 367 ALA A O 1
ATOM 2694 N N . ALA A 1 368 ? 2.058 -17.986 -0.769 1.00 98.31 368 ALA A N 1
ATOM 2695 C CA . ALA A 1 368 ? 2.185 -17.091 -1.914 1.00 98.31 368 ALA A CA 1
ATOM 2696 C C . ALA A 1 368 ? 3.149 -15.931 -1.630 1.00 98.31 368 ALA A C 1
ATOM 2698 O O . ALA A 1 368 ? 3.996 -15.631 -2.464 1.00 98.31 368 ALA A O 1
ATOM 2699 N N . TRP A 1 369 ? 3.067 -15.309 -0.450 1.00 98.62 369 TRP A N 1
ATOM 2700 C CA . TRP A 1 369 ? 3.981 -14.243 -0.037 1.00 98.62 369 TRP A CA 1
ATOM 2701 C C . TRP A 1 369 ? 5.433 -14.725 0.026 1.00 98.62 369 TRP A C 1
ATOM 2703 O O . TRP A 1 369 ? 6.315 -14.105 -0.563 1.00 98.62 369 TRP A O 1
ATOM 2713 N N . VAL A 1 370 ? 5.679 -15.857 0.693 1.00 98.62 370 VAL A N 1
ATOM 2714 C CA . VAL A 1 370 ? 7.017 -16.459 0.790 1.00 98.62 370 VAL A CA 1
ATOM 2715 C C . VAL A 1 370 ? 7.542 -16.828 -0.594 1.00 98.62 370 VAL A C 1
ATOM 2717 O O . VAL A 1 370 ? 8.686 -16.514 -0.905 1.00 98.62 370 VAL A O 1
ATOM 2720 N N . PHE A 1 371 ? 6.712 -17.435 -1.445 1.00 98.44 371 PHE A N 1
ATOM 2721 C CA . PHE A 1 371 ? 7.088 -17.784 -2.811 1.00 98.44 371 PHE A CA 1
ATOM 2722 C C . PHE A 1 371 ? 7.431 -16.544 -3.643 1.00 98.44 371 PHE A C 1
ATOM 2724 O O . PHE A 1 371 ? 8.487 -16.505 -4.264 1.00 98.44 371 PHE A O 1
ATOM 2731 N N . LEU A 1 372 ? 6.588 -15.508 -3.626 1.00 97.88 372 LEU A N 1
ATOM 2732 C CA . LEU A 1 372 ? 6.841 -14.265 -4.357 1.00 97.88 372 LEU A CA 1
ATOM 2733 C C . LEU A 1 372 ? 8.092 -13.547 -3.846 1.00 97.88 372 LEU A C 1
ATOM 2735 O O . LEU A 1 372 ? 8.827 -12.983 -4.646 1.00 97.88 372 LEU A O 1
ATOM 2739 N N . CYS A 1 373 ? 8.389 -13.597 -2.548 1.00 98.25 373 CYS A N 1
ATOM 2740 C CA . CYS A 1 373 ? 9.647 -13.066 -2.035 1.00 98.25 373 CYS A CA 1
ATOM 2741 C C . CYS A 1 373 ? 10.844 -13.933 -2.444 1.00 98.25 373 CYS A C 1
ATOM 2743 O O . CYS A 1 373 ? 11.814 -13.394 -2.949 1.00 98.25 373 CYS A O 1
ATOM 2745 N N . ALA A 1 374 ? 10.811 -15.251 -2.252 1.00 98.19 374 ALA A N 1
ATOM 2746 C CA . ALA A 1 374 ? 11.986 -16.107 -2.428 1.00 98.19 374 ALA A CA 1
ATOM 2747 C C . ALA A 1 374 ? 12.278 -16.472 -3.894 1.00 98.19 374 ALA A C 1
ATOM 2749 O O . ALA A 1 374 ? 13.436 -16.593 -4.285 1.00 98.19 374 ALA A O 1
ATOM 2750 N N . ALA A 1 375 ? 11.241 -16.655 -4.712 1.00 98.19 375 ALA A N 1
ATOM 2751 C CA . ALA A 1 375 ? 11.356 -17.201 -6.061 1.00 98.19 375 ALA A CA 1
ATOM 2752 C C . ALA A 1 375 ? 11.267 -16.145 -7.173 1.00 98.19 375 ALA A C 1
ATOM 2754 O O . ALA A 1 375 ? 11.393 -16.503 -8.342 1.00 98.19 375 ALA A O 1
ATOM 2755 N N . VAL A 1 376 ? 11.070 -14.853 -6.868 1.00 97.94 376 VAL A N 1
ATOM 2756 C CA . VAL A 1 376 ? 10.875 -13.841 -7.925 1.00 97.94 376 VAL A CA 1
ATOM 2757 C C . VAL A 1 376 ? 12.055 -13.744 -8.887 1.00 97.94 376 VAL A C 1
ATOM 2759 O O . VAL A 1 376 ? 11.823 -13.648 -10.086 1.00 97.94 376 VAL A O 1
ATOM 2762 N N . VAL A 1 377 ? 13.296 -13.798 -8.396 1.00 98.00 377 VAL A N 1
ATOM 2763 C CA . VAL A 1 377 ? 14.497 -13.704 -9.240 1.00 98.00 377 VAL A CA 1
ATOM 2764 C C . VAL A 1 377 ? 14.581 -14.887 -10.216 1.00 98.00 377 VAL A C 1
ATOM 2766 O O . VAL A 1 377 ? 14.589 -14.636 -11.423 1.00 98.00 377 VAL A O 1
ATOM 2769 N N . PRO A 1 378 ? 14.578 -16.163 -9.768 1.00 98.00 378 PRO A N 1
ATOM 2770 C CA . PRO A 1 378 ? 14.642 -17.288 -10.699 1.00 98.00 378 PRO A CA 1
ATOM 2771 C C . PRO A 1 378 ? 13.412 -17.378 -11.608 1.00 98.00 378 PRO A C 1
ATOM 2773 O O . PRO A 1 378 ? 13.555 -17.734 -12.774 1.00 98.00 378 PRO A O 1
ATOM 2776 N N . VAL A 1 379 ? 12.215 -17.016 -11.128 1.00 98.19 379 VAL A N 1
ATOM 2777 C CA . VAL A 1 379 ? 11.008 -16.986 -11.969 1.00 98.19 379 VAL A CA 1
ATOM 2778 C C . VAL A 1 379 ? 11.125 -15.908 -13.047 1.00 98.19 379 VAL A C 1
ATOM 2780 O O . VAL A 1 379 ? 10.893 -16.206 -14.213 1.00 98.19 379 VAL A O 1
ATOM 2783 N N . ALA A 1 380 ? 11.523 -14.681 -12.702 1.00 97.25 380 ALA A N 1
ATOM 2784 C CA . ALA A 1 380 ? 11.739 -13.598 -13.664 1.00 97.25 380 ALA A CA 1
ATOM 2785 C C . ALA A 1 380 ? 12.739 -14.001 -14.756 1.00 97.25 380 ALA A C 1
ATOM 2787 O O . ALA A 1 380 ? 12.436 -13.879 -15.946 1.00 97.25 380 ALA A O 1
ATOM 2788 N N . HIS A 1 381 ? 13.880 -14.553 -14.341 1.00 97.00 381 HIS A N 1
ATOM 2789 C CA . HIS A 1 381 ? 14.910 -15.028 -15.254 1.00 97.00 381 HIS A CA 1
ATOM 2790 C C . HIS A 1 381 ? 14.386 -16.163 -16.150 1.00 97.00 381 HIS A C 1
ATOM 2792 O O . HIS A 1 381 ? 14.574 -16.132 -17.363 1.00 97.00 381 HIS A O 1
ATOM 2798 N N . LEU A 1 382 ? 13.648 -17.134 -15.596 1.00 97.88 382 LEU A N 1
ATOM 2799 C CA . LEU A 1 382 ? 13.053 -18.232 -16.365 1.00 97.88 382 LEU A CA 1
ATOM 2800 C C . LEU A 1 382 ? 12.049 -17.734 -17.416 1.00 97.88 382 LEU A C 1
ATOM 2802 O O . LEU A 1 382 ? 12.127 -18.149 -18.570 1.00 97.88 382 LEU A O 1
ATOM 2806 N N . LEU A 1 383 ? 11.127 -16.836 -17.049 1.00 97.44 383 LEU A N 1
ATOM 2807 C CA . LEU A 1 383 ? 10.139 -16.279 -17.985 1.00 97.44 383 LEU A CA 1
ATOM 2808 C C . LEU A 1 383 ? 10.827 -15.548 -19.150 1.00 97.44 383 LEU A C 1
ATOM 2810 O O . LEU A 1 383 ? 10.380 -15.651 -20.296 1.00 97.44 383 LEU A O 1
ATOM 2814 N N . TYR A 1 384 ? 11.926 -14.844 -18.864 1.00 95.88 384 TYR A N 1
ATOM 2815 C CA . TYR A 1 384 ? 12.750 -14.189 -19.874 1.00 95.88 384 TYR A CA 1
ATOM 2816 C C . TYR A 1 384 ? 13.484 -15.199 -20.770 1.00 95.88 384 TYR A C 1
ATOM 2818 O O . TYR A 1 384 ? 13.399 -15.107 -21.994 1.00 95.88 384 TYR A O 1
ATOM 2826 N N . ARG A 1 385 ? 14.137 -16.217 -20.193 1.00 96.31 385 ARG A N 1
ATOM 2827 C CA . ARG A 1 385 ? 14.853 -17.272 -20.939 1.00 96.31 385 ARG A CA 1
ATOM 2828 C C . ARG A 1 385 ? 13.933 -18.099 -21.837 1.00 96.31 385 ARG A C 1
ATOM 2830 O O . ARG A 1 385 ? 14.344 -18.493 -22.923 1.00 96.31 385 ARG A O 1
ATOM 2837 N N . LEU A 1 386 ? 12.685 -18.311 -21.420 1.00 97.19 386 LEU A N 1
ATOM 2838 C CA . LEU A 1 386 ? 11.635 -18.943 -22.229 1.00 97.19 386 LEU A CA 1
ATOM 2839 C C . LEU A 1 386 ? 11.070 -18.024 -23.325 1.00 97.19 386 LEU A C 1
ATOM 2841 O O . LEU A 1 386 ? 10.150 -18.423 -24.035 1.00 97.19 386 LEU A O 1
ATOM 2845 N N . ARG A 1 387 ? 11.590 -16.795 -23.457 1.00 95.69 387 ARG A N 1
ATOM 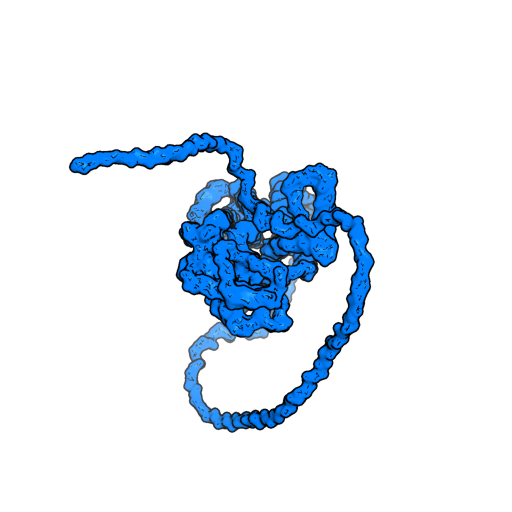2846 C CA . ARG A 1 387 ? 11.149 -15.780 -24.423 1.00 95.69 387 ARG A CA 1
ATOM 2847 C C . ARG A 1 387 ? 9.646 -15.530 -24.376 1.00 95.69 387 ARG A C 1
ATOM 2849 O O . ARG A 1 387 ? 9.011 -15.267 -25.394 1.00 95.69 387 ARG A O 1
ATOM 2856 N N . LEU A 1 388 ? 9.050 -15.563 -23.182 1.00 96.19 388 LEU A N 1
ATOM 2857 C CA . LEU A 1 388 ? 7.620 -15.278 -23.045 1.00 96.19 388 LEU A CA 1
ATOM 2858 C C . LEU A 1 388 ? 7.281 -13.827 -23.421 1.00 96.19 388 LEU A C 1
ATOM 2860 O O . LEU A 1 388 ? 6.141 -13.529 -23.758 1.00 96.19 388 LEU A O 1
ATOM 2864 N N . TYR A 1 389 ? 8.270 -12.932 -23.457 1.00 94.06 389 TYR A N 1
ATOM 2865 C CA . TYR A 1 389 ? 8.109 -11.600 -24.035 1.00 94.06 389 TYR A CA 1
ATOM 2866 C C . TYR A 1 389 ? 7.822 -11.605 -25.551 1.00 94.06 389 TYR A C 1
ATOM 2868 O O . TYR A 1 389 ? 7.338 -10.601 -26.054 1.00 94.06 389 TYR A O 1
ATOM 2876 N N . ASP A 1 390 ? 8.035 -12.708 -26.276 1.00 93.69 390 ASP A N 1
ATOM 2877 C CA . ASP A 1 390 ? 7.652 -12.855 -27.690 1.00 93.69 390 ASP A CA 1
ATOM 2878 C C . ASP A 1 390 ? 6.287 -13.548 -27.863 1.00 93.69 390 ASP A C 1
ATOM 2880 O O . ASP A 1 390 ? 5.727 -13.592 -28.959 1.00 93.69 390 ASP A O 1
ATOM 2884 N N . ALA A 1 391 ? 5.708 -14.083 -26.785 1.00 95.31 391 ALA A N 1
ATOM 2885 C CA . ALA A 1 391 ? 4.495 -14.885 -26.853 1.00 95.31 391 ALA A CA 1
ATOM 2886 C C . ALA A 1 391 ? 3.253 -14.026 -27.153 1.00 95.31 391 ALA A C 1
ATOM 2888 O O . ALA A 1 391 ? 2.773 -13.286 -26.295 1.00 95.31 391 ALA A O 1
ATOM 2889 N N . ALA A 1 392 ? 2.682 -14.162 -28.354 1.00 94.31 392 ALA A N 1
ATOM 2890 C CA . ALA A 1 392 ? 1.559 -13.339 -28.825 1.00 94.31 392 ALA A CA 1
ATOM 2891 C C . ALA A 1 392 ? 0.278 -13.436 -27.968 1.00 94.31 392 ALA A C 1
ATOM 2893 O O . ALA A 1 392 ? -0.544 -12.523 -27.996 1.00 94.31 392 ALA A O 1
ATOM 2894 N N . TRP A 1 393 ? 0.110 -14.513 -27.191 1.00 95.38 393 TRP A N 1
ATOM 2895 C CA . TRP A 1 393 ? -1.013 -14.674 -26.260 1.00 95.38 393 TRP A CA 1
ATOM 2896 C C . TRP A 1 393 ? -0.855 -13.853 -24.969 1.00 95.38 393 TRP A C 1
ATOM 2898 O O . TRP A 1 393 ? -1.829 -13.660 -24.240 1.00 95.38 393 TRP A O 1
ATOM 2908 N N . ILE A 1 394 ? 0.348 -13.344 -24.677 1.00 93.12 394 ILE A N 1
ATOM 2909 C CA . ILE A 1 394 ? 0.594 -12.441 -23.553 1.00 93.12 394 ILE A CA 1
ATOM 2910 C C . ILE A 1 394 ? 0.324 -11.006 -24.003 1.00 93.12 394 ILE A C 1
ATOM 2912 O O . ILE A 1 394 ? 0.885 -10.507 -24.983 1.00 93.12 394 ILE A O 1
ATOM 2916 N N . HIS A 1 395 ? -0.509 -10.307 -23.232 1.00 90.19 395 HIS A N 1
ATOM 2917 C CA . HIS A 1 395 ? -0.789 -8.892 -23.448 1.00 90.19 395 HIS A CA 1
ATOM 2918 C C . HIS A 1 395 ? 0.514 -8.076 -23.543 1.00 90.19 395 HIS A C 1
ATOM 2920 O O . HIS A 1 395 ? 1.460 -8.316 -22.793 1.00 90.19 395 HIS A O 1
ATOM 2926 N N . GLU A 1 396 ? 0.559 -7.084 -24.433 1.00 88.12 396 GLU A N 1
ATOM 2927 C CA . GLU A 1 396 ? 1.769 -6.306 -24.748 1.00 88.12 396 GLU A CA 1
ATOM 2928 C C . GLU A 1 396 ? 2.481 -5.753 -23.503 1.00 88.12 396 GLU A C 1
ATOM 2930 O O . GLU A 1 396 ? 3.689 -5.914 -23.342 1.00 88.12 396 GLU A O 1
ATOM 2935 N N . THR A 1 397 ? 1.731 -5.190 -22.552 1.00 87.56 397 THR A N 1
ATOM 2936 C CA . THR A 1 397 ? 2.307 -4.681 -21.295 1.00 87.56 397 THR A CA 1
ATOM 2937 C C . THR A 1 397 ? 2.935 -5.776 -20.429 1.00 87.56 397 THR A C 1
ATOM 2939 O O . THR A 1 397 ? 3.882 -5.498 -19.697 1.00 87.56 397 THR A O 1
ATOM 2942 N N . GLY A 1 398 ? 2.425 -7.009 -20.491 1.00 91.81 398 GLY A N 1
ATOM 2943 C CA . GLY A 1 398 ? 2.992 -8.174 -19.811 1.00 91.81 398 GLY A CA 1
ATOM 2944 C C . GLY A 1 398 ? 4.292 -8.630 -20.467 1.00 91.81 398 GLY A C 1
ATOM 2945 O O . GLY A 1 398 ? 5.275 -8.852 -19.766 1.00 91.81 398 GLY A O 1
ATOM 2946 N N . ARG A 1 399 ? 4.329 -8.665 -21.804 1.00 92.19 399 ARG A N 1
ATOM 2947 C CA . ARG A 1 399 ? 5.549 -8.947 -22.575 1.00 92.19 399 ARG A CA 1
ATOM 2948 C C . ARG A 1 399 ? 6.664 -7.949 -22.261 1.00 92.19 399 ARG A C 1
ATOM 2950 O O . ARG A 1 399 ? 7.772 -8.353 -21.922 1.00 92.19 399 ARG A O 1
ATOM 2957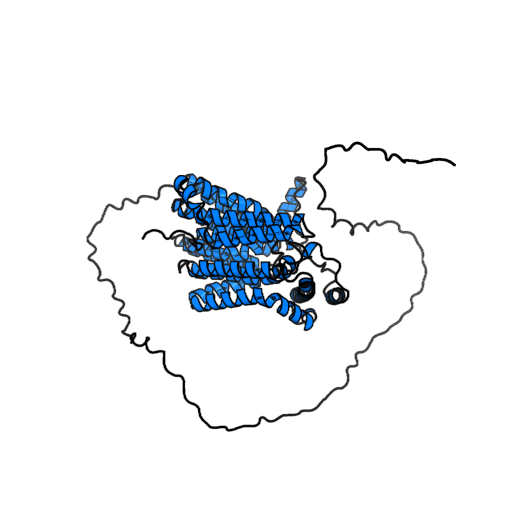 N N . HIS A 1 400 ? 6.332 -6.657 -22.250 1.00 89.06 400 HIS A N 1
ATOM 2958 C CA . HIS A 1 400 ? 7.260 -5.589 -21.872 1.00 89.06 400 HIS A CA 1
ATOM 2959 C C . HIS A 1 400 ? 7.803 -5.752 -20.445 1.00 89.06 400 HIS A C 1
ATOM 2961 O O . HIS A 1 400 ? 8.995 -5.585 -20.202 1.00 89.06 400 HIS A O 1
ATOM 2967 N N . ARG A 1 401 ? 6.950 -6.146 -19.492 1.00 91.94 401 ARG A N 1
ATOM 2968 C CA . ARG A 1 401 ? 7.380 -6.430 -18.114 1.00 91.94 401 ARG A CA 1
ATOM 2969 C C . ARG A 1 401 ? 8.317 -7.626 -18.040 1.00 91.94 401 ARG A C 1
ATOM 2971 O O . ARG A 1 401 ? 9.320 -7.519 -17.355 1.00 91.94 401 ARG A O 1
ATOM 2978 N N . ILE A 1 402 ? 8.039 -8.718 -18.754 1.00 94.50 402 ILE A N 1
ATOM 2979 C CA . ILE A 1 402 ? 8.917 -9.898 -18.775 1.00 94.50 402 ILE A CA 1
ATOM 2980 C C . ILE A 1 402 ? 10.312 -9.536 -19.307 1.00 94.50 402 ILE A C 1
ATOM 2982 O O . ILE A 1 402 ? 11.303 -9.966 -18.722 1.00 94.50 402 ILE A O 1
ATOM 2986 N N . ALA A 1 403 ? 10.407 -8.711 -20.357 1.00 92.19 403 ALA A N 1
ATOM 2987 C CA . ALA A 1 403 ? 11.694 -8.225 -20.864 1.00 92.19 403 ALA A CA 1
ATOM 2988 C C . ALA A 1 403 ? 12.463 -7.404 -19.807 1.00 92.19 403 ALA A C 1
ATOM 2990 O O . ALA A 1 403 ? 13.636 -7.665 -19.547 1.00 92.19 403 ALA A O 1
ATOM 2991 N N . ILE A 1 404 ? 11.784 -6.468 -19.132 1.00 91.12 404 ILE A N 1
ATOM 2992 C CA . ILE A 1 404 ? 12.372 -5.676 -18.035 1.00 91.12 404 ILE A CA 1
ATOM 2993 C C . ILE A 1 404 ? 12.783 -6.566 -16.849 1.00 91.12 404 ILE A C 1
ATOM 2995 O O . ILE A 1 404 ? 13.806 -6.324 -16.203 1.00 91.12 404 ILE A O 1
ATOM 2999 N N . TRP A 1 405 ? 11.982 -7.584 -16.529 1.00 94.94 405 TRP A N 1
ATOM 3000 C CA . TRP A 1 405 ? 12.262 -8.522 -15.445 1.00 94.94 405 TRP A CA 1
ATOM 3001 C C . TRP A 1 405 ? 13.505 -9.356 -15.729 1.00 94.94 405 TRP A C 1
ATOM 3003 O O . TRP A 1 405 ? 14.290 -9.551 -14.806 1.00 94.94 405 TRP A O 1
ATOM 3013 N N . GLY A 1 406 ? 13.716 -9.767 -16.983 1.00 94.00 406 GLY A N 1
ATOM 3014 C CA . GLY A 1 406 ? 14.962 -10.390 -17.436 1.00 94.00 406 GLY A CA 1
ATOM 3015 C C . GLY A 1 406 ? 16.174 -9.528 -17.101 1.00 94.00 406 GLY A C 1
ATOM 3016 O O . GLY A 1 406 ? 17.012 -9.945 -16.303 1.00 94.00 406 GLY A O 1
ATOM 3017 N N . ALA A 1 407 ? 16.172 -8.276 -17.572 1.00 91.88 407 ALA A N 1
ATOM 3018 C CA . ALA A 1 407 ? 17.266 -7.332 -17.325 1.00 91.88 407 ALA A CA 1
ATOM 3019 C C . ALA A 1 407 ? 17.529 -7.128 -15.829 1.00 91.88 407 ALA A C 1
ATOM 3021 O O . ALA A 1 407 ? 18.659 -7.234 -15.362 1.00 91.88 407 ALA A O 1
ATOM 3022 N N . THR A 1 408 ? 16.468 -6.902 -15.048 1.00 93.94 408 THR A N 1
ATOM 3023 C CA . THR A 1 408 ? 16.609 -6.690 -13.599 1.00 93.94 408 THR A CA 1
ATOM 3024 C C . THR A 1 408 ? 17.123 -7.948 -12.888 1.00 93.94 408 THR A C 1
ATOM 3026 O O . THR A 1 408 ? 17.904 -7.846 -11.943 1.00 93.94 408 THR A O 1
ATOM 3029 N N . SER A 1 409 ? 16.701 -9.139 -13.330 1.00 95.56 409 SER A N 1
ATOM 3030 C CA . SER A 1 409 ? 17.178 -10.409 -12.772 1.00 95.56 409 SER A CA 1
ATOM 3031 C C . SER A 1 409 ? 18.650 -10.677 -13.085 1.00 95.56 409 SER A C 1
ATOM 3033 O O . SER A 1 409 ? 19.341 -11.260 -12.254 1.00 95.56 409 SER A O 1
ATOM 3035 N N . ASP A 1 410 ? 19.149 -10.196 -14.224 1.00 93.94 410 ASP A N 1
ATOM 3036 C CA . ASP A 1 410 ? 20.562 -10.304 -14.582 1.00 93.94 410 ASP A CA 1
ATOM 3037 C C . ASP A 1 410 ? 21.405 -9.292 -13.792 1.00 93.94 410 ASP A C 1
ATOM 3039 O O . ASP A 1 410 ? 22.458 -9.638 -13.254 1.00 93.94 410 ASP A O 1
ATOM 3043 N N . TRP A 1 411 ? 20.900 -8.067 -13.607 1.00 93.31 411 TRP A N 1
ATOM 3044 C CA . TRP A 1 411 ? 21.566 -7.047 -12.793 1.00 93.31 411 TRP A CA 1
ATOM 3045 C C . TRP A 1 411 ? 21.704 -7.430 -11.319 1.00 93.31 411 TRP A C 1
ATOM 3047 O O . TRP A 1 411 ? 22.674 -7.027 -10.676 1.00 93.31 411 TRP A O 1
ATOM 3057 N N . TYR A 1 412 ? 20.774 -8.218 -10.775 1.00 94.62 412 TYR A N 1
ATOM 3058 C CA . TYR A 1 412 ? 20.845 -8.721 -9.399 1.00 94.62 412 TYR A CA 1
ATOM 3059 C C . TYR A 1 412 ? 22.183 -9.418 -9.088 1.00 94.62 412 TYR A C 1
ATOM 3061 O O . TYR A 1 412 ? 22.729 -9.244 -7.997 1.00 94.62 412 TYR A O 1
ATOM 3069 N N . TRP A 1 413 ? 22.767 -10.131 -10.056 1.00 95.56 413 TRP A N 1
ATOM 3070 C CA . TRP A 1 413 ? 24.016 -10.873 -9.858 1.00 95.56 413 TRP A CA 1
ATOM 3071 C C . TRP A 1 413 ? 25.249 -9.993 -9.632 1.00 95.56 413 TRP A C 1
ATOM 3073 O O . TRP A 1 413 ? 26.271 -10.496 -9.171 1.00 95.56 413 TRP A O 1
ATOM 3083 N N . SER A 1 414 ? 25.153 -8.686 -9.886 1.00 94.69 414 SER A N 1
ATOM 3084 C CA . SER A 1 414 ? 26.236 -7.737 -9.598 1.00 94.69 414 SER A CA 1
ATOM 3085 C C . SER A 1 414 ? 26.414 -7.451 -8.101 1.00 94.69 414 SER A C 1
ATOM 3087 O O . SER A 1 414 ? 27.523 -7.148 -7.665 1.00 94.69 414 SER A O 1
ATOM 3089 N N . ALA A 1 415 ? 25.348 -7.563 -7.301 1.00 96.62 415 ALA A N 1
ATOM 3090 C CA . ALA A 1 415 ? 25.363 -7.239 -5.874 1.00 96.62 415 ALA A CA 1
ATOM 3091 C C . ALA A 1 415 ? 24.338 -8.080 -5.078 1.00 96.62 415 ALA A C 1
ATOM 3093 O O . ALA A 1 415 ? 23.430 -7.530 -4.453 1.00 96.62 415 ALA A O 1
ATOM 3094 N N . PRO A 1 416 ? 24.459 -9.420 -5.048 1.00 97.62 416 PRO A N 1
ATOM 3095 C CA . PRO A 1 416 ? 23.370 -10.294 -4.606 1.00 97.62 416 PRO A CA 1
ATOM 3096 C C . PRO A 1 416 ? 23.043 -10.197 -3.109 1.00 97.62 416 PRO A C 1
ATOM 3098 O O . PRO A 1 416 ? 21.897 -10.378 -2.709 1.00 97.62 416 PRO A O 1
ATOM 3101 N N . ILE A 1 417 ? 24.031 -9.917 -2.253 1.00 98.25 417 ILE A N 1
ATOM 3102 C CA . ILE A 1 417 ? 23.833 -9.935 -0.794 1.00 98.25 417 ILE A CA 1
ATOM 3103 C C . ILE A 1 417 ? 23.222 -8.619 -0.306 1.00 98.25 417 ILE A C 1
ATOM 3105 O O . ILE A 1 417 ? 22.190 -8.630 0.367 1.00 98.25 417 ILE A O 1
ATOM 3109 N N . PHE A 1 418 ? 23.851 -7.493 -0.653 1.00 98.31 418 PHE A N 1
ATOM 3110 C CA . PHE A 1 418 ? 23.493 -6.171 -0.132 1.00 98.31 418 PHE A CA 1
ATOM 3111 C C . PHE A 1 418 ? 22.772 -5.272 -1.138 1.00 98.31 418 PHE A C 1
ATOM 3113 O O . PHE A 1 418 ? 22.299 -4.213 -0.736 1.00 98.31 418 PHE A O 1
ATOM 3120 N N . GLY A 1 419 ? 22.653 -5.688 -2.400 1.00 98.00 419 GLY A N 1
ATOM 3121 C CA . GLY A 1 419 ? 21.997 -4.928 -3.458 1.00 98.00 419 GLY A CA 1
ATOM 3122 C C . GLY A 1 419 ? 22.838 -3.775 -4.003 1.00 98.00 419 GLY A C 1
ATOM 3123 O O . GLY A 1 419 ? 23.824 -3.344 -3.402 1.00 98.00 419 GLY A O 1
ATOM 3124 N N . ALA A 1 420 ? 22.410 -3.240 -5.145 1.00 97.12 420 ALA A N 1
ATOM 3125 C CA . ALA A 1 420 ? 23.069 -2.122 -5.826 1.00 97.12 420 ALA A CA 1
ATOM 3126 C C . ALA A 1 420 ? 22.840 -0.747 -5.154 1.00 97.12 420 ALA A C 1
ATOM 3128 O O . ALA A 1 420 ? 23.297 0.280 -5.653 1.00 97.12 420 ALA A O 1
ATOM 3129 N N . GLY A 1 421 ? 22.127 -0.716 -4.025 1.00 97.56 421 GLY A N 1
ATOM 3130 C CA . GLY A 1 421 ? 21.746 0.498 -3.310 1.00 97.56 421 GLY A CA 1
ATOM 3131 C C . GLY A 1 421 ? 20.342 0.969 -3.689 1.00 97.56 421 GLY A C 1
ATOM 3132 O O . GLY A 1 421 ? 19.866 0.776 -4.810 1.00 97.56 421 GLY A O 1
ATOM 3133 N N . LEU A 1 422 ? 19.650 1.588 -2.738 1.00 96.88 422 LEU A N 1
ATOM 3134 C CA . LEU A 1 422 ? 18.243 1.960 -2.868 1.00 96.88 422 LEU A CA 1
ATOM 3135 C C . LEU A 1 422 ? 17.985 2.920 -4.034 1.00 96.88 422 LEU A C 1
ATOM 3137 O O . LEU A 1 422 ? 18.719 3.875 -4.232 1.00 96.88 422 LEU A O 1
ATOM 3141 N N . ALA A 1 423 ? 16.898 2.738 -4.768 1.00 95.19 423 ALA A N 1
ATOM 3142 C CA . ALA A 1 423 ? 16.546 3.475 -5.982 1.00 95.19 423 ALA A CA 1
ATOM 3143 C C . ALA A 1 423 ? 17.559 3.376 -7.146 1.00 95.19 423 ALA A C 1
ATOM 3145 O O . ALA A 1 423 ? 17.404 4.104 -8.130 1.00 95.19 423 ALA A O 1
ATOM 3146 N N . SER A 1 424 ? 18.542 2.469 -7.083 1.00 95.12 424 SER A N 1
ATOM 3147 C CA . SER A 1 424 ? 19.566 2.288 -8.128 1.00 95.12 424 SER A CA 1
ATOM 3148 C C . SER A 1 424 ? 19.004 1.904 -9.493 1.00 95.12 424 SER A C 1
ATOM 3150 O O . SER A 1 424 ? 19.621 2.248 -10.500 1.00 95.12 424 SER A O 1
ATOM 3152 N N . ALA A 1 425 ? 17.816 1.285 -9.566 1.00 91.31 425 ALA A N 1
ATOM 3153 C CA . ALA A 1 425 ? 17.191 0.941 -10.846 1.00 91.31 425 ALA A CA 1
ATOM 3154 C C . ALA A 1 425 ? 16.992 2.165 -11.757 1.00 91.31 425 ALA A C 1
ATOM 3156 O O . ALA A 1 425 ? 16.972 2.023 -12.977 1.00 91.31 425 ALA A O 1
ATOM 3157 N N . ARG A 1 426 ? 16.883 3.368 -11.167 1.00 87.94 426 ARG A N 1
ATOM 3158 C CA . ARG A 1 426 ? 16.665 4.627 -11.892 1.00 87.94 426 ARG A CA 1
ATOM 3159 C C . ARG A 1 426 ? 17.889 5.175 -12.610 1.00 87.94 426 ARG A C 1
ATOM 3161 O O . ARG A 1 426 ? 17.716 5.949 -13.540 1.00 87.94 426 ARG A O 1
ATOM 3168 N N . GLU A 1 427 ? 19.074 4.784 -12.163 1.00 88.75 427 GLU A N 1
ATOM 3169 C CA . GLU A 1 427 ? 20.362 5.293 -12.649 1.00 88.75 427 GLU A CA 1
ATOM 3170 C C . GLU A 1 427 ? 21.146 4.192 -13.374 1.00 88.75 427 GLU A C 1
ATOM 3172 O O . GLU A 1 427 ? 22.369 4.254 -13.483 1.00 88.75 427 GLU A O 1
ATOM 3177 N N . GLN A 1 428 ? 20.459 3.134 -13.819 1.00 81.12 428 GLN A N 1
ATOM 3178 C CA . GLN A 1 428 ? 21.134 2.042 -14.505 1.00 81.12 428 GLN A CA 1
ATOM 3179 C C . GLN A 1 428 ? 21.673 2.472 -15.867 1.00 81.12 428 GLN A C 1
ATOM 3181 O O . GLN A 1 428 ? 21.042 3.279 -16.556 1.00 81.12 428 GLN A O 1
ATOM 3186 N N . PRO A 1 429 ? 22.834 1.926 -16.269 1.00 70.75 429 PRO A N 1
ATOM 3187 C CA . PRO A 1 429 ? 23.378 2.161 -17.592 1.00 70.75 429 PRO A CA 1
ATOM 3188 C C . PRO A 1 429 ? 22.431 1.630 -18.674 1.00 70.75 429 PRO A C 1
ATOM 3190 O O . PRO A 1 429 ? 21.459 0.916 -18.409 1.00 70.75 429 PRO A O 1
ATOM 3193 N N . ALA A 1 430 ? 22.728 1.997 -19.921 1.00 73.50 430 ALA A N 1
ATOM 3194 C CA . ALA A 1 430 ? 22.008 1.479 -21.074 1.00 73.50 430 ALA A CA 1
ATOM 3195 C C . ALA A 1 430 ? 21.955 -0.056 -21.034 1.00 73.50 430 ALA A C 1
ATOM 3197 O O . ALA A 1 430 ? 22.919 -0.714 -20.639 1.00 73.50 430 ALA A O 1
ATOM 3198 N N . LEU A 1 431 ? 20.816 -0.607 -21.452 1.00 78.94 431 LEU A N 1
ATOM 3199 C CA . LEU A 1 431 ? 20.652 -2.046 -21.601 1.00 78.94 431 LEU A CA 1
ATOM 3200 C C . LEU A 1 431 ? 21.750 -2.629 -22.489 1.00 78.94 431 LEU A C 1
ATOM 3202 O O . LEU A 1 431 ? 22.146 -2.008 -23.480 1.00 78.94 431 LEU A O 1
ATOM 3206 N N . ASP A 1 432 ? 22.180 -3.849 -22.175 1.00 82.69 432 ASP A N 1
ATOM 3207 C CA . ASP A 1 432 ? 22.991 -4.614 -23.112 1.00 82.69 432 ASP A CA 1
ATOM 3208 C C . ASP A 1 432 ? 22.228 -4.872 -24.424 1.00 82.69 432 ASP A C 1
ATOM 3210 O O . ASP A 1 432 ? 21.004 -4.717 -24.520 1.00 82.69 432 ASP A O 1
ATOM 3214 N N . ALA A 1 433 ? 22.972 -5.263 -25.459 1.00 83.38 433 ALA A N 1
ATOM 3215 C CA . ALA A 1 433 ? 22.414 -5.475 -26.789 1.00 83.38 433 ALA A CA 1
ATOM 3216 C C . ALA A 1 433 ? 21.285 -6.521 -26.798 1.00 83.38 433 ALA A C 1
ATOM 3218 O O . ALA A 1 433 ? 20.305 -6.337 -27.514 1.00 83.38 433 ALA A O 1
ATOM 3219 N N . ALA A 1 434 ? 21.378 -7.570 -25.974 1.00 83.00 434 ALA A N 1
ATOM 3220 C CA . ALA A 1 434 ? 20.382 -8.636 -25.935 1.00 83.00 434 ALA A CA 1
ATOM 3221 C C . ALA A 1 434 ? 19.041 -8.141 -25.371 1.00 83.00 434 ALA A C 1
ATOM 3223 O O . ALA A 1 434 ? 17.986 -8.388 -25.957 1.00 83.00 434 ALA A O 1
ATOM 3224 N N . HIS A 1 435 ? 19.071 -7.390 -24.270 1.00 84.19 435 HIS A N 1
ATOM 3225 C CA . HIS A 1 435 ? 17.877 -6.784 -23.688 1.00 84.19 435 HIS A CA 1
ATOM 3226 C C . HIS A 1 435 ? 17.317 -5.663 -24.566 1.00 84.19 435 HIS A C 1
ATOM 3228 O O . HIS A 1 435 ? 16.098 -5.537 -24.704 1.00 84.19 435 HIS A O 1
ATOM 3234 N N . ALA A 1 436 ? 18.188 -4.864 -25.188 1.00 83.25 436 ALA A N 1
ATOM 3235 C CA . ALA A 1 436 ? 17.772 -3.851 -26.148 1.00 83.25 436 ALA A CA 1
ATOM 3236 C C . ALA A 1 436 ? 17.043 -4.489 -27.342 1.00 83.25 436 ALA A C 1
ATOM 3238 O O . ALA A 1 436 ? 15.984 -4.005 -27.739 1.00 83.25 436 ALA A O 1
ATOM 3239 N N . ASP A 1 437 ? 17.556 -5.600 -27.872 1.00 83.12 437 ASP A N 1
ATOM 3240 C CA . ASP A 1 437 ? 16.937 -6.339 -28.974 1.00 83.12 437 ASP A CA 1
ATOM 3241 C C . ASP A 1 437 ? 15.575 -6.931 -28.593 1.00 83.12 437 ASP A C 1
ATOM 3243 O O . ASP A 1 437 ? 14.624 -6.805 -29.366 1.00 83.12 437 ASP A O 1
ATOM 3247 N N . ALA A 1 438 ? 15.433 -7.487 -27.384 1.00 81.38 438 ALA A N 1
ATOM 3248 C CA . ALA A 1 438 ? 14.144 -7.974 -26.880 1.00 81.38 438 ALA A CA 1
ATOM 3249 C C . ALA A 1 438 ? 13.071 -6.868 -26.837 1.00 81.38 438 ALA A C 1
ATOM 3251 O O . ALA A 1 438 ? 11.882 -7.132 -27.023 1.00 81.38 438 ALA A O 1
ATOM 3252 N N . LEU A 1 439 ? 13.484 -5.616 -26.629 1.00 79.50 439 LEU A N 1
ATOM 3253 C CA . LEU A 1 439 ? 12.590 -4.463 -26.573 1.00 79.50 439 LEU A CA 1
ATOM 3254 C C . LEU A 1 439 ? 12.351 -3.796 -27.927 1.00 79.50 439 LEU A C 1
ATOM 3256 O O . LEU A 1 439 ? 11.303 -3.184 -28.100 1.00 79.50 439 LEU A O 1
ATOM 3260 N N . LYS A 1 440 ? 13.244 -3.946 -28.915 1.00 79.69 440 LYS A N 1
ATOM 3261 C CA . LYS A 1 440 ? 13.032 -3.405 -30.275 1.00 79.69 440 LYS A CA 1
ATOM 3262 C C . LYS A 1 440 ? 11.727 -3.900 -30.903 1.00 79.69 440 LYS A C 1
ATOM 3264 O O . LYS A 1 440 ? 11.077 -3.157 -31.633 1.00 79.69 440 LYS A O 1
ATOM 3269 N N . ASN A 1 441 ? 11.325 -5.130 -30.581 1.00 73.31 441 ASN A N 1
ATOM 3270 C CA . ASN A 1 441 ? 10.091 -5.745 -31.075 1.00 73.31 441 ASN A CA 1
ATOM 3271 C C . ASN A 1 441 ? 8.836 -5.339 -30.278 1.00 73.31 441 ASN A C 1
ATOM 3273 O O . ASN A 1 441 ? 7.716 -5.675 -30.665 1.00 73.31 441 ASN A O 1
ATOM 3277 N N . LEU A 1 442 ? 9.006 -4.622 -29.166 1.00 71.56 442 LEU A N 1
ATOM 3278 C CA . LEU A 1 442 ? 7.943 -4.201 -28.262 1.00 71.56 442 LEU A CA 1
ATOM 3279 C C . LEU A 1 442 ? 7.796 -2.679 -28.372 1.00 71.56 442 LEU A C 1
ATOM 3281 O O . LEU A 1 442 ? 8.547 -1.955 -27.742 1.00 71.56 442 LEU A O 1
ATOM 3285 N N . SER A 1 443 ? 6.851 -2.217 -29.203 1.00 61.16 443 SER A N 1
ATOM 3286 C CA . SER A 1 443 ? 6.410 -0.817 -29.400 1.00 61.16 443 SER A CA 1
ATOM 3287 C C . SER A 1 443 ? 7.447 0.289 -29.124 1.00 61.16 443 SER A C 1
ATOM 3289 O O . SER A 1 443 ? 7.766 0.605 -27.980 1.00 61.16 443 SER A O 1
ATOM 3291 N N . ALA A 1 444 ? 7.841 1.025 -30.172 1.00 54.34 444 ALA A N 1
ATOM 3292 C CA . ALA A 1 444 ? 8.779 2.162 -30.122 1.00 54.34 444 ALA A CA 1
ATOM 3293 C C . ALA A 1 444 ? 8.430 3.289 -29.117 1.00 54.34 444 ALA A C 1
ATOM 3295 O O . ALA A 1 444 ? 9.229 4.196 -28.891 1.00 54.34 444 ALA A O 1
ATOM 3296 N N . THR A 1 445 ? 7.239 3.260 -28.512 1.00 51.72 445 THR A N 1
ATOM 3297 C CA . THR A 1 445 ? 6.813 4.219 -27.480 1.00 51.72 445 THR A CA 1
ATOM 3298 C C . THR A 1 445 ? 7.211 3.816 -26.058 1.00 51.72 445 THR A C 1
ATOM 3300 O O . THR A 1 445 ? 7.137 4.642 -25.143 1.00 51.72 445 THR A O 1
ATOM 3303 N N . ALA A 1 446 ? 7.667 2.581 -25.854 1.00 52.28 446 ALA A N 1
ATOM 3304 C CA . ALA A 1 446 ? 8.094 2.084 -24.561 1.00 52.28 446 ALA A CA 1
ATOM 3305 C C . ALA A 1 446 ? 9.523 2.554 -24.244 1.00 52.28 446 ALA A C 1
ATOM 3307 O O . ALA A 1 446 ? 10.495 1.810 -24.333 1.00 52.28 446 ALA A O 1
ATOM 3308 N N . LYS A 1 447 ? 9.670 3.821 -23.837 1.00 56.03 447 LYS A N 1
ATOM 3309 C CA . LYS A 1 447 ? 10.857 4.204 -23.059 1.00 56.03 447 LYS A CA 1
ATOM 3310 C C . LYS A 1 447 ? 10.877 3.301 -21.827 1.00 56.03 447 LYS A C 1
ATOM 3312 O O . LYS A 1 447 ? 9.857 3.241 -21.133 1.00 56.03 447 LYS A O 1
ATOM 3317 N N . LEU A 1 448 ? 11.987 2.609 -21.547 1.00 58.25 448 LEU A N 1
ATOM 3318 C CA . LEU A 1 448 ? 12.095 1.892 -20.280 1.00 58.25 448 LEU A CA 1
ATOM 3319 C C . LEU A 1 448 ? 11.869 2.893 -19.158 1.00 58.25 448 LEU A C 1
ATOM 3321 O O . LEU A 1 448 ? 12.674 3.788 -18.910 1.00 58.25 448 LEU A O 1
ATOM 3325 N N . ASN A 1 449 ? 10.747 2.738 -18.471 1.00 59.81 449 ASN A N 1
ATOM 3326 C CA . ASN A 1 449 ? 10.630 3.291 -17.145 1.00 59.81 449 ASN A CA 1
ATOM 3327 C C . ASN A 1 449 ? 11.640 2.522 -16.296 1.00 59.81 449 ASN A C 1
ATOM 3329 O O . ASN A 1 449 ? 11.553 1.303 -16.198 1.00 59.81 449 ASN A O 1
ATOM 3333 N N . TRP A 1 450 ? 12.600 3.247 -15.731 1.00 72.06 450 TRP A N 1
ATOM 3334 C CA . TRP A 1 450 ? 13.802 2.755 -15.054 1.00 72.06 450 TRP A CA 1
ATOM 3335 C C . TRP A 1 450 ? 13.539 2.009 -13.722 1.00 72.06 450 TRP A C 1
ATOM 3337 O O . TRP A 1 450 ? 14.093 2.341 -12.681 1.00 72.06 450 TRP A O 1
ATOM 3347 N N . HIS A 1 451 ? 12.588 1.073 -13.692 1.00 85.69 451 HIS A N 1
ATOM 3348 C CA . HIS A 1 451 ? 12.341 0.151 -12.581 1.00 85.69 451 HIS A CA 1
ATOM 3349 C C . HIS A 1 451 ? 11.563 -1.081 -13.057 1.00 85.69 451 HIS A C 1
ATOM 3351 O O . HIS A 1 451 ? 10.786 -1.020 -14.007 1.00 85.69 451 HIS A O 1
ATOM 3357 N N . ALA A 1 452 ? 11.700 -2.190 -12.327 1.00 88.94 452 ALA A N 1
ATOM 3358 C CA . ALA A 1 452 ? 11.169 -3.495 -12.721 1.00 88.94 452 ALA A CA 1
ATOM 3359 C C . ALA A 1 452 ? 9.638 -3.589 -12.840 1.00 88.94 452 ALA A C 1
ATOM 3361 O O . ALA A 1 452 ? 9.110 -4.591 -13.316 1.00 88.94 452 ALA A O 1
ATOM 3362 N N . HIS A 1 453 ? 8.894 -2.599 -12.338 1.00 92.56 453 HIS A N 1
ATOM 3363 C CA . HIS A 1 453 ? 7.447 -2.702 -12.133 1.00 92.56 453 HIS A CA 1
ATOM 3364 C C . HIS A 1 453 ? 7.018 -3.992 -11.400 1.00 92.56 453 HIS A C 1
ATOM 3366 O O . HIS A 1 453 ? 5.946 -4.544 -11.654 1.00 92.56 453 HIS A O 1
ATOM 3372 N N . ASN A 1 454 ? 7.888 -4.489 -10.523 1.00 96.56 454 ASN A N 1
ATOM 3373 C CA . ASN A 1 454 ? 7.707 -5.658 -9.678 1.00 96.56 454 ASN A CA 1
ATOM 3374 C C . ASN A 1 454 ? 8.458 -5.372 -8.375 1.00 96.56 454 ASN A C 1
ATOM 3376 O O . ASN A 1 454 ? 9.689 -5.346 -8.359 1.00 96.56 454 ASN A O 1
ATOM 3380 N N . GLY A 1 455 ? 7.711 -5.089 -7.308 1.00 97.12 455 GLY A N 1
ATOM 3381 C CA . GLY A 1 455 ? 8.272 -4.678 -6.023 1.00 97.12 455 GLY A CA 1
ATOM 3382 C C . GLY A 1 455 ? 9.192 -5.734 -5.416 1.00 97.12 455 GLY A C 1
ATOM 3383 O O . GLY A 1 455 ? 10.216 -5.375 -4.848 1.00 97.12 455 GLY A O 1
ATOM 3384 N N . TYR A 1 456 ? 8.889 -7.022 -5.601 1.00 98.31 456 TYR A N 1
ATOM 3385 C CA . TYR A 1 456 ? 9.728 -8.112 -5.102 1.00 98.31 456 TYR A CA 1
ATOM 3386 C C . TYR A 1 456 ? 11.085 -8.127 -5.805 1.00 98.31 456 TYR A C 1
ATOM 3388 O O . TYR A 1 456 ? 12.122 -8.102 -5.148 1.00 98.31 456 TYR A O 1
ATOM 3396 N N . LEU A 1 457 ? 11.083 -8.106 -7.141 1.00 97.56 457 LEU A N 1
ATOM 3397 C CA . LEU A 1 457 ? 12.317 -8.109 -7.929 1.00 97.56 457 LEU A CA 1
ATOM 3398 C C . LEU A 1 457 ? 13.154 -6.851 -7.666 1.00 97.56 457 LEU A C 1
ATOM 3400 O O . LEU A 1 457 ? 14.375 -6.925 -7.563 1.00 97.56 457 LEU A O 1
ATOM 3404 N N . GLN A 1 458 ? 12.488 -5.705 -7.499 1.00 97.06 458 GLN A N 1
ATOM 3405 C CA . GLN A 1 458 ? 13.145 -4.445 -7.173 1.00 97.06 458 GLN A CA 1
ATOM 3406 C C . GLN A 1 458 ? 13.830 -4.488 -5.797 1.00 97.06 458 GLN A C 1
ATOM 3408 O O . GLN A 1 458 ? 14.942 -3.988 -5.664 1.00 97.06 458 GLN A O 1
ATOM 3413 N N . VAL A 1 459 ? 13.208 -5.103 -4.782 1.00 98.25 459 VAL A N 1
ATOM 3414 C CA . VAL A 1 459 ? 13.837 -5.285 -3.462 1.00 98.25 459 VAL A CA 1
ATOM 3415 C C . VAL A 1 459 ? 15.100 -6.136 -3.571 1.00 98.25 459 VAL A C 1
ATOM 3417 O O . VAL A 1 459 ? 16.129 -5.738 -3.039 1.00 98.25 459 VAL A O 1
ATOM 3420 N N . TRP A 1 460 ? 15.058 -7.262 -4.288 1.00 98.25 460 TRP A N 1
ATOM 3421 C CA . TRP A 1 460 ? 16.244 -8.108 -4.477 1.00 98.25 460 TRP A CA 1
ATOM 3422 C C . TRP A 1 460 ? 17.375 -7.386 -5.193 1.00 98.25 460 TRP A C 1
ATOM 3424 O O . TRP A 1 460 ? 18.523 -7.472 -4.776 1.00 98.25 460 TRP A O 1
ATOM 3434 N N . TYR A 1 461 ? 17.056 -6.663 -6.259 1.00 97.38 461 TYR A N 1
ATOM 3435 C CA . TYR A 1 461 ? 18.064 -5.953 -7.026 1.00 97.38 461 TYR A CA 1
ATOM 3436 C C . TYR A 1 461 ? 18.720 -4.816 -6.217 1.00 97.38 461 TYR A C 1
ATOM 3438 O O . TYR A 1 461 ? 19.943 -4.708 -6.139 1.00 97.38 461 TYR A O 1
ATOM 3446 N N . GLU A 1 462 ? 17.914 -3.981 -5.565 1.00 97.75 462 GLU A N 1
ATOM 3447 C CA . GLU A 1 462 ? 18.413 -2.748 -4.951 1.00 97.75 462 GLU A CA 1
ATOM 3448 C C . GLU A 1 462 ? 18.867 -2.933 -3.495 1.00 97.75 462 GLU A C 1
ATOM 3450 O O . GLU A 1 462 ? 19.786 -2.254 -3.036 1.00 97.75 462 GLU A O 1
ATOM 3455 N N . ALA A 1 463 ? 18.259 -3.880 -2.778 1.00 98.44 463 ALA A N 1
ATOM 3456 C CA . ALA A 1 463 ? 18.513 -4.165 -1.368 1.00 98.44 463 ALA A CA 1
ATOM 3457 C C . ALA A 1 463 ? 19.019 -5.601 -1.117 1.00 98.44 463 ALA A C 1
ATOM 3459 O O . ALA A 1 463 ? 19.168 -6.014 0.029 1.00 98.44 463 ALA A O 1
ATOM 3460 N N . GLY A 1 464 ? 19.287 -6.385 -2.163 1.00 98.38 464 GLY A N 1
ATOM 3461 C CA . GLY A 1 464 ? 19.908 -7.704 -2.050 1.00 98.38 464 GLY A CA 1
ATOM 3462 C C . GLY A 1 464 ? 19.077 -8.742 -1.293 1.00 98.38 464 GLY A C 1
ATOM 3463 O O . GLY A 1 464 ? 17.907 -8.542 -0.948 1.00 98.38 464 GLY A O 1
ATOM 3464 N N . ALA A 1 465 ? 19.715 -9.870 -0.995 1.00 98.50 465 ALA A N 1
ATOM 3465 C CA . ALA A 1 465 ? 19.147 -10.952 -0.201 1.00 98.50 465 ALA A CA 1
ATOM 3466 C C . ALA A 1 465 ? 18.757 -10.503 1.214 1.00 98.50 465 ALA A C 1
ATOM 3468 O O . ALA A 1 465 ? 17.741 -10.957 1.743 1.00 98.50 465 ALA A O 1
ATOM 3469 N N . VAL A 1 466 ? 19.525 -9.589 1.822 1.00 98.69 466 VAL A N 1
ATOM 3470 C CA . VAL A 1 466 ? 19.207 -9.050 3.155 1.00 98.69 466 VAL A CA 1
ATOM 3471 C C . VAL A 1 466 ? 17.900 -8.258 3.114 1.00 98.69 466 VAL A C 1
ATOM 3473 O O . VAL A 1 466 ? 16.999 -8.521 3.913 1.00 98.69 466 VAL A O 1
ATOM 3476 N N . GLY A 1 467 ? 17.745 -7.346 2.151 1.00 98.62 467 GLY A N 1
ATOM 3477 C CA . GLY A 1 467 ? 16.500 -6.613 1.937 1.00 98.62 467 GLY A CA 1
ATOM 3478 C C . GLY A 1 467 ? 15.329 -7.532 1.596 1.00 98.62 467 GLY A C 1
ATOM 3479 O O . GLY A 1 467 ? 14.247 -7.370 2.160 1.00 98.62 467 GLY A O 1
ATOM 3480 N N . GLY A 1 468 ? 15.548 -8.538 0.743 1.00 98.50 468 GLY A N 1
ATOM 3481 C CA . GLY A 1 468 ? 14.549 -9.554 0.398 1.00 98.50 468 GLY A CA 1
ATOM 3482 C C . GLY A 1 468 ? 14.048 -10.336 1.616 1.00 98.50 468 GLY A C 1
ATOM 3483 O O . GLY A 1 468 ? 12.837 -10.485 1.805 1.00 98.50 468 GLY A O 1
ATOM 3484 N N . LEU A 1 469 ? 14.960 -10.771 2.493 1.00 98.62 469 LEU A N 1
ATOM 3485 C CA . LEU A 1 469 ? 14.626 -11.459 3.741 1.00 98.62 469 LEU A CA 1
ATOM 3486 C C . LEU A 1 469 ? 13.857 -10.547 4.700 1.00 98.62 469 LEU A C 1
ATOM 3488 O O . LEU A 1 469 ? 12.811 -10.943 5.214 1.00 98.62 469 LEU A O 1
ATOM 3492 N N . LEU A 1 470 ? 14.333 -9.321 4.926 1.00 98.69 470 LEU A N 1
ATOM 3493 C CA . LEU A 1 470 ? 13.658 -8.369 5.808 1.00 98.69 470 LEU A CA 1
ATOM 3494 C C . LEU A 1 470 ? 12.254 -8.009 5.296 1.00 98.69 470 LEU A C 1
ATOM 3496 O O . LEU A 1 470 ? 11.307 -7.948 6.081 1.00 98.69 470 LEU A O 1
ATOM 3500 N N . PHE A 1 471 ? 12.094 -7.835 3.982 1.00 98.56 471 PHE A N 1
ATOM 3501 C CA . PHE A 1 471 ? 10.798 -7.596 3.350 1.00 98.56 471 PHE A CA 1
ATOM 3502 C C . PHE A 1 471 ? 9.855 -8.792 3.525 1.00 98.56 471 PHE A C 1
ATOM 3504 O O . PHE A 1 471 ? 8.694 -8.621 3.904 1.00 98.56 471 PHE A O 1
ATOM 3511 N N . MET A 1 472 ? 10.363 -10.016 3.341 1.00 98.62 472 MET A N 1
ATOM 3512 C CA . MET A 1 472 ? 9.606 -11.238 3.604 1.00 98.62 472 MET A CA 1
ATOM 3513 C C . MET A 1 472 ? 9.141 -11.309 5.063 1.00 98.62 472 MET A C 1
ATOM 3515 O O . MET A 1 472 ? 7.949 -11.513 5.303 1.00 98.62 472 MET A O 1
ATOM 3519 N N . LEU A 1 473 ? 10.047 -11.092 6.023 1.00 98.62 473 LEU A N 1
ATOM 3520 C CA . LEU A 1 473 ? 9.744 -11.103 7.457 1.00 98.62 473 LEU A CA 1
ATOM 3521 C C . LEU A 1 473 ? 8.706 -10.044 7.836 1.00 98.62 473 LEU A C 1
ATOM 3523 O O . LEU A 1 473 ? 7.824 -10.330 8.645 1.00 98.62 473 LEU A O 1
ATOM 3527 N N . LEU A 1 474 ? 8.754 -8.854 7.227 1.00 98.44 474 LEU A N 1
ATOM 3528 C CA . LEU A 1 474 ? 7.756 -7.811 7.460 1.00 98.44 474 LEU A CA 1
ATOM 3529 C C . LEU A 1 474 ? 6.359 -8.278 7.040 1.00 98.44 474 LEU A C 1
ATOM 3531 O O . LEU A 1 474 ? 5.415 -8.164 7.819 1.00 98.44 474 LEU A O 1
ATOM 3535 N N . GLY A 1 475 ? 6.217 -8.853 5.843 1.00 98.19 475 GLY A N 1
ATOM 3536 C CA . GLY A 1 475 ? 4.923 -9.378 5.401 1.00 98.19 475 GLY A CA 1
ATOM 3537 C C . GLY A 1 475 ? 4.417 -10.535 6.267 1.00 98.19 475 GLY A C 1
ATOM 3538 O O . GLY A 1 475 ? 3.226 -10.594 6.568 1.00 98.19 475 GLY A O 1
ATOM 3539 N N . LEU A 1 476 ? 5.309 -11.404 6.756 1.00 98.50 476 LEU A N 1
ATOM 3540 C CA . LEU A 1 476 ? 4.953 -12.461 7.710 1.00 98.50 476 LEU A CA 1
ATOM 3541 C C . LEU A 1 476 ? 4.496 -11.896 9.063 1.00 98.50 476 LEU A C 1
ATOM 3543 O O . LEU A 1 476 ? 3.508 -12.375 9.621 1.00 98.50 476 LEU A O 1
ATOM 3547 N N . ALA A 1 477 ? 5.159 -10.855 9.572 1.00 97.75 477 ALA A N 1
ATOM 3548 C CA . ALA A 1 477 ? 4.753 -10.168 10.797 1.00 97.75 477 ALA A CA 1
ATOM 3549 C C . ALA A 1 477 ? 3.368 -9.513 10.648 1.00 97.75 477 ALA A C 1
ATOM 3551 O O . ALA A 1 477 ? 2.533 -9.618 11.549 1.00 97.75 477 ALA A O 1
ATOM 3552 N N . LEU A 1 478 ? 3.087 -8.908 9.489 1.00 96.81 478 LEU A N 1
ATOM 3553 C CA . LEU A 1 478 ? 1.771 -8.349 9.172 1.00 96.81 478 LEU A CA 1
ATOM 3554 C C . LEU A 1 478 ? 0.698 -9.442 9.053 1.00 96.81 478 LEU A C 1
ATOM 3556 O O . LEU A 1 478 ? -0.368 -9.304 9.646 1.00 96.81 478 LEU A O 1
ATOM 3560 N N . LEU A 1 479 ? 0.966 -10.559 8.370 1.00 97.69 479 LEU A N 1
ATOM 3561 C CA . LEU A 1 479 ? 0.032 -11.694 8.305 1.00 97.69 479 LEU A CA 1
ATOM 3562 C C . LEU A 1 479 ? -0.238 -12.302 9.686 1.00 97.69 479 LEU A C 1
ATOM 3564 O O . LEU A 1 479 ? -1.370 -12.687 9.984 1.00 97.69 479 LEU A O 1
ATOM 3568 N N . HIS A 1 480 ? 0.769 -12.346 10.560 1.00 97.25 480 HIS A N 1
ATOM 3569 C CA . HIS A 1 480 ? 0.593 -12.759 11.952 1.00 97.25 480 HIS A CA 1
ATOM 3570 C C . HIS A 1 480 ? -0.299 -11.790 12.736 1.00 97.25 480 HIS A C 1
ATOM 3572 O O . HIS A 1 480 ? -1.148 -12.232 13.511 1.00 97.25 480 HIS A O 1
ATOM 3578 N N . ALA A 1 481 ? -0.164 -10.481 12.502 1.00 95.19 481 ALA A N 1
ATOM 3579 C CA . ALA A 1 481 ? -1.074 -9.476 13.051 1.00 95.19 481 ALA A CA 1
ATOM 3580 C C . ALA A 1 481 ? -2.514 -9.704 12.568 1.00 95.19 481 ALA A C 1
ATOM 3582 O O . ALA A 1 481 ? -3.442 -9.771 13.372 1.00 95.19 481 ALA A O 1
ATOM 3583 N N . VAL A 1 482 ? -2.695 -9.921 11.262 1.00 96.38 482 VAL A N 1
ATOM 3584 C CA . VAL A 1 482 ? -4.002 -10.217 10.656 1.00 96.38 482 VAL A CA 1
ATOM 3585 C C . VAL A 1 482 ? -4.605 -11.503 11.223 1.00 96.38 482 VAL A C 1
ATOM 3587 O O . VAL A 1 482 ? -5.798 -11.547 11.501 1.00 96.38 482 VAL A O 1
ATOM 3590 N N . ARG A 1 483 ? -3.804 -12.543 11.475 1.00 96.75 483 ARG A N 1
ATOM 3591 C CA . ARG A 1 483 ? -4.280 -13.785 12.102 1.00 96.75 483 ARG A CA 1
ATOM 3592 C C . ARG A 1 483 ? -4.867 -13.552 13.499 1.00 96.75 483 ARG A C 1
ATOM 3594 O O . ARG A 1 483 ? -5.809 -14.253 13.874 1.00 96.75 483 ARG A O 1
ATOM 3601 N N . LYS A 1 484 ? -4.314 -12.601 14.256 1.00 95.31 484 LYS A N 1
ATOM 3602 C CA . LYS A 1 484 ? -4.737 -12.258 15.624 1.00 95.31 484 LYS A CA 1
ATOM 3603 C C . LYS A 1 484 ? -5.902 -11.271 15.693 1.00 95.31 484 LYS A C 1
ATOM 3605 O O . LYS A 1 484 ? -6.411 -11.046 16.786 1.00 95.31 484 LYS A O 1
ATOM 3610 N N . SER A 1 485 ? -6.319 -10.690 14.571 1.00 94.44 485 SER A N 1
ATOM 3611 C CA . SER A 1 485 ? -7.425 -9.737 14.562 1.00 94.44 485 SER A CA 1
ATOM 3612 C C . SER A 1 485 ? -8.777 -10.412 14.821 1.00 94.44 485 SER A C 1
ATOM 3614 O O . SER A 1 485 ? -8.930 -11.636 14.741 1.00 94.44 485 SER A O 1
ATOM 3616 N N . ASP A 1 486 ? -9.757 -9.579 15.149 1.00 93.81 486 ASP A N 1
ATOM 3617 C CA . ASP A 1 486 ? -11.162 -9.939 15.326 1.00 93.81 486 ASP A CA 1
ATOM 3618 C C . ASP A 1 486 ? -11.751 -10.572 14.053 1.00 93.81 486 ASP A C 1
ATOM 3620 O O . ASP A 1 486 ? -11.520 -10.090 12.939 1.00 93.81 486 ASP A O 1
ATOM 3624 N N . ASP A 1 487 ? -12.525 -11.647 14.222 1.00 95.25 487 ASP A N 1
ATOM 3625 C CA . ASP A 1 487 ? -13.103 -12.428 13.124 1.00 95.25 487 ASP A CA 1
ATOM 3626 C C . ASP A 1 487 ? -14.025 -11.609 12.204 1.00 95.25 487 ASP A C 1
ATOM 3628 O O . ASP A 1 487 ? -14.150 -11.942 11.027 1.00 95.25 487 ASP A O 1
ATOM 3632 N N . VAL A 1 488 ? -14.609 -10.507 12.690 1.00 94.81 488 VAL A N 1
ATOM 3633 C CA . VAL A 1 488 ? -15.464 -9.607 11.900 1.00 94.81 488 VAL A CA 1
ATOM 3634 C C . VAL A 1 488 ? -14.665 -8.872 10.821 1.00 94.81 488 VAL A C 1
ATOM 3636 O O . VAL A 1 488 ? -15.135 -8.730 9.694 1.00 94.81 488 VAL A O 1
ATOM 3639 N N . VAL A 1 489 ? -13.457 -8.394 11.136 1.00 96.50 489 VAL A N 1
ATOM 3640 C CA . VAL A 1 489 ? -12.640 -7.588 10.201 1.00 96.50 489 VAL A CA 1
ATOM 3641 C C . VAL A 1 489 ? -11.546 -8.399 9.510 1.00 96.50 489 VAL A C 1
ATOM 3643 O O . VAL A 1 489 ? -11.055 -7.999 8.453 1.00 96.50 489 VAL A O 1
ATOM 3646 N N . LYS A 1 490 ? -11.175 -9.554 10.070 1.00 97.44 490 LYS A N 1
ATOM 3647 C CA . LYS A 1 490 ? -10.109 -10.428 9.567 1.00 97.44 490 LYS A CA 1
ATOM 3648 C C . LYS A 1 490 ? -10.214 -10.761 8.073 1.00 97.44 490 LYS A C 1
ATOM 3650 O O . LYS A 1 490 ? -9.196 -10.595 7.399 1.00 97.44 490 LYS A O 1
ATOM 3655 N N . PRO A 1 491 ? -11.378 -11.147 7.508 1.00 98.19 491 PRO A N 1
ATOM 3656 C CA . PRO A 1 491 ? -11.487 -11.423 6.074 1.00 98.19 491 PRO A CA 1
ATOM 3657 C C . PRO A 1 491 ? -11.098 -10.222 5.208 1.00 98.19 491 PRO A C 1
ATOM 3659 O O . PRO A 1 491 ? -10.407 -10.363 4.203 1.00 98.19 491 PRO A O 1
ATOM 3662 N N . LEU A 1 492 ? -11.469 -9.016 5.630 1.00 98.31 492 LEU A N 1
ATOM 3663 C CA . LEU A 1 492 ? -11.177 -7.790 4.893 1.00 98.31 492 LEU A CA 1
ATOM 3664 C C . LEU A 1 492 ? -9.705 -7.385 5.018 1.00 98.31 492 LEU A C 1
ATOM 3666 O O . LEU A 1 492 ? -9.115 -6.924 4.046 1.00 98.31 492 LEU A O 1
ATOM 3670 N N . LEU A 1 493 ? -9.069 -7.629 6.166 1.00 98.06 493 LEU A N 1
ATOM 3671 C CA . LEU A 1 493 ? -7.621 -7.448 6.311 1.00 98.06 493 LEU A CA 1
ATOM 3672 C C . LEU A 1 493 ? -6.825 -8.449 5.455 1.00 98.06 493 LEU A C 1
ATOM 3674 O O . LEU A 1 493 ? -5.806 -8.079 4.871 1.00 98.06 493 LEU A O 1
ATOM 3678 N N . ILE A 1 494 ? -7.305 -9.692 5.328 1.00 98.56 494 ILE A N 1
ATOM 3679 C CA . ILE A 1 494 ? -6.752 -10.686 4.393 1.00 98.56 494 ILE A CA 1
ATOM 3680 C C . ILE A 1 494 ? -6.919 -10.199 2.950 1.00 98.56 494 ILE A C 1
ATOM 3682 O O . ILE A 1 494 ? -5.962 -10.254 2.179 1.00 98.56 494 ILE A O 1
ATOM 3686 N N . GLY A 1 495 ? -8.093 -9.662 2.600 1.00 98.44 495 GLY A N 1
ATOM 3687 C CA . GLY A 1 495 ? -8.342 -9.033 1.303 1.00 98.44 495 GLY A CA 1
ATOM 3688 C C . GLY A 1 495 ? -7.378 -7.879 1.012 1.00 98.44 495 GLY A C 1
ATOM 3689 O O . GLY A 1 495 ? -6.763 -7.851 -0.050 1.00 98.44 495 GLY A O 1
ATOM 3690 N N . ALA A 1 496 ? -7.151 -6.986 1.979 1.00 98.50 496 ALA A N 1
ATOM 3691 C CA . ALA A 1 496 ? -6.189 -5.890 1.855 1.00 98.50 496 ALA A CA 1
ATOM 3692 C C . ALA A 1 496 ? -4.761 -6.397 1.600 1.00 98.50 496 ALA A C 1
ATOM 3694 O O . ALA A 1 496 ? -4.085 -5.914 0.687 1.00 98.50 496 ALA A O 1
ATOM 3695 N N . PHE A 1 497 ? -4.315 -7.396 2.370 1.00 98.56 497 PHE A N 1
ATOM 3696 C CA . PHE A 1 497 ? -2.984 -7.981 2.215 1.00 98.56 497 PHE A CA 1
ATOM 3697 C C . PHE A 1 497 ? -2.827 -8.700 0.869 1.00 98.56 497 PHE A C 1
ATOM 3699 O O . PHE A 1 497 ? -1.811 -8.524 0.195 1.00 98.56 497 PHE A O 1
ATOM 3706 N N . ALA A 1 498 ? -3.831 -9.474 0.442 1.00 98.62 498 ALA A N 1
ATOM 3707 C CA . ALA A 1 498 ? -3.840 -10.137 -0.860 1.00 98.62 498 ALA A CA 1
ATOM 3708 C C . ALA A 1 498 ? -3.817 -9.114 -2.003 1.00 98.62 498 ALA A C 1
ATOM 3710 O O . ALA A 1 498 ? -2.988 -9.215 -2.908 1.00 98.62 498 ALA A O 1
ATOM 3711 N N . SER A 1 499 ? -4.646 -8.072 -1.924 1.00 98.50 499 SER A N 1
ATOM 3712 C CA . SER A 1 499 ? -4.622 -6.968 -2.880 1.00 98.50 499 SER A CA 1
ATOM 3713 C C . SER A 1 499 ? -3.250 -6.327 -2.995 1.00 98.50 499 SER A C 1
ATOM 3715 O O . SER A 1 499 ? -2.758 -6.160 -4.107 1.00 98.50 499 SER A O 1
ATOM 3717 N N . PHE A 1 500 ? -2.615 -6.007 -1.868 1.00 97.94 500 PHE A N 1
ATOM 3718 C CA . PHE A 1 500 ? -1.269 -5.446 -1.854 1.00 97.94 500 PHE A CA 1
ATOM 3719 C C . PHE A 1 500 ? -0.242 -6.396 -2.485 1.00 97.94 500 PHE A C 1
ATOM 3721 O O . PHE A 1 500 ? 0.457 -5.995 -3.412 1.00 97.94 500 PHE A O 1
ATOM 3728 N N . THR A 1 501 ? -0.212 -7.655 -2.037 1.00 98.12 501 THR A N 1
ATOM 3729 C CA . THR A 1 501 ? 0.706 -8.716 -2.493 1.00 98.12 501 THR A CA 1
ATOM 3730 C C . THR A 1 501 ? 0.727 -8.827 -4.019 1.00 98.12 501 THR A C 1
ATOM 3732 O O . THR A 1 501 ? 1.772 -8.719 -4.660 1.00 98.12 501 THR A O 1
ATOM 3735 N N . PHE A 1 502 ? -0.444 -8.971 -4.638 1.00 98.00 502 PHE A N 1
ATOM 3736 C CA . PHE A 1 502 ? -0.520 -9.148 -6.087 1.00 98.00 502 PHE A CA 1
ATOM 3737 C C . PHE A 1 502 ? -0.416 -7.829 -6.863 1.00 98.00 502 PHE A C 1
ATOM 3739 O O . PHE A 1 502 ? 0.058 -7.822 -8.001 1.00 98.00 502 PHE A O 1
ATOM 3746 N N . PHE A 1 503 ? -0.791 -6.698 -6.258 1.00 97.25 503 PHE A N 1
ATOM 3747 C CA . PHE A 1 503 ? -0.587 -5.389 -6.872 1.00 97.25 503 PHE A CA 1
ATOM 3748 C C . PHE A 1 503 ? 0.907 -5.070 -7.012 1.00 97.25 503 PHE A C 1
ATOM 3750 O O . PHE A 1 503 ? 1.336 -4.659 -8.090 1.00 97.25 503 PHE A O 1
ATOM 3757 N N . ILE A 1 504 ? 1.724 -5.286 -5.972 1.00 96.81 504 ILE A N 1
ATOM 3758 C CA . ILE A 1 504 ? 3.159 -4.962 -6.038 1.00 96.81 504 ILE A CA 1
ATOM 3759 C C . ILE A 1 504 ? 3.930 -5.855 -7.011 1.00 96.81 504 ILE A C 1
ATOM 3761 O O . ILE A 1 504 ? 4.910 -5.391 -7.591 1.00 96.81 504 ILE A O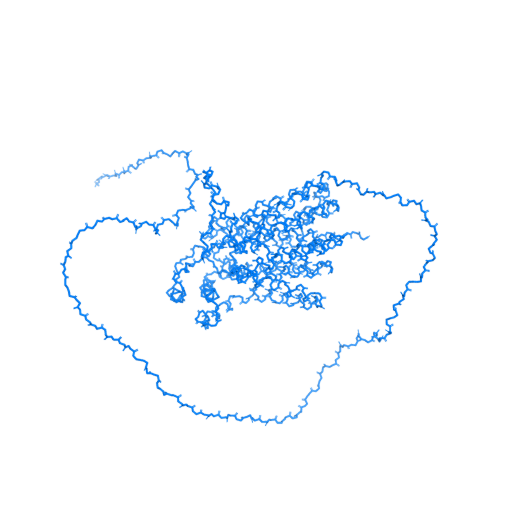 1
ATOM 3765 N N . ALA A 1 505 ? 3.465 -7.082 -7.272 1.00 96.94 505 ALA A N 1
ATOM 3766 C CA . ALA A 1 505 ? 4.076 -7.986 -8.252 1.00 96.94 505 ALA A CA 1
ATOM 3767 C C . ALA A 1 505 ? 4.109 -7.399 -9.675 1.00 96.94 505 ALA A C 1
ATOM 3769 O O . ALA A 1 505 ? 4.972 -7.743 -10.477 1.00 96.94 505 ALA A O 1
ATOM 3770 N N . THR A 1 506 ? 3.177 -6.495 -9.989 1.00 93.94 506 THR A N 1
ATOM 3771 C CA . THR A 1 506 ? 3.096 -5.810 -11.286 1.00 93.94 506 THR A CA 1
ATOM 3772 C C . THR A 1 506 ? 2.957 -4.291 -11.113 1.00 93.94 506 THR A C 1
ATOM 3774 O O . THR A 1 506 ? 2.402 -3.591 -11.965 1.00 93.94 506 THR A O 1
ATOM 3777 N N . GLY A 1 507 ? 3.440 -3.760 -9.993 1.00 90.69 507 GLY A N 1
ATOM 3778 C CA . GLY A 1 507 ? 3.139 -2.417 -9.517 1.00 90.69 507 GLY A CA 1
ATOM 3779 C C . GLY A 1 507 ? 4.021 -1.293 -10.051 1.00 90.69 507 GLY A C 1
ATOM 3780 O O . GLY A 1 507 ? 4.666 -1.366 -11.099 1.00 90.69 507 GLY A O 1
ATOM 3781 N N . PHE A 1 508 ? 4.009 -0.210 -9.282 1.00 89.19 508 PHE A N 1
ATOM 3782 C CA . PHE A 1 508 ? 4.940 0.905 -9.398 1.00 89.19 508 PHE A CA 1
ATOM 3783 C C . PHE A 1 508 ? 6.241 0.598 -8.649 1.00 89.19 508 PHE A C 1
ATOM 3785 O O . PHE A 1 508 ? 6.356 -0.415 -7.963 1.00 89.19 508 PHE A O 1
ATOM 3792 N N . SER A 1 509 ? 7.208 1.508 -8.753 1.00 93.56 509 SER A N 1
ATOM 3793 C CA . SER A 1 509 ? 8.409 1.486 -7.921 1.00 93.56 509 SER A CA 1
ATOM 3794 C C . SER A 1 509 ? 8.038 1.499 -6.436 1.00 93.56 509 SER A C 1
ATOM 3796 O O . SER A 1 509 ? 7.352 2.422 -5.983 1.00 93.56 509 SER A O 1
ATOM 3798 N N . LEU A 1 510 ? 8.522 0.506 -5.683 1.00 95.88 510 LEU A N 1
ATOM 3799 C CA . LEU A 1 510 ? 8.264 0.389 -4.243 1.00 95.88 510 LEU A CA 1
ATOM 3800 C C . LEU A 1 510 ? 8.819 1.594 -3.467 1.00 95.88 510 LEU A C 1
ATOM 3802 O O . LEU A 1 510 ? 8.265 1.986 -2.448 1.00 95.88 510 LEU A O 1
ATOM 3806 N N . TRP A 1 511 ? 9.866 2.228 -3.999 1.00 96.56 511 TRP A N 1
ATOM 3807 C CA . TRP A 1 511 ? 10.579 3.349 -3.377 1.00 96.56 511 TRP A CA 1
ATOM 3808 C C . TRP A 1 511 ? 10.030 4.724 -3.745 1.00 96.56 511 TRP A C 1
ATOM 3810 O O . TRP A 1 511 ? 10.596 5.751 -3.373 1.00 96.56 511 TRP A O 1
ATOM 3820 N N . ALA A 1 512 ? 8.934 4.785 -4.500 1.00 95.56 512 ALA A N 1
ATOM 3821 C CA . ALA A 1 512 ? 8.284 6.056 -4.755 1.00 95.56 512 ALA A CA 1
ATOM 3822 C C . ALA A 1 512 ? 7.691 6.606 -3.447 1.00 95.56 512 ALA A C 1
ATOM 3824 O O . ALA A 1 512 ? 6.868 5.949 -2.812 1.00 95.56 512 ALA A O 1
ATOM 3825 N N . ALA A 1 513 ? 8.060 7.838 -3.081 1.00 96.94 513 ALA A N 1
ATOM 3826 C CA . ALA A 1 513 ? 7.638 8.465 -1.826 1.00 96.94 513 ALA A CA 1
ATOM 3827 C C . ALA A 1 513 ? 6.116 8.432 -1.612 1.00 96.94 513 ALA A C 1
ATOM 3829 O O . ALA A 1 513 ? 5.634 8.052 -0.548 1.00 96.94 513 ALA A O 1
ATOM 3830 N N . TRP A 1 514 ? 5.356 8.758 -2.661 1.00 97.25 514 TRP A N 1
ATOM 3831 C CA . TRP A 1 514 ? 3.894 8.716 -2.643 1.00 97.25 514 TRP A CA 1
ATOM 3832 C C . TRP A 1 514 ? 3.338 7.305 -2.413 1.00 97.25 514 TRP A C 1
ATOM 3834 O O . TRP A 1 514 ? 2.266 7.139 -1.833 1.00 97.25 514 TRP A O 1
ATOM 3844 N N . TYR A 1 515 ? 4.048 6.274 -2.868 1.00 97.00 515 TYR A N 1
ATOM 3845 C CA . TYR A 1 515 ? 3.579 4.903 -2.748 1.00 97.00 515 TYR A CA 1
ATOM 3846 C C . TYR A 1 515 ? 3.831 4.370 -1.339 1.00 97.00 515 TYR A C 1
ATOM 3848 O O . TYR A 1 515 ? 2.905 3.860 -0.716 1.00 97.00 515 TYR A O 1
ATOM 3856 N N . ILE A 1 516 ? 5.017 4.618 -0.771 1.00 98.00 516 ILE A N 1
ATOM 3857 C CA . ILE A 1 516 ? 5.299 4.334 0.647 1.00 98.00 516 ILE A CA 1
ATOM 3858 C C . ILE A 1 516 ? 4.320 5.099 1.551 1.00 98.00 516 ILE A C 1
ATOM 3860 O O . ILE A 1 516 ? 3.746 4.514 2.468 1.00 98.00 516 ILE A O 1
ATOM 3864 N N . GLY A 1 517 ? 4.066 6.380 1.252 1.00 98.31 517 GLY A N 1
ATOM 3865 C CA . GLY A 1 517 ? 3.080 7.198 1.962 1.00 98.31 517 GLY A CA 1
ATOM 3866 C C . GLY A 1 517 ? 1.673 6.591 1.932 1.00 98.31 517 GLY A C 1
ATOM 3867 O O . GLY A 1 517 ? 1.015 6.481 2.964 1.00 98.31 517 GLY A O 1
ATOM 3868 N N . ALA A 1 518 ? 1.232 6.132 0.757 1.00 98.12 518 ALA A N 1
ATOM 3869 C CA . ALA A 1 518 ? -0.057 5.469 0.577 1.00 98.12 518 ALA A CA 1
ATOM 3870 C C . ALA A 1 518 ? -0.156 4.163 1.386 1.00 98.12 518 ALA A C 1
ATOM 3872 O O . ALA A 1 518 ? -1.161 3.935 2.056 1.00 98.12 518 ALA A O 1
ATOM 3873 N N . LEU A 1 519 ? 0.890 3.330 1.377 1.00 97.81 519 LEU A N 1
ATOM 3874 C CA . LEU A 1 519 ? 0.937 2.090 2.160 1.00 97.81 519 LEU A CA 1
ATOM 3875 C C . LEU A 1 519 ? 0.938 2.363 3.670 1.00 97.81 519 LEU A C 1
ATOM 3877 O O . LEU A 1 519 ? 0.220 1.693 4.410 1.00 97.81 519 LEU A O 1
ATOM 3881 N N . GLY A 1 520 ? 1.672 3.383 4.124 1.00 98.25 520 GLY A N 1
ATOM 3882 C CA . GLY A 1 520 ? 1.635 3.837 5.514 1.00 98.25 520 GLY A CA 1
ATOM 3883 C C . GLY A 1 520 ? 0.226 4.253 5.946 1.00 98.25 520 GLY A C 1
ATOM 3884 O O . GLY A 1 520 ? -0.246 3.825 6.997 1.00 98.25 520 GLY A O 1
ATOM 3885 N N . LEU A 1 521 ? -0.491 5.006 5.103 1.00 98.56 521 LEU A N 1
ATOM 3886 C CA . LEU A 1 521 ? -1.882 5.394 5.365 1.00 98.56 521 LEU A CA 1
ATOM 3887 C C . LEU A 1 521 ? -2.830 4.190 5.417 1.00 98.56 521 LEU A C 1
ATOM 3889 O O . LEU A 1 521 ? -3.738 4.178 6.248 1.00 98.56 521 LEU A O 1
ATOM 3893 N N . VAL A 1 522 ? -2.622 3.169 4.578 1.00 98.31 522 VAL A N 1
ATOM 3894 C CA . VAL A 1 522 ? -3.381 1.907 4.652 1.00 98.31 522 VAL A CA 1
ATOM 3895 C C . VAL A 1 522 ? -3.147 1.214 5.996 1.00 98.31 522 VAL A C 1
ATOM 3897 O O . VAL A 1 522 ? -4.115 0.794 6.624 1.00 98.31 522 VAL A O 1
ATOM 3900 N N . ILE A 1 523 ? -1.897 1.135 6.469 1.00 97.62 523 ILE A N 1
ATOM 3901 C CA . ILE A 1 523 ? -1.554 0.517 7.763 1.00 97.62 523 ILE A CA 1
ATOM 3902 C C . ILE A 1 523 ? -2.197 1.282 8.927 1.00 97.62 523 ILE A C 1
ATOM 3904 O O . ILE A 1 523 ? -2.864 0.671 9.762 1.00 97.62 523 ILE A O 1
ATOM 3908 N N . VAL A 1 524 ? -2.057 2.612 8.962 1.00 97.81 524 VAL A N 1
ATOM 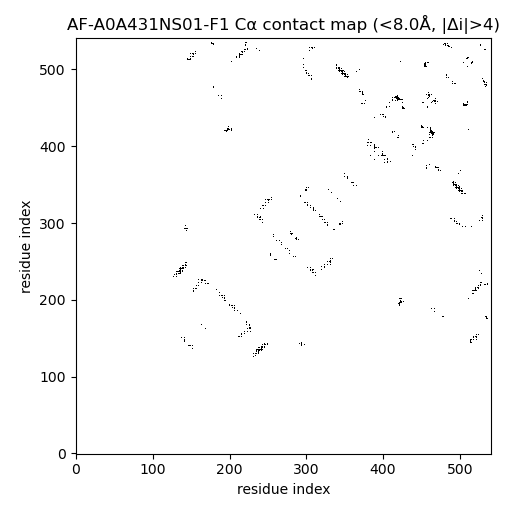3909 C CA . VAL A 1 524 ? -2.683 3.464 9.991 1.00 97.81 524 VAL A CA 1
ATOM 3910 C C . VAL A 1 524 ? -4.208 3.308 9.968 1.00 97.81 524 VAL A C 1
ATOM 3912 O O . VAL A 1 524 ? -4.840 3.129 11.008 1.00 97.81 524 VAL A O 1
ATOM 3915 N N . SER A 1 525 ? -4.815 3.290 8.779 1.00 97.94 525 SER A N 1
ATOM 3916 C CA . SER A 1 525 ? -6.264 3.104 8.633 1.00 97.94 525 SER A CA 1
ATOM 3917 C C . SER A 1 525 ? -6.717 1.703 9.053 1.00 97.94 525 SER A C 1
ATOM 3919 O O . SER A 1 525 ? -7.795 1.553 9.622 1.00 97.94 525 SER A O 1
ATOM 3921 N N . ALA A 1 526 ? -5.908 0.664 8.824 1.00 97.56 526 ALA A N 1
ATOM 3922 C CA . ALA A 1 526 ? -6.219 -0.694 9.262 1.00 97.56 526 ALA A CA 1
ATOM 3923 C C . ALA A 1 526 ? -6.305 -0.779 10.793 1.00 97.56 526 ALA A C 1
ATOM 3925 O O . ALA A 1 526 ? -7.227 -1.401 11.323 1.00 97.56 526 ALA A O 1
ATOM 3926 N N . GLN A 1 527 ? -5.416 -0.089 11.509 1.00 95.88 527 GLN A N 1
ATOM 3927 C CA . GLN A 1 527 ? -5.435 -0.038 12.974 1.00 95.88 527 GLN A CA 1
ATOM 3928 C C . GLN A 1 527 ? -6.691 0.652 13.521 1.00 95.88 527 GLN A C 1
ATOM 3930 O O . GLN A 1 527 ? -7.226 0.213 14.541 1.00 95.88 527 GLN A O 1
ATOM 3935 N N . LEU A 1 528 ? -7.253 1.637 12.801 1.00 94.81 528 LEU A N 1
ATOM 3936 C CA . LEU A 1 528 ? -8.555 2.211 13.161 1.00 94.81 528 LEU A CA 1
ATOM 3937 C C . LEU A 1 528 ? -9.645 1.138 13.227 1.00 94.81 528 LEU A C 1
ATOM 3939 O O . LEU A 1 528 ? -10.545 1.260 14.044 1.00 94.81 528 LEU A O 1
ATOM 3943 N N . THR A 1 529 ? -9.584 0.059 12.445 1.00 94.25 529 THR A N 1
ATOM 3944 C CA . THR A 1 529 ? -10.623 -0.995 12.434 1.00 94.25 529 THR A CA 1
ATOM 3945 C C . THR A 1 529 ? -10.552 -1.960 13.630 1.00 94.25 529 THR A C 1
ATOM 3947 O O . THR A 1 529 ? -11.358 -2.890 13.734 1.00 94.25 529 THR A O 1
ATOM 3950 N N . GLY A 1 530 ? -9.623 -1.727 14.565 1.00 83.06 530 GLY A N 1
ATOM 3951 C CA . GLY A 1 530 ? -9.355 -2.613 15.701 1.00 83.06 530 GLY A CA 1
ATOM 3952 C C . GLY A 1 530 ? -8.380 -3.742 15.364 1.00 83.06 530 GLY A C 1
ATOM 3953 O O . GLY A 1 530 ? -8.346 -4.752 16.061 1.00 83.06 530 GLY A O 1
ATOM 3954 N N . ALA A 1 531 ? -7.607 -3.599 14.283 1.00 66.75 531 ALA A N 1
ATOM 3955 C CA . ALA A 1 531 ? -6.469 -4.464 14.016 1.00 66.75 531 ALA A CA 1
ATOM 3956 C C . ALA A 1 531 ? -5.322 -4.070 14.959 1.00 66.75 531 ALA A C 1
ATOM 3958 O O . ALA A 1 531 ? -4.602 -3.105 14.702 1.00 66.75 531 ALA A O 1
ATOM 3959 N N . GLU A 1 532 ? -5.160 -4.788 16.068 1.00 62.62 532 GLU A N 1
ATOM 3960 C CA . GLU A 1 532 ? -3.988 -4.614 16.927 1.00 62.62 532 GLU A CA 1
ATOM 3961 C C . GLU A 1 532 ? -2.753 -5.195 16.222 1.00 62.62 532 GLU A C 1
ATOM 3963 O O . GLU A 1 532 ? -2.722 -6.377 15.866 1.00 62.62 532 GLU A O 1
ATOM 3968 N N . LEU A 1 533 ? -1.707 -4.384 16.019 1.00 56.41 533 LEU A N 1
ATOM 3969 C CA . LEU A 1 533 ? -0.399 -4.943 15.681 1.00 56.41 533 LEU A CA 1
ATOM 3970 C C . LEU A 1 533 ? 0.137 -5.711 16.905 1.00 56.41 533 LEU A C 1
ATOM 3972 O O . LEU A 1 533 ? -0.017 -5.241 18.037 1.00 56.41 533 LEU A O 1
ATOM 3976 N N . PRO A 1 534 ? 0.783 -6.879 16.721 1.00 45.31 534 PRO A N 1
ATOM 3977 C CA . PRO A 1 534 ? 1.333 -7.653 17.825 1.00 45.31 534 PRO A CA 1
ATOM 3978 C C . PRO A 1 534 ? 2.353 -6.789 18.574 1.00 45.31 534 PRO A C 1
ATOM 3980 O O . PRO A 1 534 ? 3.377 -6.406 18.008 1.00 45.31 534 PRO A O 1
ATOM 3983 N N . GLY A 1 535 ? 2.031 -6.449 19.825 1.00 48.38 535 GLY A N 1
ATOM 3984 C CA . GLY A 1 535 ? 2.792 -5.508 20.653 1.00 48.38 535 GLY A CA 1
ATOM 3985 C C . GLY A 1 535 ? 1.932 -4.624 21.564 1.00 48.38 535 GLY A C 1
ATOM 3986 O O . GLY A 1 535 ? 2.443 -4.135 22.567 1.00 48.38 535 GLY A O 1
ATOM 3987 N N . GLY A 1 536 ? 0.634 -4.461 21.275 1.00 49.38 536 GLY A N 1
ATOM 3988 C CA . GLY A 1 536 ? -0.307 -3.866 22.228 1.00 49.38 536 GLY A CA 1
ATOM 3989 C C . GLY A 1 536 ? -0.405 -4.742 23.476 1.00 49.38 536 GLY A C 1
ATOM 3990 O O . GLY A 1 536 ? -0.730 -5.924 23.371 1.00 49.38 536 GLY A O 1
ATOM 3991 N N . ALA A 1 537 ? -0.063 -4.200 24.648 1.00 46.91 537 ALA A N 1
ATOM 3992 C CA . ALA A 1 537 ? -0.263 -4.898 25.913 1.00 46.91 537 ALA A CA 1
ATOM 3993 C C . ALA A 1 537 ? -1.733 -5.325 25.996 1.00 46.91 537 ALA A C 1
ATOM 3995 O O . ALA A 1 537 ? -2.619 -4.476 25.887 1.00 46.91 537 ALA A O 1
ATOM 3996 N N . ALA A 1 538 ? -1.977 -6.632 26.129 1.00 46.59 538 ALA A N 1
ATOM 3997 C CA . ALA A 1 538 ? -3.323 -7.169 26.257 1.00 46.59 538 ALA A CA 1
ATOM 3998 C C . ALA A 1 538 ? -4.058 -6.389 27.352 1.00 46.59 538 ALA A C 1
ATOM 4000 O O . ALA A 1 538 ? -3.502 -6.195 28.438 1.00 46.59 538 ALA A O 1
ATOM 4001 N N . LYS A 1 539 ? -5.283 -5.924 27.071 1.00 46.41 539 LYS A N 1
ATOM 4002 C CA . LYS A 1 539 ? -6.127 -5.365 28.130 1.00 46.41 539 LYS A CA 1
ATOM 4003 C C . LYS A 1 539 ? -6.190 -6.397 29.264 1.00 46.41 539 LYS A C 1
ATOM 4005 O O . LYS A 1 539 ? -6.481 -7.561 28.965 1.00 46.41 539 LYS A O 1
ATOM 4010 N N . PRO A 1 540 ? -5.910 -6.016 30.525 1.00 41.94 540 PRO A N 1
ATOM 4011 C CA . PRO A 1 540 ? -6.309 -6.859 31.640 1.00 41.94 540 PRO A CA 1
ATOM 4012 C C . PRO A 1 540 ? -7.816 -7.090 31.487 1.00 41.94 540 PRO A C 1
ATOM 4014 O O . PRO A 1 540 ? -8.566 -6.135 31.268 1.00 41.94 540 PRO A O 1
ATOM 4017 N N . ARG A 1 541 ? -8.199 -8.366 31.419 1.00 38.25 541 ARG A N 1
ATOM 4018 C CA . ARG A 1 541 ? -9.595 -8.784 31.271 1.00 38.25 541 ARG A CA 1
ATOM 4019 C C . ARG A 1 541 ? -10.405 -8.415 32.496 1.00 38.25 541 ARG A C 1
ATOM 4021 O O . ARG A 1 541 ? -9.832 -8.519 33.603 1.00 38.25 541 ARG A O 1
#

Secondary structure (DSSP, 8-state):
-------------PPPP-------SS-TT-SS-------------------------------------PPPPP------------S--S------------PPP--------S-----PPPPPPHHHHHHHHHHHHHHHHHHH-GGGHHHHHHHHTHHHHHHS-HHHHHHHHT---HHHHHHHHHHHHHHHHHTT-TTHHHHHHHHHHHHHHHHHHHHHHHHGGGS-HHHHHHHHHHHHHHHHHHHHHHHHHHHTTSHHHHHHHHHHHHTT-TT-----B-SSSB-THHHHHHHHHHHHHHHHHHHHHHHS-SHHHHHHHHHHHHHHHHHHHHSS-HHHHHHHHHHHHHHHHHHH-HHHHHHHHHHHHHHHHHHHHHHHHHHHHTTGGG-TTS-HHHHHHHHHHHHHHHHGGGSTTT-S-TTGGGGPPPPPHHHHHHHHTS-TT----SS-S-HHHHHHHHHHHHHHHHHHHHHHHHHHHHHHS-TTTHHHHHHHHHHHHHHHHT-S-TT-HHHHHHHHHHHHHHHHTT---TTSPPPP-

Solvent-accessible surface area (backbone atoms only — not comparable to full-atom values): 30979 Å² total; per-residue (Å²): 135,86,82,90,82,90,82,85,84,82,79,83,86,73,86,85,76,98,81,84,92,86,85,88,87,76,75,95,77,78,86,87,88,88,88,85,82,90,86,84,91,77,89,82,90,81,88,83,84,82,89,82,89,80,85,85,76,90,83,90,78,90,82,90,77,80,90,82,89,85,82,82,83,90,78,90,79,86,80,89,83,89,90,90,88,85,88,86,89,87,83,87,85,79,77,85,68,81,86,74,78,76,70,76,77,82,71,82,83,71,87,80,74,88,74,83,70,79,74,69,78,75,78,79,52,73,66,41,55,49,38,20,50,52,32,15,53,50,36,24,44,36,42,74,38,30,77,49,12,47,61,48,34,60,54,63,41,50,60,40,68,73,60,19,48,62,74,61,40,65,64,44,66,75,59,73,22,66,56,54,50,51,47,50,52,47,41,53,51,46,50,59,34,20,74,68,16,83,24,43,71,55,13,52,46,26,39,52,31,52,44,50,30,47,51,32,41,47,49,46,63,54,20,56,81,48,34,57,68,69,55,55,51,18,32,42,51,6,38,43,54,8,45,44,54,24,29,48,52,48,24,48,30,48,75,57,58,38,47,63,62,43,52,51,43,53,50,35,59,74,69,64,55,79,90,73,85,76,73,48,66,47,93,92,57,49,42,53,71,70,58,57,51,22,42,71,38,45,42,30,36,51,30,40,40,38,29,30,24,72,69,44,91,47,79,68,27,55,57,50,29,55,49,42,52,51,30,48,47,50,30,34,68,65,37,91,48,61,38,42,42,50,6,40,50,39,13,50,51,33,21,55,39,25,72,81,36,44,69,61,40,50,52,52,50,50,50,50,50,50,43,47,50,74,42,33,48,64,48,31,35,48,45,30,76,69,42,47,48,71,39,83,90,46,55,67,73,56,16,54,38,32,50,42,26,25,52,47,39,59,57,20,72,80,28,50,58,58,20,54,4,29,56,23,55,63,66,57,73,83,70,54,71,70,58,46,54,66,43,69,80,49,58,96,80,65,68,79,66,51,52,48,32,18,31,48,50,42,33,32,28,20,30,0,50,56,39,32,51,53,53,43,52,50,54,50,50,50,52,53,19,45,70,70,29,54,81,89,38,29,24,30,51,42,9,21,51,33,6,43,58,51,20,33,58,51,29,61,61,65,58,38,47,32,50,37,15,33,53,30,42,40,52,39,50,36,40,72,55,62,44,59,56,62,55,64,77,73,74,85,128